Protein AF-A0A7W1ER39-F1 (afdb_monomer_lite)

Radius of gyration: 55.61 Å; chains: 1; bounding box: 90×70×193 Å

Sequence (508 aa):
METPLKASLAQATTKVALVLFSVILTLVSLLVLSQPAQASPLPLPDNTPVTVDGKNFYIVRSGKSYQVLNSETVASCFGGLSNVRIISGLSLYVLLVNNHFSGKVGCPVSYPNGRLLRTASKPEVYVKTNDKMYWVPNAETLLGCLGTWSDIKVINDTEMSWAMNAYPLSGTYLCPPKSYASGTLLQGSQAGVYLISDGKRLAMPSPEVLNCFGGWAGVTHVSDSEISLMVAHYLDGGTAACPYSLPDNSKLLYSGTVFVVRGGHTYGMPSAEVLNQCFGGWAGVRTIDSTEYSRVMQTYAYAGAGSCPYSLPNNSKVLFAGTVYFVTNGHTYGVPSPDVLNTCLGGWANVRTISQDEINHILASYPYAGPAGCSAPQTGVREQRAIDWARAQIGSTSYNGWCERFIENAYGTTGRYASALAQANSKISRGTMHTGDRNVPVGAIAFFGSSKVNGYYGHVILSLGGGQFVSSGYAYNGRAYGVYVTGINETNMGPYLGWAYADDGWSR

Foldseek 3Di:
DDDDPPVVVVVVVVVVVVVVVVVVVVVVVVVVVPPPPPPVLPPQPFQQWEDAPLFWIWTAHPLAIAIEDGQVQCCVAVVHPVSYHHDHPVSVVVSCVRRPHPYHAGHPPDDDFLQWEDEPVDPWIWGDHPLAIATAPDLCSCVVARHHPVRYDHDHPVVVVNSCVRHPYPYHDQHQQDDDDQLQWEDEPDPWIWGDHPQATAIEPDQVQQVLSVGPVRYDYDYVSNVVSSPVRGHHPYHGGRLPDDPQQQWEDDPNWIWGHHPLAIATAPDQVQCVPARVGPVNYYYDDPVVVVVSCVRHPYPYHDDHPPPDPAQAWEDDPNWIWTAHPLAIATAPDQCCCVPQRVGPPRYHYDDPVSVVVNCVRHPHPYHPDVPHDVVRCLLVQLVVVLVVFAVPLPCALPQVQSSLVSLVHGDPAPALQRVVVVCVVVVQFPFPDQQAAQSKKWWAAADVLSVGRTHIWGHNPPQKTWTAFHQDPNDRPTIHIDGPPPPSGHHTTGIGHDDDPRHD

Structure (mmCIF, N/CA/C/O backbone):
data_AF-A0A7W1ER39-F1
#
_entry.id   AF-A0A7W1ER39-F1
#
loop_
_atom_site.group_PDB
_atom_site.id
_atom_site.type_symbol
_atom_site.label_atom_id
_atom_site.label_alt_id
_atom_site.label_comp_id
_atom_site.label_asym_id
_atom_site.label_entity_id
_atom_site.label_seq_id
_atom_site.pdbx_PDB_ins_code
_atom_site.Cartn_x
_atom_site.Cartn_y
_atom_site.Cartn_z
_atom_site.occupancy
_atom_site.B_iso_or_equiv
_atom_site.auth_seq_id
_atom_site.auth_comp_id
_atom_site.auth_asym_id
_atom_site.auth_atom_id
_atom_site.pdbx_PDB_model_num
ATOM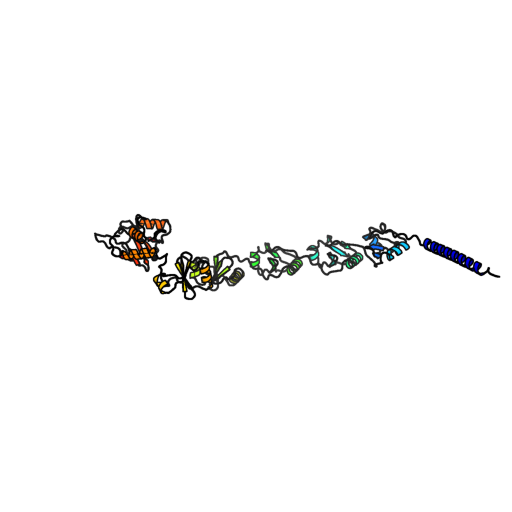 1 N N . MET A 1 1 ? -4.545 45.388 -130.189 1.00 48.59 1 MET A N 1
ATOM 2 C CA . MET A 1 1 ? -3.288 44.685 -130.523 1.00 48.59 1 MET A CA 1
ATOM 3 C C . MET A 1 1 ? -2.237 45.348 -129.648 1.00 48.59 1 MET A C 1
ATOM 5 O O . MET A 1 1 ? -2.083 46.544 -129.780 1.00 48.59 1 MET A O 1
ATOM 9 N N . GLU A 1 2 ? -1.660 44.765 -128.608 1.00 39.22 2 GLU A N 1
ATOM 10 C CA . GLU A 1 2 ? -1.220 43.393 -128.392 1.00 39.22 2 GLU A CA 1
ATOM 11 C C . GLU A 1 2 ? -1.359 43.015 -126.906 1.00 39.22 2 GLU A C 1
ATOM 13 O O . GLU A 1 2 ? -0.987 43.768 -126.008 1.00 39.22 2 GLU A O 1
ATOM 18 N N . THR A 1 3 ? -1.829 41.800 -126.654 1.00 52.09 3 THR A N 1
ATOM 19 C CA . THR A 1 3 ? -1.357 40.964 -125.547 1.00 52.09 3 THR A CA 1
ATOM 20 C C . THR A 1 3 ? -0.721 39.749 -126.209 1.00 52.09 3 THR A C 1
ATOM 22 O O . THR A 1 3 ? -1.374 39.097 -127.022 1.00 52.09 3 THR A O 1
ATOM 25 N N . PRO A 1 4 ? 0.555 39.451 -125.907 1.00 52.22 4 PRO A N 1
ATOM 26 C CA . PRO A 1 4 ? 0.786 38.133 -125.315 1.00 52.22 4 PRO A CA 1
ATOM 27 C C . PRO A 1 4 ? 1.893 38.082 -124.243 1.00 52.22 4 PRO A C 1
ATOM 29 O O . PRO A 1 4 ? 2.220 36.996 -123.775 1.00 52.22 4 PRO A O 1
ATOM 32 N N . LEU A 1 5 ? 2.461 39.207 -123.784 1.00 49.12 5 LEU A N 1
ATOM 33 C CA . LEU A 1 5 ? 3.606 39.149 -122.855 1.00 49.12 5 LEU A CA 1
ATOM 34 C C . LEU A 1 5 ? 3.234 38.909 -121.374 1.00 49.12 5 LEU A C 1
ATOM 36 O O . LEU A 1 5 ? 4.023 38.334 -120.628 1.00 49.12 5 LEU A O 1
ATOM 40 N N . LYS A 1 6 ? 2.026 39.291 -120.927 1.00 49.56 6 LYS A N 1
ATOM 41 C CA . LYS A 1 6 ? 1.630 39.157 -119.505 1.00 49.56 6 LYS A CA 1
ATOM 42 C C . LYS A 1 6 ? 1.195 37.742 -119.095 1.00 49.56 6 LYS A C 1
ATOM 44 O O . LYS A 1 6 ? 1.353 37.388 -117.931 1.00 49.56 6 LYS A O 1
ATOM 49 N N . ALA A 1 7 ? 0.712 36.915 -120.025 1.00 51.25 7 ALA A N 1
ATOM 50 C CA . ALA A 1 7 ? 0.327 35.528 -119.727 1.00 51.25 7 ALA A CA 1
ATOM 51 C C . ALA A 1 7 ? 1.544 34.582 -119.624 1.00 51.25 7 ALA A C 1
ATOM 53 O O . ALA A 1 7 ? 1.533 33.639 -118.836 1.00 51.25 7 ALA A O 1
ATOM 54 N N . SER A 1 8 ? 2.623 34.886 -120.355 1.00 54.66 8 SER A N 1
ATOM 55 C CA . SER A 1 8 ? 3.890 34.139 -120.316 1.00 54.66 8 SER A CA 1
ATOM 56 C C . SER A 1 8 ? 4.648 34.329 -118.990 1.00 54.66 8 SER A C 1
ATOM 58 O O . SER A 1 8 ? 5.174 33.370 -118.422 1.00 54.66 8 SER A O 1
ATOM 60 N N . LEU A 1 9 ? 4.624 35.542 -118.420 1.00 50.09 9 LEU A N 1
ATOM 61 C CA . LEU A 1 9 ? 5.334 35.847 -117.171 1.00 50.09 9 LEU A CA 1
ATOM 62 C C . LEU A 1 9 ? 4.683 35.198 -115.932 1.00 50.09 9 LEU A C 1
ATOM 64 O O . LEU A 1 9 ? 5.386 34.798 -115.002 1.00 50.09 9 LEU A O 1
ATOM 68 N N . ALA A 1 10 ? 3.353 35.039 -115.932 1.00 54.88 10 ALA A N 1
ATOM 69 C CA . ALA A 1 10 ? 2.617 34.371 -114.854 1.00 54.88 10 ALA A CA 1
ATOM 70 C C . ALA A 1 10 ? 2.856 32.847 -114.842 1.00 54.88 10 ALA A C 1
ATOM 72 O O . ALA A 1 10 ? 3.067 32.262 -113.785 1.00 54.88 10 ALA A O 1
ATOM 73 N N . GLN A 1 11 ? 2.923 32.193 -116.009 1.00 54.25 11 GLN A N 1
ATOM 74 C CA . GLN A 1 11 ? 3.247 30.759 -116.079 1.00 54.25 11 GLN A CA 1
ATOM 75 C C . GLN A 1 11 ? 4.718 30.451 -115.751 1.00 54.25 11 GLN A C 1
ATOM 77 O O . GLN A 1 11 ? 5.006 29.390 -115.190 1.00 54.25 11 GLN A O 1
ATOM 82 N N . ALA A 1 12 ? 5.648 31.362 -116.056 1.00 55.91 12 ALA A N 1
ATOM 83 C CA . ALA A 1 12 ? 7.059 31.211 -115.698 1.00 55.91 12 ALA A CA 1
ATOM 84 C C . ALA A 1 12 ? 7.295 31.356 -114.182 1.00 55.91 12 ALA A C 1
ATOM 86 O O . ALA A 1 12 ? 8.027 30.564 -113.591 1.00 55.91 12 ALA A O 1
ATOM 87 N N . THR A 1 13 ? 6.623 32.308 -113.528 1.00 55.47 13 THR A N 1
ATOM 8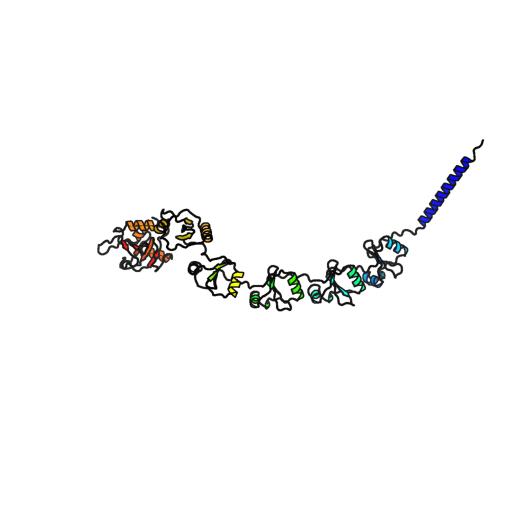8 C CA . THR A 1 13 ? 6.756 32.543 -112.078 1.00 55.47 13 THR A CA 1
ATOM 89 C C . THR A 1 13 ? 6.137 31.427 -111.232 1.00 55.47 13 THR A C 1
ATOM 91 O O . THR A 1 13 ? 6.725 31.041 -110.222 1.00 55.47 13 THR A O 1
ATOM 94 N N . THR A 1 14 ? 5.035 30.807 -111.668 1.00 57.09 14 THR A N 1
ATOM 95 C CA . THR A 1 14 ? 4.455 29.641 -110.972 1.00 57.09 14 THR A CA 1
ATOM 96 C C . THR A 1 14 ? 5.291 28.367 -111.144 1.00 57.09 14 THR A C 1
ATOM 98 O O . THR A 1 14 ? 5.423 27.594 -110.196 1.00 57.09 14 THR A O 1
ATOM 101 N N . LYS A 1 15 ? 5.919 28.149 -112.310 1.00 58.81 15 LYS A N 1
ATOM 102 C CA . LYS A 1 15 ? 6.818 26.997 -112.525 1.00 58.81 15 LYS A CA 1
ATOM 103 C C . LYS A 1 15 ? 8.126 27.122 -111.740 1.00 58.81 15 LYS A C 1
ATOM 105 O O . LYS A 1 15 ? 8.577 26.133 -111.173 1.00 58.81 15 LYS A O 1
ATOM 110 N N . VAL A 1 16 ? 8.697 28.324 -111.642 1.00 61.28 16 VAL A N 1
ATOM 111 C CA . VAL A 1 16 ? 9.893 28.579 -110.820 1.00 61.28 16 VAL A CA 1
ATOM 112 C C . VAL A 1 16 ? 9.575 28.446 -109.326 1.00 61.28 16 VAL A C 1
ATOM 114 O O . VAL A 1 16 ? 10.357 27.835 -108.602 1.00 61.28 16 VAL A O 1
ATOM 117 N N . ALA A 1 17 ? 8.403 28.904 -108.871 1.00 58.25 17 ALA A N 1
ATOM 118 C CA . ALA A 1 17 ? 7.963 28.725 -107.487 1.00 58.25 17 ALA A CA 1
ATOM 119 C C . ALA A 1 17 ? 7.705 27.249 -107.123 1.00 58.25 17 ALA A C 1
ATOM 121 O O . ALA A 1 17 ? 8.098 26.829 -106.039 1.00 58.25 17 ALA A O 1
ATOM 122 N N . LEU A 1 18 ? 7.125 26.436 -108.019 1.00 57.28 18 LEU A N 1
ATOM 123 C CA . LEU A 1 18 ? 6.940 24.997 -107.772 1.00 57.28 18 LEU A CA 1
ATOM 124 C C . LEU A 1 18 ? 8.265 24.224 -107.751 1.00 57.28 18 LEU A C 1
ATOM 126 O O . LEU A 1 18 ? 8.420 23.310 -106.945 1.00 57.28 18 LEU A O 1
ATOM 130 N N . VAL A 1 19 ? 9.227 24.588 -108.603 1.00 65.56 19 VAL A N 1
ATOM 131 C CA . VAL A 1 19 ? 10.556 23.954 -108.617 1.00 65.56 19 VAL A CA 1
ATOM 132 C C . VAL A 1 19 ? 11.361 24.357 -107.380 1.00 65.56 19 VAL A C 1
ATOM 134 O O . VAL A 1 19 ? 11.952 23.489 -106.752 1.00 65.56 19 VAL A O 1
ATOM 137 N N . LEU A 1 20 ? 11.321 25.625 -106.955 1.00 59.06 20 LEU A N 1
ATOM 138 C CA . LEU A 1 20 ? 11.940 26.068 -105.697 1.00 59.06 20 LEU A CA 1
ATOM 139 C C . LEU A 1 20 ? 11.279 25.433 -104.470 1.00 59.06 20 LEU A C 1
ATOM 141 O O . LEU A 1 20 ? 11.987 24.999 -103.569 1.00 59.06 20 LEU A O 1
ATOM 145 N N . PHE A 1 21 ? 9.950 25.303 -104.449 1.00 62.59 21 PHE A N 1
ATOM 146 C CA . PHE A 1 21 ? 9.244 24.629 -103.359 1.00 62.59 21 PHE A CA 1
ATOM 147 C C . PHE A 1 21 ? 9.556 23.130 -103.333 1.00 62.59 21 PHE A C 1
ATOM 149 O O . PHE A 1 21 ? 9.807 22.588 -102.265 1.00 62.59 21 PHE A O 1
ATOM 156 N N . SER A 1 22 ? 9.645 22.470 -104.493 1.00 63.44 22 SER A N 1
ATOM 157 C CA . SER A 1 22 ? 10.036 21.060 -104.583 1.00 63.44 22 SER A CA 1
ATOM 158 C C . SER A 1 22 ? 11.499 20.839 -104.201 1.00 63.44 22 SER A C 1
ATOM 160 O O . SER A 1 22 ? 11.775 19.866 -103.514 1.00 63.44 22 SER A O 1
ATOM 162 N N . VAL A 1 23 ? 12.416 21.741 -104.580 1.00 66.31 23 VAL A N 1
ATOM 163 C CA . VAL A 1 23 ? 13.846 21.686 -104.225 1.00 66.31 23 VAL A CA 1
ATOM 164 C C . VAL A 1 23 ? 14.048 21.929 -102.730 1.00 66.31 23 VAL A C 1
ATOM 166 O O . VAL A 1 23 ? 14.796 21.182 -102.103 1.00 66.31 23 VAL A O 1
ATOM 169 N N . ILE A 1 24 ? 13.330 22.889 -102.135 1.00 63.69 24 ILE A N 1
ATOM 170 C CA . ILE A 1 24 ? 13.313 23.131 -100.684 1.00 63.69 24 ILE A CA 1
ATOM 171 C C . ILE A 1 24 ? 12.681 21.942 -99.951 1.00 63.69 24 ILE A C 1
ATOM 173 O O . ILE A 1 24 ? 13.226 21.514 -98.941 1.00 63.69 24 ILE A O 1
ATOM 177 N N . LEU A 1 25 ? 11.611 21.333 -100.471 1.00 58.31 25 LEU A N 1
ATOM 178 C CA . LEU A 1 25 ?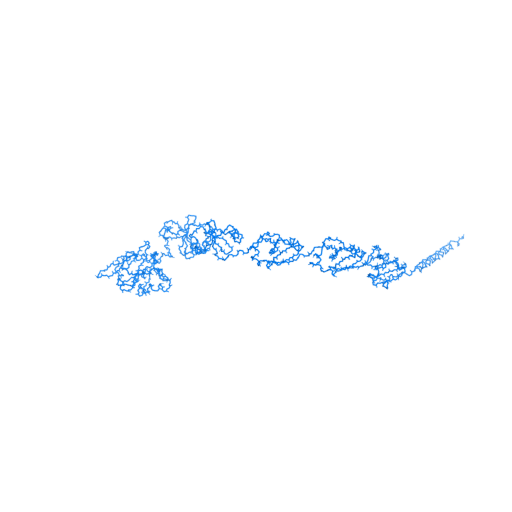 10.993 20.153 -99.860 1.00 58.31 25 LEU A CA 1
ATOM 179 C C . LEU A 1 25 ? 11.901 18.916 -99.955 1.00 58.31 25 LEU A C 1
ATOM 181 O O . LEU A 1 25 ? 11.983 18.162 -98.990 1.00 58.31 25 LEU A O 1
ATOM 185 N N . THR A 1 26 ? 12.655 18.731 -101.047 1.00 58.59 26 THR A N 1
ATOM 186 C CA . THR A 1 26 ? 13.692 17.686 -101.136 1.00 58.59 26 THR A CA 1
ATOM 187 C C . THR A 1 26 ? 14.923 17.991 -100.290 1.00 58.59 26 THR A C 1
ATOM 189 O O . THR A 1 26 ? 15.457 17.063 -99.704 1.00 58.59 26 THR A O 1
ATOM 192 N N . LEU A 1 27 ? 15.360 19.247 -100.151 1.00 52.69 27 LEU A N 1
ATOM 193 C CA . LEU A 1 27 ? 16.478 19.624 -99.270 1.00 52.69 27 LEU A CA 1
ATOM 194 C C . LEU A 1 27 ? 16.104 19.502 -97.790 1.00 52.69 27 LEU A C 1
ATOM 196 O O . LEU A 1 27 ? 16.918 19.035 -97.003 1.00 52.69 27 LEU A O 1
ATOM 200 N N . VAL A 1 28 ? 14.865 19.835 -97.416 1.00 54.97 28 VAL A N 1
ATOM 201 C CA . VAL A 1 28 ? 14.313 19.583 -96.076 1.00 54.97 28 VAL A CA 1
ATOM 202 C C . VAL A 1 28 ? 14.135 18.079 -95.853 1.00 54.97 28 VAL A C 1
ATOM 204 O O . VAL A 1 28 ? 14.477 17.590 -94.784 1.00 54.97 28 VAL A O 1
ATOM 207 N N . SER A 1 29 ? 13.721 17.313 -96.868 1.00 50.09 29 SER A N 1
ATOM 208 C CA . SER A 1 29 ? 13.652 15.845 -96.775 1.00 50.09 29 SER A CA 1
ATOM 209 C C . SER A 1 29 ? 15.038 15.192 -96.682 1.00 50.09 29 SER A C 1
ATOM 211 O O . SER A 1 29 ? 15.196 14.236 -95.934 1.00 50.09 29 SER A O 1
ATOM 213 N N . LEU A 1 30 ? 16.062 15.720 -97.364 1.00 45.38 30 LEU A N 1
ATOM 214 C CA . LEU A 1 30 ? 17.452 15.253 -97.268 1.00 45.38 30 LEU A CA 1
ATOM 215 C C . LEU A 1 30 ? 18.128 15.675 -95.952 1.00 45.38 30 LEU A C 1
ATOM 217 O O . LEU A 1 30 ? 18.899 14.885 -95.418 1.00 45.38 30 LEU A O 1
ATOM 221 N N . LEU A 1 31 ? 17.806 16.847 -95.383 1.00 43.34 31 LEU A N 1
ATOM 222 C CA . LEU A 1 31 ? 18.266 17.244 -94.041 1.00 43.34 31 LEU A CA 1
ATOM 223 C C . LEU A 1 31 ? 17.566 16.462 -92.916 1.00 43.34 31 LEU A C 1
ATOM 225 O O . LEU A 1 31 ? 18.173 16.218 -91.874 1.00 43.34 31 LEU A O 1
ATOM 229 N N . VAL A 1 32 ? 16.305 16.059 -93.109 1.00 46.56 32 VAL A N 1
ATOM 230 C CA . VAL A 1 32 ? 15.568 15.202 -92.162 1.00 46.56 32 VAL A CA 1
ATOM 231 C C . VAL A 1 32 ? 16.015 13.736 -92.277 1.00 46.56 32 VAL A C 1
ATOM 233 O O . VAL A 1 32 ? 16.044 13.033 -91.272 1.00 46.56 32 VAL A O 1
ATOM 236 N N . LEU A 1 33 ? 16.460 13.286 -93.456 1.00 39.88 33 LEU A N 1
ATOM 237 C CA . LEU A 1 33 ? 17.011 11.940 -93.683 1.00 39.88 33 LEU A CA 1
ATOM 238 C C . LEU A 1 33 ? 18.509 11.798 -93.363 1.00 39.88 33 LEU A C 1
ATOM 240 O O . LEU A 1 33 ? 19.013 10.677 -93.334 1.00 39.88 33 LEU A O 1
ATOM 244 N N . SER A 1 34 ? 19.224 12.895 -93.098 1.00 40.78 34 SER A N 1
ATOM 245 C CA . SER A 1 34 ? 20.612 12.865 -92.616 1.00 40.78 34 SER A CA 1
ATOM 246 C C . SER A 1 34 ? 20.737 13.066 -91.107 1.00 40.78 34 SER A C 1
ATOM 248 O O . SER A 1 34 ? 21.853 13.194 -90.597 1.00 40.78 34 SER A O 1
ATOM 250 N N . GLN A 1 35 ? 19.626 13.103 -90.367 1.00 42.34 35 GLN A N 1
ATOM 251 C CA . GLN A 1 35 ? 19.718 12.878 -88.933 1.00 42.34 35 GLN A CA 1
ATOM 252 C C . GLN A 1 35 ? 20.109 11.408 -88.748 1.00 42.34 35 GLN A C 1
ATOM 254 O O . GLN A 1 35 ? 19.418 10.542 -89.293 1.00 42.34 35 GLN A O 1
ATOM 259 N N . PRO A 1 36 ? 21.207 11.087 -88.027 1.00 40.66 36 PRO A N 1
ATOM 260 C CA . PRO A 1 36 ? 21.410 9.710 -87.610 1.00 40.66 36 PRO A CA 1
ATOM 261 C C . PRO A 1 36 ? 20.109 9.308 -86.935 1.00 40.66 36 PRO A C 1
ATOM 263 O O . PRO A 1 36 ? 19.605 10.093 -86.125 1.00 40.66 36 PRO A O 1
ATOM 266 N N . ALA A 1 37 ? 19.546 8.164 -87.351 1.00 38.03 37 ALA A N 1
ATOM 267 C CA . ALA A 1 37 ? 18.351 7.586 -86.757 1.00 38.03 37 ALA A CA 1
ATOM 268 C C . ALA A 1 37 ? 18.350 7.966 -85.282 1.00 38.03 37 ALA A C 1
ATOM 270 O O . ALA A 1 37 ? 19.353 7.696 -84.610 1.00 38.03 37 ALA A O 1
ATOM 271 N N . GLN A 1 38 ? 17.317 8.683 -84.818 1.00 40.47 38 GLN A N 1
ATOM 272 C CA . GLN A 1 38 ? 17.093 8.838 -83.391 1.00 40.47 38 GLN A CA 1
ATOM 273 C C . GLN A 1 38 ? 17.041 7.408 -82.877 1.00 40.47 38 GLN A C 1
ATOM 275 O O . GLN A 1 38 ? 16.017 6.734 -82.966 1.00 40.47 38 GLN A O 1
ATOM 280 N N . ALA A 1 39 ? 18.196 6.916 -82.433 1.00 40.19 39 ALA A N 1
ATOM 281 C CA . ALA A 1 39 ? 18.308 5.744 -81.628 1.00 40.19 39 ALA A CA 1
ATOM 282 C C . ALA A 1 39 ? 17.457 6.147 -80.446 1.00 40.19 39 ALA A C 1
ATOM 284 O O . ALA A 1 39 ? 17.875 6.982 -79.641 1.00 40.19 39 ALA A O 1
ATOM 285 N N . SER A 1 40 ? 16.209 5.672 -80.429 1.00 40.62 40 SER A N 1
ATOM 286 C CA . SER A 1 40 ? 15.402 5.693 -79.229 1.00 40.62 40 SER A CA 1
ATOM 287 C C . SER A 1 40 ? 16.364 5.197 -78.163 1.00 40.62 40 SER A C 1
ATOM 289 O O . SER A 1 40 ? 16.884 4.087 -78.336 1.00 40.62 40 SER A O 1
ATOM 291 N N . PRO A 1 41 ? 16.758 6.039 -77.187 1.00 51.22 41 PRO A N 1
ATOM 292 C CA . PRO A 1 41 ? 17.724 5.604 -76.207 1.00 51.22 41 PRO A CA 1
ATOM 293 C C . PRO A 1 41 ? 17.071 4.381 -75.597 1.00 51.22 41 PRO A C 1
ATOM 295 O O . PRO A 1 41 ? 15.963 4.488 -75.067 1.00 51.22 41 PRO A O 1
ATOM 298 N N . LEU A 1 42 ? 17.684 3.212 -75.811 1.00 52.94 42 LEU A N 1
ATOM 299 C CA . LEU A 1 42 ? 17.251 1.972 -75.186 1.00 52.94 42 LEU A CA 1
ATOM 300 C C . LEU A 1 42 ? 16.936 2.356 -73.742 1.00 52.94 42 LEU A C 1
ATOM 302 O O . LEU A 1 42 ? 17.838 2.920 -73.116 1.00 52.94 42 LEU A O 1
ATOM 306 N N . PRO A 1 43 ? 15.694 2.184 -73.251 1.00 64.00 43 PRO A N 1
ATOM 307 C CA . PRO A 1 43 ? 15.362 2.585 -71.899 1.00 64.00 43 PRO A CA 1
ATOM 308 C C . PRO A 1 43 ? 16.295 1.793 -70.998 1.00 64.00 43 PRO A C 1
ATOM 310 O O . PRO A 1 43 ? 16.154 0.579 -70.853 1.00 64.00 43 PRO A O 1
ATOM 313 N N . LEU A 1 44 ? 17.342 2.458 -70.512 1.00 67.81 44 LEU A N 1
ATOM 314 C CA . LEU A 1 44 ? 18.309 1.815 -69.655 1.00 67.81 44 LEU A CA 1
ATOM 315 C C . LEU A 1 44 ? 17.567 1.560 -68.353 1.00 67.81 44 LEU A C 1
ATOM 317 O O . LEU A 1 44 ? 17.017 2.509 -67.787 1.00 67.81 44 LEU A O 1
ATOM 321 N N . PRO A 1 45 ? 17.522 0.305 -67.884 1.00 71.38 45 PRO A N 1
ATOM 322 C CA . PRO A 1 45 ? 17.011 0.026 -66.559 1.00 71.38 45 PRO A CA 1
ATOM 323 C C . PRO A 1 45 ? 17.714 0.919 -65.535 1.00 71.38 45 PRO A C 1
ATOM 325 O O . PRO A 1 45 ? 18.917 1.186 -65.655 1.00 71.38 45 PRO A O 1
ATOM 328 N N . ASP A 1 46 ? 16.962 1.377 -64.539 1.00 73.25 46 ASP A N 1
ATOM 329 C CA . ASP A 1 46 ? 17.497 2.214 -63.468 1.00 73.25 46 ASP A CA 1
ATOM 330 C C . ASP A 1 46 ? 18.712 1.515 -62.823 1.00 73.25 46 ASP A C 1
ATOM 332 O O . ASP A 1 46 ? 18.685 0.312 -62.561 1.00 73.25 46 ASP A O 1
ATOM 336 N N . ASN A 1 47 ? 19.787 2.267 -62.584 1.00 72.88 47 ASN A N 1
ATOM 337 C CA . ASN A 1 47 ? 21.103 1.807 -62.119 1.00 72.88 47 ASN A CA 1
ATOM 338 C C . ASN A 1 47 ? 21.946 0.996 -63.122 1.00 72.88 47 ASN A C 1
ATOM 340 O O . ASN A 1 47 ? 22.904 0.343 -62.710 1.00 72.88 47 ASN A O 1
ATOM 344 N N . THR A 1 48 ? 21.666 1.056 -64.427 1.00 79.94 48 THR A N 1
ATOM 345 C CA . THR A 1 48 ? 22.574 0.472 -65.433 1.00 79.94 48 THR A CA 1
ATOM 346 C C . THR A 1 48 ? 23.826 1.346 -65.606 1.00 79.94 48 THR A C 1
ATOM 348 O O . THR A 1 48 ? 23.689 2.498 -66.032 1.00 79.94 48 THR A O 1
ATOM 351 N N . PRO A 1 49 ? 25.045 0.838 -65.328 1.00 82.12 49 PRO A N 1
ATOM 352 C CA . PRO A 1 49 ? 26.274 1.579 -65.577 1.00 82.12 49 PRO A CA 1
ATOM 353 C C . PRO A 1 49 ? 26.627 1.577 -67.064 1.00 82.12 49 PRO A C 1
ATOM 355 O O . PRO A 1 49 ? 26.596 0.545 -67.739 1.00 82.12 49 PRO A O 1
ATOM 358 N N . VAL A 1 50 ? 27.000 2.747 -67.571 1.00 85.19 50 VAL A N 1
ATOM 359 C CA . VAL A 1 50 ? 27.432 2.947 -68.955 1.00 85.19 50 VAL A CA 1
ATOM 360 C C . VAL A 1 50 ? 28.773 3.665 -69.024 1.00 85.19 50 VAL A C 1
ATOM 362 O O . VAL A 1 50 ? 29.131 4.418 -68.122 1.00 85.19 50 VAL A O 1
ATOM 365 N N . THR A 1 51 ? 29.517 3.459 -70.106 1.00 86.69 51 THR A N 1
ATOM 366 C CA . THR A 1 51 ? 30.762 4.184 -70.399 1.00 86.69 51 THR A CA 1
ATOM 367 C C . THR A 1 51 ? 30.877 4.488 -71.887 1.00 86.69 51 THR A C 1
ATOM 369 O O . THR A 1 51 ? 30.336 3.752 -72.706 1.00 86.69 51 THR A O 1
ATOM 372 N N . VAL A 1 52 ? 31.579 5.565 -72.246 1.00 82.62 52 VAL A N 1
ATOM 373 C CA . VAL A 1 52 ? 31.876 5.902 -73.654 1.00 82.62 52 VAL A CA 1
ATOM 374 C C . VAL A 1 52 ? 33.290 5.495 -74.058 1.00 82.62 52 VAL A C 1
ATOM 376 O O . VAL A 1 52 ? 33.528 5.131 -75.204 1.00 82.62 52 VAL A O 1
ATOM 379 N N . ASP A 1 53 ? 34.232 5.544 -73.122 1.00 76.88 53 ASP A N 1
ATOM 380 C CA . ASP A 1 53 ? 35.674 5.469 -73.377 1.00 76.88 53 ASP A CA 1
ATOM 381 C C . ASP A 1 53 ? 36.408 4.514 -72.418 1.00 76.88 53 ASP A C 1
ATOM 383 O O . ASP A 1 53 ? 37.638 4.454 -72.418 1.00 76.88 53 ASP A O 1
ATOM 387 N N . GLY A 1 54 ? 35.667 3.797 -71.565 1.00 72.06 54 GLY A N 1
ATOM 388 C CA . GLY A 1 54 ? 36.218 2.954 -70.502 1.00 72.06 54 GLY A CA 1
ATOM 389 C C . GLY A 1 54 ? 36.859 3.739 -69.351 1.00 72.06 54 GLY A C 1
ATOM 390 O O . GLY A 1 54 ? 37.439 3.128 -68.455 1.00 72.06 54 GLY A O 1
ATOM 391 N N . LYS A 1 55 ? 36.775 5.077 -69.364 1.00 72.50 55 LYS A N 1
ATOM 392 C CA . LYS A 1 55 ? 37.372 5.974 -68.361 1.00 72.50 55 LYS A CA 1
ATOM 393 C C . LYS A 1 55 ? 36.310 6.764 -67.604 1.00 72.50 55 LYS A C 1
ATOM 395 O O . LYS A 1 55 ? 36.410 6.928 -66.392 1.00 72.50 55 LYS A O 1
ATOM 400 N N . ASN A 1 56 ? 35.290 7.232 -68.314 1.00 80.25 56 ASN A N 1
ATOM 401 C CA . ASN A 1 56 ? 34.159 7.970 -67.785 1.00 80.25 56 ASN A CA 1
ATOM 402 C C . ASN A 1 56 ? 32.944 7.053 -67.704 1.00 80.25 56 ASN A C 1
ATOM 404 O O . ASN A 1 56 ? 32.507 6.478 -68.706 1.00 80.25 56 ASN A O 1
ATOM 408 N N . PHE A 1 57 ? 32.392 6.932 -66.505 1.00 83.50 57 PHE A N 1
ATOM 409 C CA . PHE A 1 57 ? 31.277 6.044 -66.212 1.00 83.50 57 PHE A CA 1
ATOM 410 C C . PHE A 1 57 ? 30.060 6.866 -65.796 1.00 83.50 57 PHE A C 1
ATOM 412 O O . PHE A 1 57 ? 30.207 7.901 -65.148 1.00 83.50 57 PHE A O 1
ATOM 419 N N . TYR A 1 58 ? 28.863 6.417 -66.159 1.00 84.38 58 TYR A N 1
ATOM 420 C CA . TYR A 1 58 ? 27.609 7.099 -65.851 1.00 84.38 58 TYR A CA 1
ATOM 421 C C . TYR A 1 58 ? 26.525 6.104 -65.446 1.00 84.38 58 TYR A C 1
ATOM 423 O O . TYR A 1 58 ? 26.554 4.953 -65.873 1.00 84.38 58 TYR A O 1
ATOM 431 N N . ILE A 1 59 ? 25.554 6.554 -64.654 1.00 82.12 59 ILE A N 1
ATOM 432 C CA . ILE A 1 59 ? 24.338 5.795 -64.329 1.00 82.12 59 ILE A CA 1
ATOM 433 C C . ILE A 1 59 ? 23.105 6.683 -64.478 1.00 82.12 59 ILE A C 1
ATOM 435 O O . ILE A 1 59 ? 23.187 7.895 -64.267 1.00 82.12 59 ILE A O 1
ATOM 439 N N . VAL A 1 60 ? 21.962 6.074 -64.797 1.00 75.44 60 VAL A N 1
ATOM 440 C CA . VAL A 1 60 ? 20.642 6.712 -64.687 1.00 75.44 60 VAL A CA 1
ATOM 441 C C . VAL A 1 60 ? 19.959 6.185 -63.430 1.00 75.44 60 VAL A C 1
ATOM 443 O O . VAL A 1 60 ? 19.933 4.975 -63.218 1.00 75.44 60 VAL A O 1
ATOM 446 N N . ARG A 1 61 ? 19.458 7.086 -62.585 1.00 71.69 61 ARG A N 1
ATOM 447 C CA . ARG A 1 61 ? 18.699 6.776 -61.375 1.00 71.69 61 ARG A CA 1
ATOM 448 C C . ARG A 1 61 ? 17.528 7.736 -61.235 1.00 71.69 61 ARG A C 1
ATOM 450 O O . ARG A 1 61 ? 17.733 8.947 -61.171 1.00 71.69 61 ARG A O 1
ATOM 457 N N . SER A 1 62 ? 16.313 7.202 -61.155 1.00 69.81 62 SER A N 1
ATOM 458 C CA . SER A 1 62 ? 15.083 7.974 -60.935 1.00 69.81 62 SER A CA 1
ATOM 459 C C . SER A 1 62 ? 14.930 9.153 -61.915 1.00 69.81 62 SER A C 1
ATOM 461 O O . SER A 1 62 ? 14.593 10.266 -61.516 1.00 69.81 62 SER A O 1
ATOM 463 N N . GLY A 1 63 ? 15.237 8.919 -63.198 1.00 71.62 63 GLY A N 1
ATOM 464 C CA . GLY A 1 63 ? 15.157 9.931 -64.263 1.00 71.62 63 GLY A CA 1
ATOM 465 C C . GLY A 1 63 ? 16.279 10.977 -64.251 1.00 71.62 63 GLY A C 1
ATOM 466 O O . GLY A 1 63 ? 16.195 11.975 -64.964 1.00 71.62 63 GLY A O 1
ATOM 467 N N . LYS A 1 64 ? 17.330 10.773 -63.447 1.00 75.69 64 LYS A N 1
ATOM 468 C CA . LYS A 1 64 ? 18.527 11.622 -63.390 1.00 75.69 64 LYS A CA 1
ATOM 469 C C . LYS A 1 64 ? 19.776 10.846 -63.787 1.00 75.69 64 LYS A C 1
ATOM 471 O O . LYS A 1 64 ? 19.891 9.663 -63.500 1.00 75.69 64 LYS A O 1
ATOM 476 N N . SER A 1 65 ? 20.724 11.512 -64.427 1.00 79.19 65 SER A N 1
ATOM 477 C CA . SER A 1 65 ? 22.000 10.959 -64.868 1.00 79.19 65 SER A CA 1
ATOM 478 C C . SER A 1 65 ? 23.122 11.489 -63.995 1.00 79.19 65 SER A C 1
ATOM 480 O O . SER A 1 65 ? 23.152 12.664 -63.624 1.00 79.19 65 SER A O 1
ATOM 482 N N . TYR A 1 66 ? 24.057 10.609 -63.667 1.00 80.38 66 TYR A N 1
ATOM 483 C CA . TYR A 1 66 ? 25.154 10.915 -62.765 1.00 80.38 66 TYR A CA 1
ATOM 484 C C . TYR A 1 66 ? 26.461 10.349 -63.303 1.00 80.38 66 TYR A C 1
ATOM 486 O O . TYR A 1 66 ? 26.472 9.250 -63.854 1.00 80.38 66 TYR A O 1
ATOM 494 N N . GLN A 1 67 ? 27.564 11.070 -63.108 1.00 81.81 67 GLN A N 1
ATOM 495 C CA . GLN A 1 67 ? 28.906 10.572 -63.408 1.00 81.81 67 GLN A CA 1
ATOM 496 C C . GLN A 1 67 ? 29.425 9.753 -62.224 1.00 81.81 67 GLN A C 1
ATOM 498 O O . GLN A 1 67 ? 29.456 10.234 -61.093 1.00 81.81 67 GLN A O 1
ATOM 503 N N . VAL A 1 68 ? 29.874 8.534 -62.484 1.00 76.19 68 VAL A N 1
ATOM 504 C CA . VAL A 1 68 ? 30.538 7.670 -61.510 1.00 76.19 68 VAL A CA 1
ATOM 505 C C . VAL A 1 68 ? 32.029 8.016 -61.481 1.00 76.19 68 VAL A C 1
ATOM 507 O O . VAL A 1 68 ? 32.671 8.163 -62.520 1.00 76.19 68 VAL A O 1
ATOM 510 N N . LEU A 1 69 ? 32.566 8.203 -60.275 1.00 65.88 69 LEU A N 1
ATOM 511 C CA . LEU A 1 69 ? 33.843 8.891 -60.045 1.00 65.88 69 LEU A CA 1
ATOM 512 C C . LEU A 1 69 ? 35.093 8.125 -60.507 1.00 65.88 69 LEU A C 1
ATOM 514 O O . LEU A 1 69 ? 36.070 8.773 -60.877 1.00 65.88 69 LEU A O 1
ATOM 518 N N . ASN A 1 70 ? 35.093 6.788 -60.466 1.00 65.62 70 ASN A N 1
ATOM 519 C CA . ASN A 1 70 ? 36.227 5.966 -60.902 1.00 65.62 70 ASN A CA 1
ATOM 520 C C . ASN A 1 70 ? 35.817 4.510 -61.220 1.00 65.62 70 ASN A C 1
ATOM 522 O O . ASN A 1 70 ? 34.714 4.068 -60.894 1.00 65.62 70 ASN A O 1
ATOM 526 N N . SER A 1 71 ? 36.725 3.755 -61.846 1.00 63.19 71 SER A N 1
ATOM 527 C CA . SER A 1 71 ? 36.538 2.340 -62.211 1.00 63.19 71 SER A CA 1
ATOM 528 C C . SER A 1 71 ? 36.423 1.398 -61.005 1.00 63.19 71 SER A C 1
ATOM 530 O O . SER A 1 71 ? 35.768 0.363 -61.104 1.00 63.19 71 SER A O 1
ATOM 532 N N . GLU A 1 72 ? 36.994 1.756 -59.853 1.00 66.44 72 GLU A N 1
ATOM 533 C CA . GLU A 1 72 ? 36.849 0.992 -58.606 1.00 66.44 72 GLU A CA 1
ATOM 534 C C . GLU A 1 72 ? 35.404 1.016 -58.098 1.00 66.44 72 GLU A C 1
ATOM 536 O O . GLU A 1 72 ? 34.881 -0.020 -57.703 1.00 66.44 72 GLU A O 1
ATOM 541 N N . THR A 1 73 ? 34.731 2.169 -58.194 1.00 65.44 73 THR A N 1
ATOM 542 C CA . THR A 1 73 ? 33.300 2.350 -57.881 1.00 65.44 73 THR A CA 1
ATOM 543 C C . THR A 1 73 ? 32.436 1.444 -58.752 1.00 65.44 73 THR A C 1
ATOM 545 O O . THR A 1 73 ? 31.434 0.880 -58.319 1.00 65.44 73 THR A O 1
ATOM 548 N N . VAL A 1 74 ? 32.840 1.291 -60.011 1.00 67.69 74 VAL A N 1
ATOM 549 C CA . VAL A 1 74 ? 32.141 0.449 -60.973 1.00 67.69 74 VAL A CA 1
ATOM 550 C C . VAL A 1 74 ? 32.307 -1.027 -60.629 1.00 67.69 74 VAL A C 1
ATOM 552 O O . VAL A 1 74 ? 31.335 -1.784 -60.609 1.00 67.69 74 VAL A O 1
ATOM 555 N N . ALA A 1 75 ? 33.538 -1.423 -60.302 1.00 66.88 75 ALA A N 1
ATOM 556 C CA . ALA A 1 75 ? 33.855 -2.782 -59.902 1.00 66.88 75 ALA A CA 1
ATOM 557 C C . ALA A 1 75 ? 33.151 -3.185 -58.599 1.00 66.88 75 ALA A C 1
ATOM 559 O O . ALA A 1 75 ? 32.551 -4.257 -58.539 1.00 66.88 75 ALA A O 1
ATOM 560 N N . SER A 1 76 ? 33.173 -2.317 -57.585 1.00 61.91 76 SER A N 1
ATOM 561 C CA . SER A 1 76 ? 32.639 -2.614 -56.255 1.00 61.91 76 SER A CA 1
ATOM 562 C C . SER A 1 76 ? 31.112 -2.602 -56.186 1.00 61.91 76 SER A C 1
ATOM 564 O O . SER A 1 76 ? 30.544 -3.348 -55.391 1.00 61.91 76 SER A O 1
ATOM 566 N N . CYS A 1 77 ? 30.434 -1.803 -57.016 1.00 66.69 77 CYS A N 1
ATOM 567 C CA . CYS A 1 77 ? 28.998 -1.548 -56.838 1.00 66.69 77 CYS A CA 1
ATOM 568 C C . CYS A 1 77 ? 28.109 -2.017 -57.972 1.00 66.69 77 CYS A C 1
ATOM 570 O O . CYS A 1 77 ? 26.899 -2.122 -57.786 1.00 66.69 77 CYS A O 1
ATOM 572 N N . PHE A 1 78 ? 28.700 -2.350 -59.115 1.00 70.75 78 PHE A N 1
ATOM 573 C CA . PHE A 1 78 ? 27.967 -2.922 -60.236 1.00 70.75 78 PHE A CA 1
ATOM 574 C C . PHE A 1 78 ? 28.525 -4.284 -60.651 1.00 70.75 78 PHE A C 1
ATOM 576 O O . PHE A 1 78 ? 28.172 -4.786 -61.709 1.00 70.75 78 PHE A O 1
ATOM 583 N N . GLY A 1 79 ? 29.360 -4.915 -59.815 1.00 67.69 79 GLY A N 1
ATOM 584 C CA . GLY A 1 79 ? 29.825 -6.291 -60.011 1.00 67.69 79 GLY A CA 1
ATOM 585 C C . GLY A 1 79 ? 30.900 -6.454 -61.088 1.00 67.69 79 GLY A C 1
ATOM 586 O O . GLY A 1 79 ? 30.988 -7.518 -61.694 1.00 67.69 79 GLY A O 1
ATOM 587 N N . GLY A 1 80 ? 31.704 -5.416 -61.335 1.00 71.56 80 GLY A N 1
ATOM 588 C CA . GLY A 1 80 ? 32.806 -5.458 -62.299 1.00 71.56 80 GLY A CA 1
ATOM 589 C C . GLY A 1 80 ? 32.567 -4.634 -63.564 1.00 71.56 80 GLY A C 1
ATOM 590 O O . GLY A 1 80 ? 31.439 -4.314 -63.934 1.00 71.56 80 GLY A O 1
ATOM 591 N N . LEU A 1 81 ? 33.660 -4.332 -64.275 1.00 76.62 81 LEU A N 1
ATOM 592 C CA . LEU A 1 81 ? 33.616 -3.638 -65.570 1.00 76.62 81 LEU A CA 1
ATOM 593 C C . LEU A 1 81 ? 32.843 -4.426 -66.642 1.00 76.62 81 LEU A C 1
ATOM 595 O O . LEU A 1 81 ? 32.339 -3.829 -67.587 1.00 76.62 81 LEU A O 1
ATOM 599 N N . SER A 1 82 ? 32.700 -5.745 -66.477 1.00 79.88 82 SER A N 1
ATOM 600 C CA . SER A 1 82 ? 31.905 -6.612 -67.357 1.00 79.88 82 SER A CA 1
ATOM 601 C C . SER A 1 82 ? 30.418 -6.255 -67.393 1.00 79.88 82 SER A C 1
ATOM 603 O O . SER A 1 82 ? 29.745 -6.571 -68.369 1.00 79.88 82 SER A O 1
ATOM 605 N N . ASN A 1 83 ? 29.906 -5.584 -66.358 1.00 74.69 83 ASN A N 1
ATOM 606 C CA . ASN A 1 83 ? 28.503 -5.175 -66.272 1.00 74.69 83 ASN A CA 1
ATOM 607 C C . ASN A 1 83 ? 28.265 -3.749 -66.793 1.00 74.69 83 ASN A C 1
ATOM 609 O O . ASN A 1 83 ? 27.131 -3.271 -66.789 1.00 74.69 83 ASN A O 1
ATOM 613 N N . VAL A 1 84 ? 29.319 -3.072 -67.261 1.00 82.38 84 VAL A N 1
ATOM 614 C CA . VAL A 1 84 ? 29.241 -1.733 -67.848 1.00 82.38 84 VAL A CA 1
ATOM 615 C C . VAL A 1 84 ? 28.921 -1.840 -69.323 1.00 82.38 84 VAL A C 1
ATOM 617 O O . VAL A 1 84 ? 29.668 -2.437 -70.098 1.00 82.38 84 VAL A O 1
ATOM 620 N N . ARG A 1 85 ? 27.840 -1.189 -69.745 1.00 85.62 85 ARG A N 1
ATOM 621 C CA . ARG A 1 85 ? 27.530 -1.088 -71.169 1.00 85.62 85 ARG A CA 1
ATOM 622 C C . ARG A 1 85 ? 28.365 0.006 -71.818 1.00 85.62 85 ARG A C 1
ATOM 624 O O . ARG A 1 85 ? 28.320 1.163 -71.407 1.00 85.62 85 ARG A O 1
ATOM 631 N N . ILE A 1 86 ? 29.088 -0.350 -72.870 1.00 85.50 86 ILE A N 1
ATOM 632 C CA . ILE A 1 86 ? 29.759 0.634 -73.718 1.00 85.50 86 ILE A CA 1
ATOM 633 C C . ILE A 1 86 ? 28.703 1.263 -74.630 1.00 85.50 86 ILE A C 1
ATOM 635 O O . ILE A 1 86 ? 27.974 0.552 -75.322 1.00 85.50 86 ILE A O 1
ATOM 639 N N . ILE A 1 87 ? 28.600 2.589 -74.616 1.00 84.88 87 ILE A N 1
ATOM 640 C CA . ILE A 1 87 ? 27.658 3.359 -75.432 1.00 84.88 87 ILE A CA 1
ATOM 641 C C . ILE A 1 87 ? 28.410 4.378 -76.294 1.00 84.88 87 ILE A C 1
ATOM 643 O O . ILE A 1 87 ? 29.504 4.816 -75.950 1.00 84.88 87 ILE A O 1
ATOM 647 N N . SER A 1 88 ? 27.831 4.776 -77.428 1.00 85.69 88 SER A N 1
ATOM 648 C CA . SER A 1 88 ? 28.441 5.804 -78.281 1.00 85.69 88 SER A CA 1
ATOM 649 C C . SER A 1 88 ? 28.374 7.192 -77.633 1.00 85.69 88 SER A C 1
ATOM 651 O O . SER A 1 88 ? 27.495 7.463 -76.812 1.00 85.69 88 SER A O 1
ATOM 653 N N . GLY A 1 89 ? 29.247 8.115 -78.054 1.00 82.88 89 GLY A N 1
ATOM 654 C CA . GLY A 1 89 ? 29.208 9.506 -77.579 1.00 82.88 89 GLY A CA 1
ATOM 655 C C . GLY A 1 89 ? 27.853 10.190 -77.819 1.00 82.88 89 GLY A C 1
ATOM 656 O O . GLY A 1 89 ? 27.365 10.911 -76.952 1.00 82.88 89 GLY A O 1
ATOM 657 N N . LEU A 1 90 ? 27.191 9.886 -78.943 1.00 81.69 90 LEU A N 1
ATOM 658 C CA . LEU A 1 90 ? 25.832 10.360 -79.232 1.00 81.69 90 LEU A CA 1
ATOM 659 C C . LEU A 1 90 ? 24.802 9.795 -78.237 1.00 81.69 90 LEU A C 1
ATOM 661 O O . LEU A 1 90 ? 23.927 10.523 -77.778 1.00 81.69 90 LEU A O 1
ATOM 665 N N . SER A 1 91 ? 24.934 8.521 -77.854 1.00 82.62 91 SER A N 1
ATOM 666 C CA . SER A 1 91 ? 24.051 7.887 -76.864 1.00 82.62 91 SER A CA 1
ATOM 667 C C . SER A 1 91 ? 24.229 8.496 -75.472 1.00 82.62 91 SER A C 1
ATOM 669 O O . SER A 1 91 ? 23.249 8.678 -74.754 1.00 82.62 91 SER A O 1
ATOM 671 N N . LEU A 1 92 ? 25.464 8.857 -75.098 1.00 81.69 92 LEU A N 1
ATOM 672 C CA . LEU A 1 92 ? 25.733 9.566 -73.846 1.00 81.69 92 LEU A CA 1
ATOM 673 C C . LEU A 1 92 ? 25.123 10.970 -73.856 1.00 81.69 92 LEU A C 1
ATOM 675 O O . LEU A 1 92 ? 24.509 11.366 -72.871 1.00 81.69 92 LEU A O 1
ATOM 679 N N . TYR A 1 93 ? 25.250 11.709 -74.960 1.00 81.19 93 TYR A N 1
ATOM 680 C CA . TYR A 1 93 ? 24.634 13.030 -75.090 1.00 81.19 93 TYR A CA 1
ATOM 681 C C . TYR A 1 93 ? 23.115 12.965 -74.872 1.00 81.19 93 TYR A C 1
ATOM 683 O O . TYR A 1 93 ? 22.580 13.688 -74.034 1.00 81.19 93 TYR A O 1
ATOM 691 N N . VAL A 1 94 ? 22.434 12.032 -75.546 1.00 81.31 94 VAL A N 1
ATOM 692 C CA . VAL A 1 94 ? 20.989 11.804 -75.371 1.00 81.31 94 VAL A CA 1
ATOM 693 C C . VAL A 1 94 ? 20.653 11.434 -73.920 1.00 81.31 94 VAL A C 1
ATOM 695 O O . VAL A 1 94 ? 19.686 11.945 -73.359 1.00 81.31 94 VAL A O 1
ATOM 698 N N . LEU A 1 95 ? 21.468 10.588 -73.285 1.00 81.06 95 LEU A N 1
ATOM 699 C CA . LEU A 1 95 ? 21.283 10.165 -71.897 1.00 81.06 95 LEU A CA 1
ATOM 700 C C . LEU A 1 95 ? 21.377 11.329 -70.903 1.00 81.06 95 LEU A C 1
ATOM 702 O O . LEU A 1 95 ? 20.535 11.423 -70.009 1.00 81.06 95 LEU A O 1
ATOM 706 N N . LEU A 1 96 ? 22.370 12.207 -71.066 1.00 79.62 96 LEU A N 1
ATOM 707 C CA . LEU A 1 96 ? 22.604 13.358 -70.188 1.00 79.62 96 LEU A CA 1
ATOM 708 C C . LEU A 1 96 ? 21.535 14.447 -70.349 1.00 79.62 96 LEU A C 1
ATOM 710 O O . LEU A 1 96 ? 21.146 15.072 -69.361 1.00 79.62 96 LEU A O 1
ATOM 714 N N . VAL A 1 97 ? 21.053 14.660 -71.578 1.00 79.38 97 VAL A N 1
ATOM 715 C CA . VAL A 1 97 ? 20.007 15.648 -71.886 1.00 79.38 97 VAL A CA 1
ATOM 716 C C . VAL A 1 97 ? 18.645 15.181 -71.374 1.00 79.38 97 VAL A C 1
ATOM 718 O O . VAL A 1 97 ? 17.956 15.943 -70.701 1.00 79.38 97 VAL A O 1
ATOM 721 N N . ASN A 1 98 ? 18.276 13.921 -71.625 1.00 80.75 98 ASN A N 1
ATOM 722 C CA . ASN A 1 98 ? 16.958 13.401 -71.248 1.00 80.75 98 ASN A CA 1
ATOM 723 C C . ASN A 1 98 ? 16.817 13.129 -69.747 1.00 80.75 98 ASN A C 1
ATOM 725 O O . ASN A 1 98 ? 15.704 13.127 -69.232 1.00 80.75 98 ASN A O 1
ATOM 729 N N . ASN A 1 99 ? 17.928 12.894 -69.047 1.00 72.00 99 ASN A N 1
ATOM 730 C CA . ASN A 1 99 ? 17.930 12.578 -67.623 1.00 72.00 99 ASN A CA 1
ATOM 731 C C . ASN A 1 99 ? 18.683 13.640 -66.816 1.00 72.00 99 ASN A C 1
ATOM 733 O O . ASN A 1 99 ? 19.452 13.265 -65.948 1.00 72.00 99 ASN A O 1
ATOM 737 N N . HIS A 1 100 ? 18.576 14.935 -67.127 1.00 74.38 100 HIS A N 1
ATOM 738 C CA . HIS A 1 100 ? 19.133 16.056 -66.341 1.00 74.38 100 HIS A CA 1
ATOM 739 C C . HIS A 1 100 ? 20.388 15.735 -65.499 1.00 74.38 100 HIS A C 1
ATOM 741 O O . HIS A 1 100 ? 20.279 15.340 -64.328 1.00 74.38 100 HIS A O 1
ATOM 747 N N . PHE A 1 101 ? 21.579 15.906 -66.083 1.00 76.56 101 PHE A N 1
ATOM 748 C CA . PHE A 1 101 ? 22.842 15.639 -65.388 1.00 76.56 101 PHE A CA 1
ATOM 749 C C . PHE A 1 101 ? 22.881 16.283 -63.996 1.00 76.56 101 PHE A C 1
ATOM 751 O O . PHE A 1 101 ? 22.829 17.502 -63.846 1.00 76.56 101 PHE A O 1
ATOM 758 N N . SER A 1 102 ? 22.968 15.435 -62.975 1.00 76.12 102 SER A N 1
ATOM 759 C CA . SER A 1 102 ? 22.827 15.804 -61.564 1.00 76.12 102 SER A CA 1
ATOM 760 C C . SER A 1 102 ? 24.150 15.691 -60.800 1.00 76.12 102 SER A C 1
ATOM 762 O O . SER A 1 102 ? 24.163 15.586 -59.575 1.00 76.12 102 SER A O 1
ATOM 764 N N . GLY A 1 103 ? 25.273 15.733 -61.524 1.00 73.88 103 GLY A N 1
ATOM 765 C CA . GLY A 1 103 ? 26.617 15.757 -60.958 1.00 73.88 103 GLY A CA 1
ATOM 766 C C . GLY A 1 103 ? 27.261 14.379 -60.817 1.00 73.88 103 GLY A C 1
ATOM 767 O O . GLY A 1 103 ? 26.974 13.441 -61.562 1.00 73.88 103 GLY A O 1
ATOM 768 N N . LYS A 1 104 ? 28.201 14.280 -59.875 1.00 72.44 104 LYS A N 1
ATOM 769 C CA . LYS A 1 104 ? 28.964 13.062 -59.588 1.00 72.44 104 LYS A CA 1
ATOM 770 C C . LYS A 1 104 ? 28.258 12.249 -58.505 1.00 72.44 104 LYS A C 1
ATOM 772 O O . LYS A 1 104 ? 27.859 12.814 -57.491 1.00 72.44 104 LYS A O 1
ATOM 777 N N . VAL A 1 105 ? 28.132 10.940 -58.699 1.00 65.94 105 VAL A N 1
ATOM 778 C CA . VAL A 1 105 ? 27.543 10.021 -57.720 1.00 65.94 105 VAL A CA 1
ATOM 779 C C . VAL A 1 105 ? 28.526 8.914 -57.374 1.00 65.94 105 VAL A C 1
ATOM 781 O O . VAL A 1 105 ? 29.306 8.448 -58.206 1.00 65.94 105 VAL A O 1
ATOM 784 N N . GLY A 1 106 ? 28.484 8.516 -56.112 1.00 62.97 106 GLY A N 1
ATOM 785 C CA . GLY A 1 106 ? 29.097 7.286 -55.657 1.00 62.97 106 GLY A CA 1
ATOM 786 C C . GLY A 1 106 ? 28.271 6.054 -55.985 1.00 62.97 106 GLY A C 1
ATOM 787 O O . GLY A 1 106 ? 27.279 6.101 -56.710 1.00 62.97 106 GLY A O 1
ATOM 788 N N . CYS A 1 107 ? 28.641 4.941 -55.375 1.00 59.88 107 CYS A N 1
ATOM 789 C CA . CYS A 1 107 ? 27.788 3.766 -55.353 1.00 59.88 107 CYS A CA 1
ATOM 790 C C . CYS A 1 107 ? 26.405 4.065 -54.749 1.00 59.88 107 CYS A C 1
ATOM 792 O O . CYS A 1 107 ? 26.334 4.755 -53.728 1.00 59.88 107 CYS A O 1
ATOM 794 N N . PRO A 1 108 ? 25.309 3.489 -55.276 1.00 57.25 108 PRO A N 1
ATOM 795 C CA . PRO A 1 108 ? 24.018 3.478 -54.598 1.00 57.25 108 PRO A CA 1
ATOM 796 C C . PRO A 1 108 ? 24.055 2.462 -53.442 1.00 57.25 108 PRO A C 1
ATOM 798 O O . PRO A 1 108 ? 23.293 1.498 -53.431 1.00 57.25 108 PRO A O 1
ATOM 801 N N . VAL A 1 109 ? 24.963 2.629 -52.474 1.00 60.59 109 VAL A N 1
ATOM 802 C CA . VAL A 1 109 ? 24.977 1.770 -51.285 1.00 60.59 109 VAL A CA 1
ATOM 803 C C . VAL A 1 109 ? 23.862 2.254 -50.377 1.00 60.59 109 VAL A C 1
ATOM 805 O O . VAL A 1 109 ? 24.034 3.164 -49.571 1.00 60.59 109 VAL A O 1
ATOM 808 N N . SER A 1 110 ? 22.678 1.679 -50.569 1.00 71.81 110 SER A N 1
ATOM 809 C CA . SER A 1 110 ? 21.628 1.810 -49.577 1.00 71.81 110 SER A CA 1
ATOM 810 C C . SER A 1 110 ? 21.960 0.878 -48.425 1.00 71.81 110 SER A C 1
ATOM 812 O O . SER A 1 110 ? 22.030 -0.338 -48.615 1.00 71.81 110 SER A O 1
ATOM 814 N N . TYR A 1 111 ? 22.200 1.431 -47.242 1.00 82.12 111 TYR A N 1
ATOM 815 C CA . TYR A 1 111 ? 22.394 0.608 -46.058 1.00 82.12 111 TYR A CA 1
ATOM 816 C C . TYR A 1 111 ? 21.057 0.389 -45.343 1.00 82.12 111 TYR A C 1
ATOM 818 O O . TYR A 1 111 ? 20.268 1.335 -45.200 1.00 82.12 111 TYR A O 1
ATOM 826 N N . PRO A 1 112 ? 20.782 -0.839 -44.867 1.00 85.12 112 PRO A N 1
ATOM 827 C CA . PRO A 1 112 ? 19.618 -1.081 -44.029 1.00 85.12 112 PRO A CA 1
ATOM 828 C C . PRO A 1 112 ? 19.749 -0.316 -42.706 1.00 85.12 112 PRO A C 1
ATOM 830 O O . PRO A 1 112 ? 20.856 -0.010 -42.254 1.00 85.12 112 PRO A O 1
ATOM 833 N N . ASN A 1 113 ? 18.612 -0.010 -42.077 1.00 88.81 113 ASN A N 1
ATOM 834 C CA . ASN A 1 113 ? 18.613 0.526 -40.716 1.00 88.81 113 ASN A CA 1
ATOM 835 C C . ASN A 1 113 ? 19.344 -0.447 -39.770 1.00 88.81 113 ASN A C 1
ATOM 837 O O . ASN A 1 113 ? 19.202 -1.661 -39.899 1.00 88.81 113 ASN A O 1
ATOM 841 N N . GLY A 1 114 ? 20.135 0.095 -38.847 1.00 89.06 114 GLY A N 1
ATOM 842 C CA . GLY A 1 114 ? 21.007 -0.654 -37.943 1.00 89.06 114 GLY A CA 1
ATOM 843 C C . GLY A 1 114 ? 22.383 -0.999 -38.521 1.00 89.06 114 GLY A C 1
ATOM 844 O O . GLY A 1 114 ? 23.205 -1.569 -37.811 1.00 89.06 114 GLY A O 1
ATOM 845 N N . ARG A 1 115 ? 22.692 -0.663 -39.786 1.00 93.81 115 ARG A N 1
ATOM 846 C CA . ARG A 1 115 ? 24.009 -0.996 -40.350 1.00 93.81 115 ARG A CA 1
ATOM 847 C C . ARG A 1 115 ? 25.119 -0.160 -39.715 1.00 93.81 115 ARG A C 1
ATOM 849 O O . ARG A 1 115 ? 25.081 1.066 -39.788 1.00 93.81 115 ARG A O 1
ATOM 856 N N . LEU A 1 116 ? 26.129 -0.848 -39.185 1.00 96.50 116 LEU A N 1
ATOM 857 C CA . LEU A 1 116 ? 27.350 -0.273 -38.627 1.00 96.50 116 LEU A CA 1
ATOM 858 C C . LEU A 1 116 ? 28.444 -0.147 -39.691 1.00 96.50 116 LEU A C 1
ATOM 860 O O . LEU A 1 116 ? 28.743 -1.116 -40.396 1.00 96.50 116 LEU A O 1
ATOM 864 N N . LEU A 1 117 ? 29.052 1.032 -39.791 1.00 94.75 117 LEU A N 1
ATOM 865 C CA . LEU A 1 117 ? 30.069 1.384 -40.780 1.00 94.75 117 LEU A CA 1
ATOM 866 C C . LEU A 1 117 ? 31.267 2.050 -40.097 1.00 94.75 117 LEU A C 1
ATOM 868 O O . LEU A 1 117 ? 31.093 2.890 -39.216 1.00 94.75 117 LEU A O 1
ATOM 872 N N . ARG A 1 118 ? 32.479 1.735 -40.553 1.00 95.19 118 ARG A N 1
ATOM 873 C CA . ARG A 1 118 ? 33.700 2.494 -40.238 1.00 95.19 118 ARG A CA 1
ATOM 874 C C . ARG A 1 118 ? 34.638 2.506 -41.434 1.00 95.19 118 ARG A C 1
ATOM 876 O O . ARG A 1 118 ? 34.518 1.643 -42.305 1.00 95.19 118 ARG A O 1
ATOM 883 N N . THR A 1 119 ? 35.607 3.414 -41.451 1.00 92.50 119 THR A N 1
ATOM 884 C CA . THR A 1 119 ? 36.705 3.325 -42.421 1.00 92.50 119 THR A CA 1
ATOM 885 C C . THR A 1 119 ? 37.899 2.573 -41.842 1.00 92.50 119 THR A C 1
ATOM 887 O O . THR A 1 119 ? 37.980 2.313 -40.639 1.00 92.50 119 THR A O 1
ATOM 890 N N . ALA A 1 120 ? 38.816 2.131 -42.703 1.00 86.25 120 ALA A N 1
ATOM 891 C CA . ALA A 1 120 ? 40.073 1.533 -42.250 1.00 86.25 120 ALA A CA 1
ATOM 892 C C . ALA A 1 120 ? 41.047 2.587 -41.692 1.00 86.25 120 ALA A C 1
ATOM 894 O O . ALA A 1 120 ? 41.875 2.263 -40.847 1.00 86.25 120 ALA A O 1
ATOM 895 N N . SER A 1 121 ? 40.936 3.831 -42.165 1.00 85.56 121 SER A N 1
ATOM 896 C CA . SER A 1 121 ? 41.817 4.954 -41.829 1.00 85.56 121 SER A CA 1
ATOM 897 C C . SER A 1 121 ? 41.412 5.691 -40.550 1.00 85.56 121 SER A C 1
ATOM 899 O O . SER A 1 121 ? 42.228 6.425 -39.996 1.00 85.56 121 SER A O 1
ATOM 901 N N . LYS A 1 122 ? 40.172 5.509 -40.075 1.00 89.62 122 LYS A N 1
ATOM 902 C CA . LYS A 1 122 ? 39.605 6.232 -38.934 1.00 89.62 122 LYS A CA 1
ATOM 903 C C . LYS A 1 122 ? 38.919 5.290 -37.934 1.00 89.62 122 LYS A C 1
ATOM 905 O O . LYS A 1 122 ? 38.256 4.341 -38.359 1.00 89.62 122 LYS A O 1
ATOM 910 N N . PRO A 1 123 ? 39.074 5.515 -36.615 1.00 89.00 123 PRO A N 1
ATOM 911 C CA . PRO A 1 123 ? 38.485 4.656 -35.587 1.00 89.00 123 PRO A CA 1
ATOM 912 C C . PRO A 1 123 ? 36.972 4.854 -35.391 1.00 89.00 123 PRO A C 1
ATOM 914 O O . PRO A 1 123 ? 36.332 4.006 -34.770 1.00 89.00 123 PRO A O 1
ATOM 917 N N . GLU A 1 124 ? 36.389 5.950 -35.878 1.00 94.50 124 GLU A N 1
ATOM 918 C CA . GLU A 1 124 ? 34.985 6.289 -35.664 1.00 94.50 124 GLU A CA 1
ATOM 919 C C . GLU A 1 124 ? 34.040 5.277 -36.324 1.00 94.50 124 GLU A C 1
ATOM 921 O O . GLU A 1 124 ? 34.149 4.945 -37.508 1.00 94.50 124 GLU A O 1
ATOM 926 N N . VAL A 1 125 ? 33.067 4.819 -35.538 1.00 96.62 125 VAL A N 1
ATOM 927 C CA . VAL A 1 125 ? 32.002 3.920 -35.981 1.00 96.62 125 VAL A CA 1
ATOM 928 C C . VAL A 1 125 ? 30.710 4.713 -36.088 1.00 96.62 125 VAL A C 1
ATOM 930 O O . VAL A 1 125 ? 30.401 5.543 -35.232 1.00 96.62 125 VAL A O 1
ATOM 933 N N . TYR A 1 126 ? 29.932 4.437 -37.126 1.00 96.56 126 TYR A N 1
ATOM 934 C CA . TYR A 1 126 ? 28.649 5.076 -37.364 1.00 96.56 126 TYR A CA 1
ATOM 935 C C . TYR A 1 126 ? 27.559 4.038 -37.605 1.00 96.56 126 TYR A C 1
ATOM 937 O O . TYR A 1 126 ? 27.820 2.995 -38.202 1.00 96.56 126 TYR A O 1
ATOM 945 N N . VAL A 1 127 ? 26.333 4.339 -37.186 1.00 96.38 127 VAL A N 1
ATOM 946 C CA . VAL A 1 127 ? 25.147 3.521 -37.462 1.00 96.38 127 VAL A CA 1
ATOM 947 C C . VAL A 1 127 ? 24.144 4.290 -38.316 1.00 96.38 127 VAL A C 1
ATOM 949 O O . VAL A 1 127 ? 23.878 5.469 -38.065 1.00 96.38 127 VAL A O 1
ATOM 952 N N . LYS A 1 128 ? 23.572 3.617 -39.319 1.00 93.19 128 LYS A N 1
ATOM 953 C CA . LYS A 1 128 ? 22.483 4.156 -40.142 1.00 93.19 128 LYS A CA 1
ATOM 954 C C . LYS A 1 128 ? 21.133 3.878 -39.488 1.00 93.19 128 LYS A C 1
ATOM 956 O O . LYS A 1 128 ? 20.758 2.718 -39.350 1.00 93.19 128 LYS A O 1
ATOM 961 N N . THR A 1 129 ? 20.354 4.915 -39.192 1.00 92.06 129 THR A N 1
ATOM 962 C CA . THR A 1 129 ? 18.992 4.794 -38.639 1.00 92.06 129 THR A CA 1
ATOM 963 C C . THR A 1 129 ? 18.082 5.840 -39.273 1.00 92.06 129 THR A C 1
ATOM 965 O O . THR A 1 129 ? 18.392 7.024 -39.219 1.00 92.06 129 THR A O 1
ATOM 968 N N . ASN A 1 130 ? 16.955 5.420 -39.862 1.00 88.81 130 ASN A N 1
ATOM 969 C CA . ASN A 1 130 ? 15.940 6.306 -40.459 1.00 88.81 130 ASN A CA 1
ATOM 970 C C . ASN A 1 130 ? 16.543 7.385 -41.382 1.00 88.81 130 ASN A C 1
ATOM 972 O O . ASN A 1 130 ? 16.309 8.577 -41.204 1.00 88.81 130 ASN A O 1
ATOM 976 N N . ASP A 1 131 ? 17.370 6.936 -42.333 1.00 87.62 131 ASP A N 1
ATOM 977 C CA . ASP A 1 131 ? 18.061 7.760 -43.345 1.00 87.62 131 ASP A CA 1
ATOM 978 C C . ASP A 1 131 ? 19.004 8.835 -42.793 1.00 87.62 131 ASP A C 1
ATOM 980 O O . ASP A 1 131 ? 19.391 9.775 -43.483 1.00 87.62 131 ASP A O 1
ATOM 984 N N . LYS A 1 132 ? 19.445 8.643 -41.552 1.00 92.06 132 LYS A N 1
ATOM 985 C CA . LYS A 1 132 ? 20.467 9.446 -40.893 1.00 92.06 132 LYS A CA 1
ATOM 986 C C . LYS A 1 132 ? 21.616 8.566 -40.438 1.00 92.06 132 LYS A C 1
ATOM 988 O O . LYS A 1 132 ? 21.429 7.382 -40.150 1.00 92.06 132 LYS A O 1
ATOM 993 N N . MET A 1 133 ? 22.793 9.167 -40.341 1.00 94.31 133 MET A N 1
ATOM 994 C CA . MET A 1 133 ? 23.951 8.549 -39.704 1.00 94.31 133 MET A CA 1
ATOM 995 C C . MET A 1 133 ? 24.114 9.099 -38.298 1.00 94.31 133 MET A C 1
ATOM 997 O O . MET A 1 133 ? 23.937 10.293 -38.065 1.00 94.31 133 MET A O 1
ATOM 1001 N N . TYR A 1 134 ? 24.481 8.233 -37.366 1.00 96.00 134 TYR A N 1
ATOM 1002 C CA . TYR A 1 134 ? 24.789 8.613 -35.995 1.00 96.00 134 TYR A CA 1
ATOM 1003 C C . TYR A 1 134 ? 26.165 8.087 -35.619 1.00 96.00 134 TYR A C 1
ATOM 1005 O O . TYR A 1 134 ? 26.492 6.937 -35.909 1.00 96.00 134 TYR A O 1
ATOM 1013 N N . TRP A 1 135 ? 26.972 8.924 -34.976 1.00 96.38 135 TRP A N 1
ATOM 1014 C CA . TRP A 1 135 ? 28.269 8.518 -34.445 1.00 96.38 135 TRP A CA 1
ATOM 1015 C C . TRP A 1 135 ? 28.075 7.655 -33.198 1.00 96.38 135 TRP A C 1
ATOM 1017 O O . TRP A 1 135 ? 27.356 8.048 -32.283 1.00 96.38 135 TRP A O 1
ATOM 1027 N N . VAL A 1 136 ? 28.710 6.488 -33.149 1.00 94.62 136 VAL A N 1
ATOM 1028 C CA . VAL A 1 136 ? 28.719 5.619 -31.969 1.00 94.62 136 VAL A CA 1
ATOM 1029 C C . VAL A 1 136 ? 29.850 6.094 -31.051 1.00 94.62 136 VAL A C 1
ATOM 1031 O O . VAL A 1 136 ? 31.020 5.921 -31.398 1.00 94.62 136 VAL A O 1
ATOM 1034 N N . PRO A 1 137 ? 29.537 6.723 -29.904 1.00 90.44 137 PRO A N 1
ATOM 1035 C CA . PRO A 1 137 ? 30.519 7.508 -29.158 1.00 90.44 137 PRO A CA 1
ATOM 1036 C C . PRO A 1 137 ? 31.569 6.661 -28.431 1.00 90.44 137 PRO A C 1
ATOM 1038 O O . PRO A 1 137 ? 32.649 7.157 -28.120 1.00 90.44 137 PRO A O 1
ATOM 1041 N N . ASN A 1 138 ? 31.262 5.398 -28.124 1.00 85.12 138 ASN A N 1
ATOM 1042 C CA . ASN A 1 138 ? 32.140 4.507 -27.371 1.00 85.12 138 ASN A CA 1
ATOM 1043 C C . ASN A 1 138 ? 31.782 3.024 -27.588 1.00 85.12 138 ASN A C 1
ATOM 1045 O O . ASN A 1 138 ? 30.724 2.683 -28.123 1.00 85.12 138 ASN A O 1
ATOM 1049 N N . ALA A 1 139 ? 32.683 2.139 -27.148 1.00 86.31 139 ALA A N 1
ATOM 1050 C CA . ALA A 1 139 ? 32.519 0.685 -27.220 1.00 86.31 139 ALA A CA 1
ATOM 1051 C C . ALA A 1 139 ? 31.276 0.185 -26.466 1.00 86.31 139 ALA A C 1
ATOM 1053 O O . ALA A 1 139 ? 30.649 -0.787 -26.873 1.00 86.31 139 ALA A O 1
ATOM 1054 N N . GLU A 1 140 ? 30.915 0.861 -25.380 1.00 81.38 140 GLU A N 1
ATOM 1055 C CA . GLU A 1 140 ? 29.780 0.502 -24.534 1.00 81.38 140 GLU A CA 1
ATOM 1056 C C . GLU A 1 140 ? 28.447 0.688 -25.266 1.00 81.38 140 GLU A C 1
ATOM 1058 O O . GLU A 1 140 ? 27.612 -0.208 -25.252 1.00 81.38 140 GLU A O 1
ATOM 1063 N N . THR A 1 141 ? 28.284 1.787 -26.009 1.00 84.88 141 THR A N 1
ATOM 1064 C CA . THR A 1 141 ? 27.096 2.024 -26.847 1.00 84.88 141 THR A CA 1
ATOM 1065 C C . THR A 1 141 ? 26.977 0.966 -27.944 1.00 84.88 141 THR A C 1
ATOM 1067 O O . THR A 1 141 ? 25.885 0.474 -28.223 1.00 84.88 141 THR A O 1
ATOM 1070 N N . LEU A 1 142 ? 28.105 0.587 -28.560 1.00 89.25 142 LEU A N 1
ATOM 1071 C CA . LEU A 1 142 ? 28.131 -0.473 -29.566 1.00 89.25 142 LEU A CA 1
ATOM 1072 C C . LEU A 1 142 ? 27.633 -1.797 -28.970 1.00 89.25 142 LEU A C 1
ATOM 1074 O O . LEU A 1 142 ? 26.637 -2.346 -29.441 1.00 89.25 142 LEU A O 1
ATOM 1078 N N . LEU A 1 143 ? 28.313 -2.266 -27.922 1.00 85.69 143 LEU A N 1
ATOM 1079 C CA . LEU A 1 143 ? 28.074 -3.567 -27.296 1.00 85.69 143 LEU A CA 1
ATOM 1080 C C . LEU A 1 143 ? 26.738 -3.637 -26.548 1.00 85.69 143 LEU A C 1
ATOM 1082 O O . LEU A 1 143 ? 26.155 -4.712 -26.439 1.00 85.69 143 LEU A O 1
ATOM 1086 N N . GLY A 1 144 ? 26.247 -2.504 -26.047 1.00 78.19 144 GLY A N 1
ATOM 1087 C CA . GLY A 1 144 ? 25.023 -2.429 -25.257 1.00 78.19 144 GLY A CA 1
ATOM 1088 C C . GLY A 1 144 ? 23.743 -2.510 -26.085 1.00 78.19 144 GLY A C 1
ATOM 1089 O O . GLY A 1 144 ? 22.741 -3.025 -25.592 1.00 78.19 144 GLY A O 1
ATOM 1090 N N . CYS A 1 145 ? 23.737 -2.009 -27.328 1.00 84.00 145 CYS A N 1
ATOM 1091 C CA . CYS A 1 145 ? 22.482 -1.918 -28.086 1.00 84.00 145 CYS A CA 1
ATOM 1092 C C . CYS A 1 145 ? 22.579 -1.963 -29.617 1.00 84.00 145 CYS A C 1
ATOM 1094 O O . CYS A 1 145 ? 21.536 -1.976 -30.271 1.00 84.00 145 CYS A O 1
ATOM 1096 N N . LEU A 1 146 ? 23.777 -1.952 -30.209 1.00 88.62 146 LEU A N 1
ATOM 1097 C CA . LEU A 1 146 ? 23.942 -1.933 -31.669 1.00 88.62 146 LEU A CA 1
ATOM 1098 C C . LEU A 1 146 ? 24.506 -3.241 -32.233 1.00 88.62 146 LEU A C 1
ATOM 1100 O O . LEU A 1 146 ? 24.276 -3.529 -33.406 1.00 88.62 146 LEU A O 1
ATOM 1104 N N . GLY A 1 147 ? 25.218 -4.027 -31.420 1.00 89.19 147 GLY A N 1
ATOM 1105 C CA . GLY A 1 147 ? 25.770 -5.325 -31.803 1.00 89.19 147 GLY A CA 1
ATOM 1106 C C . GLY A 1 147 ? 27.198 -5.510 -31.302 1.00 89.19 147 GLY A C 1
ATOM 1107 O O . GLY A 1 147 ? 27.563 -5.083 -30.214 1.00 89.19 147 GLY A O 1
ATOM 1108 N N . THR A 1 148 ? 28.030 -6.160 -32.099 1.00 92.75 148 THR A N 1
ATOM 1109 C CA . THR A 1 148 ? 29.424 -6.475 -31.780 1.00 92.75 148 THR A CA 1
ATOM 1110 C C . THR A 1 148 ? 30.383 -5.779 -32.741 1.00 92.75 148 THR A C 1
ATOM 1112 O O . THR A 1 148 ? 30.004 -5.288 -33.803 1.00 92.75 148 THR A O 1
ATOM 1115 N N . TRP A 1 149 ? 31.678 -5.800 -32.419 1.00 93.00 149 TRP A N 1
ATOM 1116 C CA . TRP A 1 149 ? 32.722 -5.328 -33.336 1.00 93.00 149 TRP A CA 1
ATOM 1117 C C . TRP A 1 149 ? 32.737 -6.071 -34.679 1.00 93.00 149 TRP A C 1
ATOM 1119 O O . TRP A 1 149 ? 33.182 -5.507 -35.677 1.00 93.00 149 TRP A O 1
ATOM 1129 N N . SER A 1 150 ? 32.238 -7.312 -34.717 1.00 92.56 150 SER A N 1
ATOM 1130 C CA . SER A 1 150 ? 32.165 -8.117 -35.942 1.00 92.56 150 SER A CA 1
ATOM 1131 C C . SER A 1 150 ? 31.045 -7.684 -36.895 1.00 92.56 150 SER A C 1
ATOM 1133 O O . SER A 1 150 ? 31.132 -7.939 -38.095 1.00 92.56 150 SER A O 1
ATOM 1135 N N . ASP A 1 151 ? 30.045 -6.955 -36.394 1.00 92.81 151 ASP A N 1
ATOM 1136 C CA . ASP A 1 151 ? 28.922 -6.451 -37.193 1.00 92.81 151 ASP A CA 1
ATOM 1137 C C . ASP A 1 151 ? 29.287 -5.194 -38.002 1.00 92.81 151 ASP A C 1
ATOM 1139 O O . ASP A 1 151 ? 28.559 -4.787 -38.917 1.00 92.81 151 ASP A O 1
ATOM 1143 N N . ILE A 1 152 ? 30.431 -4.577 -37.691 1.00 95.56 152 ILE A N 1
ATOM 1144 C CA . ILE A 1 152 ? 30.892 -3.353 -38.339 1.00 95.56 152 ILE A CA 1
ATOM 1145 C C . ILE A 1 152 ? 31.432 -3.667 -39.734 1.00 95.56 152 ILE A C 1
ATOM 1147 O O . ILE A 1 152 ? 32.450 -4.343 -39.904 1.00 95.56 152 ILE A O 1
ATOM 1151 N N . LYS A 1 153 ? 30.809 -3.075 -40.758 1.00 91.56 153 LYS A N 1
ATOM 1152 C CA . LYS A 1 153 ? 31.362 -3.070 -42.113 1.00 91.56 153 LYS A CA 1
ATOM 1153 C C . LYS A 1 153 ? 32.518 -2.080 -42.189 1.00 91.56 153 LYS A C 1
ATOM 1155 O O . LYS A 1 153 ? 32.321 -0.880 -41.996 1.00 91.56 153 LYS A O 1
ATOM 1160 N N . VAL A 1 154 ? 33.699 -2.568 -42.550 1.00 90.69 154 VAL A N 1
ATOM 1161 C CA . VAL A 1 154 ? 34.803 -1.697 -42.963 1.00 90.69 154 VAL A CA 1
ATOM 1162 C C . VAL A 1 154 ? 34.589 -1.311 -44.421 1.00 90.69 154 VAL A C 1
ATOM 1164 O O . VAL A 1 154 ? 34.462 -2.182 -45.281 1.00 90.69 154 VAL A O 1
ATOM 1167 N N . ILE A 1 155 ? 34.522 -0.012 -44.683 1.00 84.81 155 ILE A N 1
ATOM 1168 C CA . ILE A 1 155 ? 34.393 0.574 -46.020 1.00 84.81 155 ILE A CA 1
ATOM 1169 C C . ILE A 1 155 ? 35.574 1.515 -46.286 1.00 84.81 155 ILE A C 1
ATOM 1171 O O . ILE A 1 155 ? 36.297 1.890 -45.362 1.00 84.81 155 ILE A O 1
ATOM 1175 N N . ASN A 1 156 ? 35.822 1.881 -47.541 1.00 81.19 156 ASN A N 1
ATOM 1176 C CA . ASN A 1 156 ? 36.867 2.864 -47.847 1.00 81.19 156 ASN A CA 1
ATOM 1177 C C . ASN A 1 156 ? 36.367 4.306 -47.604 1.00 81.19 156 ASN A C 1
ATOM 1179 O O . ASN A 1 156 ? 35.168 4.551 -47.447 1.00 81.19 156 ASN A O 1
ATOM 1183 N N . ASP A 1 157 ? 37.287 5.275 -47.567 1.00 82.44 157 ASP A N 1
ATOM 1184 C CA . ASP A 1 157 ? 36.961 6.684 -47.281 1.00 82.44 157 ASP A CA 1
ATOM 1185 C C . ASP A 1 157 ? 36.016 7.312 -48.314 1.00 82.44 157 ASP A C 1
ATOM 1187 O O . ASP A 1 157 ? 35.209 8.190 -47.994 1.00 82.44 157 ASP A O 1
ATOM 1191 N N . THR A 1 158 ? 36.082 6.842 -49.560 1.00 74.50 158 THR A N 1
ATOM 1192 C CA . THR A 1 158 ? 35.206 7.302 -50.636 1.00 74.50 158 THR A CA 1
ATOM 1193 C C . THR A 1 158 ? 33.767 6.819 -50.423 1.00 74.50 158 THR A C 1
ATOM 1195 O O . THR A 1 158 ? 32.844 7.629 -50.479 1.00 74.50 158 THR A O 1
ATOM 1198 N N . GLU A 1 159 ? 33.571 5.540 -50.084 1.00 78.00 159 GLU A N 1
ATOM 1199 C CA . GLU A 1 159 ? 32.266 4.956 -49.744 1.00 78.00 159 GLU A CA 1
ATOM 1200 C C . GLU A 1 159 ? 31.670 5.632 -48.503 1.00 78.00 159 GLU A C 1
ATOM 1202 O O . GLU A 1 159 ? 30.490 5.979 -48.507 1.00 78.00 159 GLU A O 1
ATOM 1207 N N . MET A 1 160 ? 32.488 5.929 -47.485 1.00 86.88 160 MET A N 1
ATOM 1208 C CA . MET A 1 160 ? 32.039 6.675 -46.303 1.00 86.88 160 MET A CA 1
ATOM 1209 C C . MET A 1 160 ? 31.600 8.103 -46.646 1.00 86.88 160 MET A C 1
ATOM 1211 O O . MET A 1 160 ? 30.572 8.567 -46.156 1.00 86.88 160 MET A O 1
ATOM 1215 N N . SER A 1 161 ? 32.333 8.797 -47.521 1.00 82.62 161 SER A N 1
ATOM 1216 C CA . SER A 1 161 ? 31.962 10.147 -47.971 1.00 82.62 161 SER A CA 1
ATOM 1217 C C . SER A 1 161 ? 30.622 10.152 -48.712 1.00 82.62 161 SER A C 1
ATOM 1219 O O . SER A 1 161 ? 29.811 11.061 -48.537 1.00 82.62 161 SER A O 1
ATOM 1221 N N . TRP A 1 162 ? 30.355 9.118 -49.514 1.00 77.31 162 TRP A N 1
ATOM 1222 C CA . TRP A 1 162 ? 29.056 8.947 -50.164 1.00 77.31 162 TRP A CA 1
ATOM 1223 C C . TRP A 1 162 ? 27.949 8.623 -49.166 1.00 77.31 162 TRP A C 1
ATOM 1225 O O . TRP A 1 162 ? 26.877 9.219 -49.254 1.00 77.31 162 TRP A O 1
ATOM 1235 N N . ALA A 1 163 ? 28.211 7.735 -48.203 1.00 81.06 163 ALA A N 1
ATOM 1236 C CA . ALA A 1 163 ? 27.263 7.394 -47.147 1.00 81.06 163 ALA A CA 1
ATOM 1237 C C . ALA A 1 163 ? 26.853 8.637 -46.344 1.00 81.06 163 ALA A C 1
ATOM 1239 O O . ALA A 1 163 ? 25.668 8.854 -46.133 1.00 81.06 163 ALA A O 1
ATOM 1240 N N . MET A 1 164 ? 27.806 9.494 -45.973 1.00 86.75 164 MET A N 1
ATOM 1241 C CA . MET A 1 164 ? 27.544 10.731 -45.224 1.00 86.75 164 MET A CA 1
ATOM 1242 C C . MET A 1 164 ? 26.808 11.805 -46.040 1.00 86.75 164 MET A C 1
ATOM 1244 O O . MET A 1 164 ? 26.091 12.622 -45.468 1.00 86.75 164 MET A O 1
ATOM 1248 N N . ASN A 1 165 ? 26.962 11.814 -47.369 1.00 82.81 165 ASN A N 1
ATOM 1249 C CA . ASN A 1 165 ? 26.189 12.690 -48.256 1.00 82.81 165 ASN A CA 1
ATOM 1250 C C . ASN A 1 165 ? 24.742 12.183 -48.409 1.00 82.81 165 ASN A C 1
ATOM 1252 O O . ASN A 1 165 ? 23.793 12.956 -48.323 1.00 82.81 165 ASN A O 1
ATOM 1256 N N . ALA A 1 166 ? 24.570 10.868 -48.577 1.00 79.56 166 ALA A N 1
ATOM 1257 C CA . ALA A 1 166 ? 23.252 10.242 -48.678 1.00 79.56 166 ALA A CA 1
ATOM 1258 C C . ALA A 1 166 ? 22.477 10.259 -47.348 1.00 79.56 166 ALA A C 1
ATOM 1260 O O . ALA A 1 166 ? 21.254 10.377 -47.354 1.00 79.56 166 ALA A O 1
ATOM 1261 N N . TYR A 1 167 ? 23.188 10.148 -46.225 1.00 87.94 167 TYR A N 1
ATOM 1262 C CA . TYR A 1 167 ? 22.645 10.047 -44.876 1.00 87.94 167 TYR A CA 1
ATOM 1263 C C . TYR A 1 167 ? 23.358 11.052 -43.964 1.00 87.94 167 TYR A C 1
ATOM 1265 O O . TYR A 1 167 ? 24.392 10.726 -43.369 1.00 87.94 167 TYR A O 1
ATOM 1273 N N . PRO A 1 168 ? 22.830 12.281 -43.838 1.00 88.69 168 PRO A N 1
ATOM 1274 C CA . PRO A 1 168 ? 23.469 13.316 -43.042 1.00 88.69 168 PRO A CA 1
ATOM 1275 C C . PRO A 1 168 ? 23.708 12.874 -41.593 1.00 88.69 168 PRO A C 1
ATOM 1277 O O . PRO A 1 168 ? 22.873 12.193 -40.984 1.00 88.69 168 PRO A O 1
ATOM 1280 N N . LEU A 1 169 ? 24.846 13.291 -41.034 1.00 93.69 169 LEU A N 1
ATOM 1281 C CA . LEU A 1 169 ? 25.180 13.051 -39.633 1.00 93.69 169 LEU A CA 1
ATOM 1282 C C . LEU A 1 169 ? 24.180 13.790 -38.732 1.00 93.69 169 LEU A C 1
ATOM 1284 O O . LEU A 1 169 ? 24.047 15.009 -38.806 1.00 93.69 169 LEU A O 1
ATOM 1288 N N . SER A 1 170 ? 23.496 13.053 -37.861 1.00 93.50 170 SER A N 1
ATOM 1289 C CA . SER A 1 170 ? 22.454 13.569 -36.967 1.00 93.50 170 SER A CA 1
ATOM 1290 C C . SER A 1 170 ? 22.866 13.521 -35.490 1.00 93.50 170 SER A C 1
ATOM 1292 O O . SER A 1 170 ? 22.002 13.467 -34.615 1.00 93.50 170 SER A O 1
ATOM 1294 N N . GLY A 1 171 ? 24.176 13.567 -35.223 1.00 91.81 171 GLY A N 1
ATOM 1295 C CA . GLY A 1 171 ? 24.765 13.600 -33.884 1.00 91.81 171 GLY A CA 1
ATOM 1296 C C . GLY A 1 171 ? 25.277 12.242 -33.400 1.00 91.81 171 GLY A C 1
ATOM 1297 O O . GLY A 1 171 ? 25.616 11.365 -34.198 1.00 91.81 171 GLY A O 1
ATOM 1298 N N . THR A 1 172 ? 25.365 12.091 -32.080 1.00 91.31 172 THR A N 1
ATOM 1299 C CA . THR A 1 172 ? 25.705 10.833 -31.407 1.00 91.31 172 THR A CA 1
ATOM 1300 C C . THR A 1 172 ? 24.506 9.895 -31.365 1.00 91.31 172 THR A C 1
ATOM 1302 O O . THR A 1 172 ? 23.367 10.323 -31.181 1.00 91.31 172 THR A O 1
ATOM 1305 N N . TYR A 1 173 ? 24.756 8.600 -31.525 1.00 88.56 173 TYR A N 1
ATOM 1306 C CA . TYR A 1 173 ? 23.751 7.583 -31.272 1.00 88.56 173 TYR A CA 1
ATOM 1307 C C . TYR A 1 173 ? 23.594 7.402 -29.766 1.00 88.56 173 TYR A C 1
ATOM 1309 O O . TYR A 1 173 ? 24.584 7.250 -29.050 1.00 88.56 173 TYR A O 1
ATOM 1317 N N . LEU A 1 174 ? 22.348 7.385 -29.304 1.00 83.00 174 LEU A N 1
ATOM 1318 C CA . LEU A 1 174 ? 21.993 7.031 -27.938 1.00 83.00 174 LEU A CA 1
ATOM 1319 C C . LEU A 1 174 ? 21.235 5.712 -27.990 1.00 83.00 174 LEU A C 1
ATOM 1321 O O . LEU A 1 174 ? 20.304 5.573 -28.788 1.00 83.00 174 LEU A O 1
ATOM 1325 N N . CYS A 1 175 ? 21.634 4.743 -27.164 1.00 78.00 175 CYS A N 1
ATOM 1326 C CA . CYS A 1 175 ? 20.881 3.502 -27.068 1.00 78.00 175 CYS A CA 1
ATOM 1327 C C . CYS A 1 175 ? 19.427 3.809 -26.691 1.00 78.00 175 CYS A C 1
ATOM 1329 O O . CYS A 1 175 ? 19.189 4.667 -25.834 1.00 78.00 175 CYS A O 1
ATOM 1331 N N . PRO A 1 176 ? 18.444 3.127 -27.307 1.00 74.06 176 PRO A N 1
ATOM 1332 C CA . PRO A 1 176 ? 17.075 3.223 -26.837 1.00 74.06 176 PRO A CA 1
ATOM 1333 C C . PRO A 1 176 ? 17.042 2.814 -25.358 1.00 74.06 176 PRO A C 1
ATOM 1335 O O . PRO A 1 176 ? 17.691 1.830 -24.988 1.00 74.06 176 PRO A O 1
ATOM 1338 N N . PRO A 1 177 ? 16.340 3.572 -24.500 1.00 66.88 177 PRO A N 1
ATOM 1339 C CA . PRO A 1 177 ? 16.317 3.281 -23.081 1.00 66.88 177 PRO A CA 1
ATOM 1340 C C . PRO A 1 177 ? 15.695 1.906 -22.864 1.00 66.88 177 PRO A C 1
ATOM 1342 O O . PRO A 1 177 ? 14.606 1.602 -23.357 1.00 66.88 177 PRO A O 1
ATOM 1345 N N . LYS A 1 178 ? 16.411 1.059 -22.130 1.00 76.56 178 LYS A N 1
ATOM 1346 C CA . LYS A 1 178 ? 15.893 -0.235 -21.714 1.00 76.56 178 LYS A CA 1
ATOM 1347 C C . LYS A 1 178 ? 14.767 0.002 -20.711 1.00 76.56 178 LYS A C 1
ATOM 1349 O O . LYS A 1 178 ? 14.920 0.757 -19.748 1.00 76.56 178 LYS A O 1
ATOM 1354 N N . SER A 1 179 ? 13.619 -0.621 -20.954 1.00 82.00 179 SER A N 1
ATOM 1355 C CA . SER A 1 179 ? 12.533 -0.605 -19.982 1.00 82.00 179 SER A CA 1
ATOM 1356 C C . SER A 1 179 ? 12.802 -1.661 -18.908 1.00 82.00 179 SER A C 1
ATOM 1358 O O . SER A 1 179 ? 13.184 -2.789 -19.220 1.00 82.00 179 SER A O 1
ATOM 1360 N N . TYR A 1 180 ? 12.612 -1.286 -17.652 1.00 87.44 180 TYR A N 1
ATOM 1361 C CA . TYR A 1 180 ? 12.751 -2.121 -16.474 1.00 87.44 180 TYR A CA 1
ATOM 1362 C C . TYR A 1 180 ? 11.402 -2.162 -15.774 1.00 87.44 180 TYR A C 1
ATOM 1364 O O . TYR A 1 180 ? 10.696 -1.153 -15.698 1.00 87.44 180 TYR A O 1
ATOM 1372 N N . ALA A 1 181 ? 11.048 -3.329 -15.249 1.00 86.44 181 ALA A N 1
ATOM 1373 C CA . ALA A 1 181 ? 9.824 -3.479 -14.482 1.00 86.44 181 ALA A CA 1
ATOM 1374 C C . ALA A 1 181 ? 9.921 -2.735 -13.139 1.00 86.44 181 ALA A C 1
ATOM 1376 O O . ALA A 1 181 ? 11.009 -2.595 -12.567 1.00 86.44 181 ALA A O 1
ATOM 1377 N N . SER A 1 182 ? 8.771 -2.315 -12.604 1.00 86.81 182 SER A N 1
ATOM 1378 C CA . SER A 1 182 ? 8.667 -1.870 -11.211 1.00 86.81 182 SER A CA 1
ATOM 1379 C C . SER A 1 182 ? 9.217 -2.953 -10.271 1.00 86.81 182 SER A C 1
ATOM 1381 O O . SER A 1 182 ? 8.940 -4.136 -10.459 1.00 86.81 182 SER A O 1
ATOM 1383 N N . GLY A 1 183 ? 10.003 -2.551 -9.274 1.00 87.00 183 GLY A N 1
ATOM 1384 C CA . GLY A 1 183 ? 10.741 -3.436 -8.371 1.00 87.00 183 GLY A CA 1
ATOM 1385 C C . GLY A 1 183 ? 12.203 -3.684 -8.764 1.00 87.00 183 GLY A C 1
ATOM 1386 O O . GLY A 1 183 ? 12.939 -4.268 -7.975 1.00 87.00 183 GLY A O 1
ATOM 1387 N N . THR A 1 184 ? 12.655 -3.243 -9.944 1.00 93.50 184 THR A N 1
ATOM 1388 C CA . THR A 1 184 ? 14.043 -3.480 -10.389 1.00 93.50 184 THR A CA 1
ATOM 1389 C C . THR A 1 184 ? 15.031 -2.593 -9.629 1.00 93.50 184 THR A C 1
ATOM 1391 O O . THR A 1 184 ? 14.850 -1.376 -9.581 1.00 93.50 184 THR A O 1
ATOM 1394 N N . LEU A 1 185 ? 16.099 -3.189 -9.090 1.00 94.81 185 LEU A N 1
ATOM 1395 C CA . LEU A 1 185 ? 17.224 -2.491 -8.462 1.00 94.81 185 LEU A CA 1
ATOM 1396 C C . LEU A 1 185 ? 18.407 -2.414 -9.434 1.00 94.81 185 LEU A C 1
ATOM 1398 O O . LEU A 1 185 ? 18.865 -3.444 -9.926 1.00 94.81 185 LEU A O 1
ATOM 1402 N N . LEU A 1 186 ? 18.913 -1.209 -9.692 1.00 94.62 186 LEU A N 1
ATOM 1403 C CA . LEU A 1 186 ? 19.985 -0.942 -10.655 1.00 94.62 186 LEU A CA 1
ATOM 1404 C C . LEU A 1 186 ? 21.158 -0.222 -9.993 1.00 94.62 186 LEU A C 1
ATOM 1406 O O . LEU A 1 186 ? 20.952 0.703 -9.207 1.00 94.62 186 LEU A O 1
ATOM 1410 N N . GLN A 1 187 ? 22.382 -0.595 -10.358 1.00 95.00 187 GLN A N 1
ATOM 1411 C CA . GLN A 1 187 ? 23.598 0.097 -9.926 1.00 95.00 187 GLN A CA 1
ATOM 1412 C C . GLN A 1 187 ? 24.603 0.204 -11.077 1.00 95.00 187 GLN A C 1
ATOM 1414 O O . GLN A 1 187 ? 24.818 -0.770 -11.797 1.00 95.00 187 GLN A O 1
ATOM 1419 N N . GLY A 1 188 ? 25.204 1.387 -11.238 1.00 90.00 188 GLY A N 1
ATOM 1420 C CA . GLY A 1 188 ? 26.324 1.622 -12.158 1.00 90.00 188 GLY A CA 1
ATOM 1421 C C . GLY A 1 188 ? 27.678 1.316 -11.516 1.00 90.00 188 GLY A C 1
ATOM 1422 O O . GLY A 1 188 ? 27.771 0.543 -10.563 1.00 90.00 188 GLY A O 1
ATOM 1423 N N . SER A 1 189 ? 28.735 1.971 -11.996 1.00 86.88 189 SER A N 1
ATOM 1424 C CA . SER A 1 189 ? 30.064 1.933 -11.368 1.00 86.88 189 SER A CA 1
ATOM 1425 C C . SER A 1 189 ? 30.123 2.747 -10.069 1.00 86.88 189 SER A C 1
ATOM 1427 O O . SER A 1 189 ? 30.921 2.456 -9.176 1.00 86.88 189 SER A O 1
ATOM 1429 N N . GLN A 1 190 ? 29.265 3.765 -9.943 1.00 84.94 190 GLN A N 1
ATOM 1430 C CA . GLN A 1 190 ? 29.121 4.550 -8.723 1.00 84.94 190 GLN A CA 1
ATOM 1431 C C . GLN A 1 190 ? 28.316 3.791 -7.663 1.00 84.94 190 GLN A C 1
ATOM 1433 O O . GLN A 1 190 ? 27.428 3.000 -7.969 1.00 84.94 190 GLN A O 1
ATOM 1438 N N . ALA A 1 191 ? 28.576 4.096 -6.390 1.00 78.06 191 ALA A N 1
ATOM 1439 C CA . ALA A 1 191 ? 27.969 3.387 -5.263 1.00 78.06 191 ALA A CA 1
ATOM 1440 C C . ALA A 1 191 ? 26.431 3.521 -5.165 1.00 78.06 191 ALA A C 1
ATOM 1442 O O . ALA A 1 191 ? 25.803 2.719 -4.479 1.00 78.06 191 ALA A O 1
ATOM 1443 N N . GLY A 1 192 ? 25.809 4.496 -5.836 1.00 90.69 192 GLY A N 1
ATOM 1444 C CA . GLY A 1 192 ? 24.364 4.734 -5.757 1.00 90.69 192 GLY A CA 1
ATOM 1445 C C . GLY A 1 192 ? 23.523 3.648 -6.439 1.00 90.69 192 GLY A C 1
ATOM 1446 O O . GLY A 1 192 ? 23.702 3.381 -7.625 1.00 90.69 192 GLY A O 1
ATOM 1447 N N . VAL A 1 193 ? 22.574 3.066 -5.698 1.00 95.38 193 VAL A N 1
ATOM 1448 C CA . VAL A 1 193 ? 21.569 2.116 -6.212 1.00 95.38 193 VAL A CA 1
ATOM 1449 C C . VAL A 1 193 ? 20.256 2.858 -6.482 1.00 95.38 193 VAL A C 1
ATOM 1451 O O . VAL A 1 193 ? 19.871 3.734 -5.708 1.00 95.38 193 VAL A O 1
ATOM 1454 N N . TYR A 1 194 ? 19.544 2.496 -7.548 1.00 95.06 194 TYR A N 1
ATOM 1455 C CA . TYR A 1 194 ? 18.224 3.029 -7.891 1.00 95.06 194 TYR A CA 1
ATOM 1456 C C . TYR A 1 194 ? 17.173 1.918 -7.918 1.00 95.06 194 TYR A C 1
ATOM 1458 O O . TYR A 1 194 ? 17.414 0.853 -8.477 1.00 95.06 194 TYR A O 1
ATOM 1466 N N . LEU A 1 195 ? 15.996 2.184 -7.355 1.00 94.38 195 LEU A N 1
ATOM 1467 C CA . LEU A 1 195 ? 14.797 1.361 -7.495 1.00 94.38 195 LEU A CA 1
ATOM 1468 C C . LEU A 1 195 ? 13.904 1.950 -8.590 1.00 94.38 195 LEU A C 1
ATOM 1470 O O . LEU A 1 195 ? 13.576 3.137 -8.555 1.00 94.38 195 LEU A O 1
ATOM 1474 N N . ILE A 1 196 ? 13.465 1.123 -9.530 1.00 93.31 196 ILE A N 1
ATOM 1475 C CA . ILE A 1 196 ? 12.431 1.492 -10.498 1.00 93.31 196 ILE A CA 1
ATOM 1476 C C . ILE A 1 196 ? 11.062 1.195 -9.888 1.00 93.31 196 ILE A C 1
ATOM 1478 O O . ILE A 1 196 ? 10.809 0.071 -9.466 1.00 93.31 196 ILE A O 1
ATOM 1482 N N . SER A 1 197 ? 10.173 2.184 -9.838 1.00 89.31 197 SER A N 1
ATOM 1483 C CA . SER A 1 197 ? 8.805 2.027 -9.329 1.00 89.31 197 SER A CA 1
ATOM 1484 C C . SER A 1 197 ? 7.853 2.942 -10.087 1.00 89.31 197 SER A C 1
ATOM 1486 O O . SER A 1 197 ? 8.040 4.155 -10.103 1.00 89.31 197 SER A O 1
ATOM 1488 N N . ASP A 1 198 ? 6.837 2.361 -10.721 1.00 85.56 198 ASP A N 1
ATOM 1489 C CA . ASP A 1 198 ? 5.748 3.061 -11.419 1.00 85.56 198 ASP A CA 1
ATOM 1490 C C . ASP A 1 198 ? 6.234 4.139 -12.402 1.00 85.56 198 ASP A C 1
ATOM 1492 O O . ASP A 1 198 ? 5.760 5.276 -12.414 1.00 85.56 198 ASP A O 1
ATOM 1496 N N . GLY A 1 199 ? 7.235 3.794 -13.219 1.00 83.81 199 GLY A N 1
ATOM 1497 C CA . GLY A 1 199 ? 7.818 4.710 -14.206 1.00 83.81 199 GLY A CA 1
ATOM 1498 C C . GLY A 1 199 ? 8.723 5.799 -13.615 1.00 83.81 199 GLY A C 1
ATOM 1499 O O . GLY A 1 199 ? 9.178 6.682 -14.345 1.00 83.81 199 GLY A O 1
ATOM 1500 N N . LYS A 1 200 ? 9.029 5.733 -12.315 1.00 89.50 200 LYS A N 1
ATOM 1501 C CA . LYS A 1 200 ? 9.970 6.623 -11.628 1.00 89.50 200 LYS A CA 1
ATOM 1502 C C . LYS A 1 200 ? 11.225 5.876 -11.197 1.00 89.50 200 LYS A C 1
ATOM 1504 O O . LYS A 1 200 ? 11.190 4.671 -10.948 1.00 89.50 200 LYS A O 1
ATOM 1509 N N . ARG A 1 201 ? 12.320 6.620 -11.057 1.00 92.62 201 ARG A N 1
ATOM 1510 C CA . ARG A 1 201 ? 13.545 6.165 -10.393 1.00 92.62 201 ARG A CA 1
ATOM 1511 C C . ARG A 1 201 ? 13.594 6.722 -8.974 1.00 92.62 201 ARG A C 1
ATOM 1513 O O . ARG A 1 201 ? 13.383 7.913 -8.768 1.00 92.62 201 ARG A O 1
ATOM 1520 N N . LEU A 1 202 ? 13.886 5.863 -8.011 1.00 94.00 202 LEU A N 1
ATOM 1521 C CA . LEU A 1 202 ? 13.997 6.198 -6.597 1.00 94.00 202 LEU A CA 1
ATOM 1522 C C . LEU A 1 202 ? 15.426 5.906 -6.134 1.00 94.00 202 LEU A C 1
ATOM 1524 O O . LEU A 1 202 ? 15.880 4.767 -6.219 1.00 94.00 202 LEU A O 1
ATOM 1528 N N . ALA A 1 203 ? 16.150 6.914 -5.657 1.00 94.44 203 ALA A N 1
ATOM 1529 C CA . ALA A 1 203 ? 17.502 6.750 -5.130 1.00 94.44 203 ALA A CA 1
ATOM 1530 C C . ALA A 1 203 ? 17.480 5.956 -3.816 1.00 94.44 203 ALA A C 1
ATOM 1532 O O . ALA A 1 203 ? 16.711 6.271 -2.910 1.00 94.44 203 ALA A O 1
ATOM 1533 N N . MET A 1 204 ? 18.325 4.938 -3.687 1.00 93.25 204 MET A N 1
ATOM 1534 C CA . MET A 1 204 ? 18.409 4.128 -2.475 1.00 93.25 204 MET A CA 1
ATOM 1535 C C . MET A 1 204 ? 19.184 4.887 -1.384 1.00 93.25 204 MET A C 1
ATOM 1537 O O . MET A 1 204 ? 20.371 5.156 -1.577 1.00 93.25 204 MET A O 1
ATOM 1541 N N . PRO A 1 205 ? 18.561 5.240 -0.243 1.00 88.69 205 PRO A N 1
ATOM 1542 C CA . PRO A 1 205 ? 19.199 6.115 0.740 1.00 88.69 205 PRO A CA 1
ATOM 1543 C C . PRO A 1 205 ? 20.132 5.369 1.700 1.00 88.69 205 PRO A C 1
ATOM 1545 O O . PRO A 1 205 ? 21.031 5.986 2.268 1.00 88.69 205 PRO A O 1
ATOM 1548 N N . SER A 1 206 ? 19.921 4.066 1.920 1.00 82.81 206 SER A N 1
ATOM 1549 C CA . SER A 1 206 ? 20.741 3.279 2.842 1.00 82.81 206 SER A CA 1
ATOM 1550 C C . SER A 1 206 ? 20.667 1.763 2.577 1.00 82.81 206 SER A C 1
ATOM 1552 O O . SER A 1 206 ? 19.704 1.290 1.959 1.00 82.81 206 SER A O 1
ATOM 1554 N N . PRO A 1 207 ? 21.651 0.975 3.058 1.00 83.38 207 PRO A N 1
ATOM 1555 C CA . PRO A 1 207 ? 21.620 -0.489 2.986 1.00 83.38 207 PRO A CA 1
ATOM 1556 C C . PRO A 1 207 ? 20.416 -1.123 3.698 1.00 83.38 207 PRO A C 1
ATOM 1558 O O . PRO A 1 207 ? 19.924 -2.164 3.268 1.00 83.38 207 PRO A O 1
ATOM 1561 N N . GLU A 1 208 ? 19.906 -0.504 4.764 1.00 76.88 208 GLU A N 1
ATOM 1562 C CA . GLU A 1 208 ? 18.717 -0.983 5.479 1.00 76.88 208 GLU A CA 1
ATOM 1563 C C . GLU A 1 208 ? 17.480 -0.911 4.585 1.00 76.88 208 GLU A C 1
ATOM 1565 O O . GLU A 1 208 ? 16.678 -1.844 4.574 1.00 76.88 208 GLU A O 1
ATOM 1570 N N . VAL A 1 209 ? 17.352 0.163 3.796 1.00 77.88 209 VAL A N 1
ATOM 1571 C CA . VAL A 1 209 ? 16.266 0.282 2.820 1.00 77.88 209 VAL A CA 1
ATOM 1572 C C . VAL A 1 209 ? 16.436 -0.721 1.688 1.00 77.88 209 VAL A C 1
ATOM 1574 O O . VAL A 1 209 ? 15.467 -1.371 1.307 1.00 77.88 209 VAL A O 1
ATOM 1577 N N . LEU A 1 210 ? 17.665 -0.932 1.216 1.00 85.81 210 LEU A N 1
ATOM 1578 C CA . LEU A 1 210 ? 17.961 -1.933 0.191 1.00 85.81 210 LEU A CA 1
ATOM 1579 C C . LEU A 1 210 ? 17.560 -3.352 0.630 1.00 85.81 210 LEU A C 1
ATOM 1581 O O . LEU A 1 210 ? 16.988 -4.107 -0.157 1.00 85.81 210 LEU A O 1
ATOM 1585 N N . ASN A 1 211 ? 17.802 -3.710 1.893 1.00 82.69 211 ASN A N 1
ATOM 1586 C CA . ASN A 1 211 ? 17.431 -5.018 2.444 1.00 82.69 211 ASN A CA 1
ATOM 1587 C C . ASN A 1 211 ? 15.919 -5.284 2.395 1.00 82.69 211 ASN A C 1
ATOM 1589 O O . ASN A 1 211 ? 15.512 -6.433 2.231 1.00 82.69 211 ASN A O 1
ATOM 1593 N N . CYS A 1 212 ? 15.085 -4.243 2.454 1.00 79.44 212 CYS A N 1
ATOM 1594 C CA . CYS A 1 212 ? 13.636 -4.378 2.299 1.00 79.44 212 CYS A CA 1
ATOM 1595 C C . CYS A 1 212 ? 13.205 -4.802 0.884 1.00 79.44 212 CYS A C 1
ATOM 1597 O O . CYS A 1 212 ? 12.092 -5.289 0.709 1.00 79.44 212 CYS A O 1
ATOM 1599 N N . PHE A 1 213 ? 14.079 -4.645 -0.113 1.00 82.94 213 PHE A N 1
ATOM 1600 C CA . PHE A 1 213 ? 13.834 -4.992 -1.516 1.00 82.94 213 PHE A CA 1
ATOM 1601 C C . PHE A 1 213 ? 14.679 -6.189 -1.985 1.00 82.94 213 PHE A C 1
ATOM 1603 O O . PHE A 1 213 ? 14.952 -6.334 -3.172 1.00 82.94 213 PHE A O 1
ATOM 1610 N N . GLY A 1 214 ? 15.102 -7.057 -1.059 1.00 81.12 214 GLY A N 1
ATOM 1611 C CA . GLY A 1 214 ? 15.892 -8.256 -1.375 1.00 81.12 214 GLY A CA 1
ATOM 1612 C C . GLY A 1 214 ? 17.407 -8.084 -1.222 1.00 81.12 214 GLY A C 1
ATOM 1613 O O . GLY A 1 214 ? 18.156 -9.027 -1.477 1.00 81.12 214 GLY A O 1
ATOM 1614 N N . GLY A 1 215 ? 17.865 -6.917 -0.756 1.00 87.38 215 GLY A N 1
ATOM 1615 C CA . GLY A 1 215 ? 19.271 -6.666 -0.445 1.00 87.38 215 GLY A CA 1
ATOM 1616 C C . GLY A 1 215 ? 20.171 -6.623 -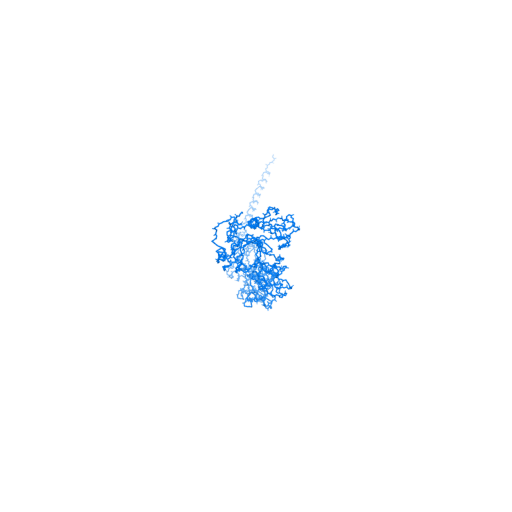1.682 1.00 87.38 215 GLY A C 1
ATOM 1617 O O . GLY A 1 215 ? 19.714 -6.574 -2.823 1.00 87.38 215 GLY A O 1
ATOM 1618 N N . TRP A 1 216 ? 21.486 -6.668 -1.454 1.00 92.88 216 TRP A N 1
ATOM 1619 C CA . TRP A 1 216 ? 22.493 -6.606 -2.522 1.00 92.88 216 TRP A CA 1
ATOM 1620 C C . TRP A 1 216 ? 22.376 -7.728 -3.561 1.00 92.88 216 TRP A C 1
ATOM 1622 O O . TRP A 1 216 ? 22.736 -7.523 -4.713 1.00 92.88 216 TRP A O 1
ATOM 1632 N N . ALA A 1 217 ? 21.828 -8.888 -3.190 1.00 91.75 217 ALA A N 1
ATOM 1633 C CA . ALA A 1 217 ? 21.624 -10.000 -4.118 1.00 91.75 217 ALA A CA 1
ATOM 1634 C C . ALA A 1 217 ? 20.602 -9.688 -5.229 1.00 91.75 217 ALA A C 1
ATOM 1636 O O . ALA A 1 217 ? 20.645 -10.315 -6.284 1.00 91.75 217 ALA A O 1
ATOM 1637 N N . GLY A 1 218 ? 19.691 -8.733 -4.999 1.00 89.81 218 GLY A N 1
ATOM 1638 C CA . GLY A 1 218 ? 18.708 -8.280 -5.987 1.00 89.81 218 GLY A CA 1
ATOM 1639 C C . GLY A 1 218 ? 19.197 -7.141 -6.885 1.00 89.81 218 GLY A C 1
ATOM 1640 O O . GLY A 1 218 ? 18.478 -6.740 -7.799 1.00 89.81 218 GLY A O 1
ATOM 1641 N N . VAL A 1 219 ? 20.395 -6.598 -6.635 1.00 95.62 219 VAL A N 1
ATOM 1642 C CA . VAL A 1 219 ? 20.939 -5.475 -7.403 1.00 95.62 219 VAL A CA 1
ATOM 1643 C C . VAL A 1 219 ? 21.465 -5.974 -8.743 1.00 95.62 219 VAL A C 1
ATOM 1645 O O . VAL A 1 219 ? 22.373 -6.798 -8.817 1.00 95.62 219 VAL A O 1
ATOM 1648 N N . THR A 1 220 ? 20.905 -5.435 -9.821 1.00 94.00 220 THR A N 1
ATOM 1649 C CA . THR A 1 220 ? 21.414 -5.659 -11.170 1.00 94.00 220 THR A CA 1
ATOM 1650 C C . THR A 1 220 ? 22.460 -4.598 -11.485 1.00 94.00 220 THR A C 1
ATOM 1652 O O . THR A 1 220 ? 22.153 -3.407 -11.569 1.00 94.00 220 THR A O 1
ATOM 1655 N N . HIS A 1 221 ? 23.702 -5.034 -11.675 1.00 92.38 221 HIS A N 1
ATOM 1656 C CA . HIS A 1 221 ? 24.759 -4.158 -12.160 1.00 92.38 221 HIS A CA 1
ATOM 1657 C C . HIS A 1 221 ? 24.579 -3.904 -13.653 1.00 92.38 221 HIS A C 1
ATOM 1659 O O . HIS A 1 221 ? 24.490 -4.836 -14.453 1.00 92.38 221 HIS A O 1
ATOM 1665 N N . VAL A 1 222 ? 24.531 -2.630 -14.009 1.00 87.62 222 VAL A N 1
ATOM 1666 C CA . VAL A 1 222 ? 24.429 -2.146 -15.382 1.00 87.62 222 VAL A CA 1
ATOM 1667 C C . VAL A 1 222 ? 25.563 -1.168 -15.645 1.00 87.62 222 VAL A C 1
ATOM 1669 O O . VAL A 1 222 ? 26.275 -0.743 -14.735 1.00 87.62 222 VAL A O 1
ATOM 1672 N N . SER A 1 223 ? 25.777 -0.838 -16.907 1.00 83.56 223 SER A N 1
ATOM 1673 C CA . SER A 1 223 ? 26.858 0.057 -17.284 1.00 83.56 223 SER A CA 1
ATOM 1674 C C . SER A 1 223 ? 26.490 1.531 -17.021 1.00 83.56 223 SER A C 1
ATOM 1676 O O . SER A 1 223 ? 25.314 1.878 -16.880 1.00 83.56 223 SER A O 1
ATOM 1678 N N . ASP A 1 224 ? 27.473 2.432 -16.941 1.00 82.12 224 ASP A N 1
ATOM 1679 C CA . ASP A 1 224 ? 27.206 3.845 -16.615 1.00 82.12 224 ASP A CA 1
ATOM 1680 C C . ASP A 1 224 ? 26.420 4.571 -17.713 1.00 82.12 224 ASP A C 1
ATOM 1682 O O . ASP A 1 224 ? 25.642 5.489 -17.426 1.00 82.12 224 ASP A O 1
ATOM 1686 N N . SER A 1 225 ? 26.571 4.153 -18.974 1.00 74.19 225 SER A N 1
ATOM 1687 C CA . SER A 1 225 ? 25.719 4.658 -20.054 1.00 74.19 225 SER A CA 1
ATOM 1688 C C . SER A 1 225 ? 24.272 4.180 -19.904 1.00 74.19 225 SER A C 1
ATOM 1690 O O . SER A 1 225 ? 23.354 4.963 -20.143 1.00 74.19 225 SER A O 1
ATOM 1692 N N . GLU A 1 226 ? 24.048 2.951 -19.428 1.00 80.69 226 GLU A N 1
ATOM 1693 C CA . GLU A 1 226 ? 22.712 2.412 -19.160 1.00 80.69 226 GLU A CA 1
ATOM 1694 C C . GLU A 1 226 ? 22.061 3.140 -17.967 1.00 80.69 226 GLU A C 1
ATOM 1696 O O . GLU A 1 226 ? 20.902 3.547 -18.068 1.00 80.69 226 GLU A O 1
ATOM 1701 N N . ILE A 1 227 ? 22.823 3.452 -16.905 1.00 85.44 227 ILE A N 1
ATOM 1702 C CA . ILE A 1 227 ? 22.371 4.358 -15.830 1.00 85.44 227 ILE A CA 1
ATOM 1703 C C . ILE A 1 227 ? 22.025 5.742 -16.384 1.00 85.44 227 ILE A C 1
ATOM 1705 O O . ILE A 1 227 ? 20.969 6.279 -16.063 1.00 85.44 227 ILE A O 1
ATOM 1709 N N . SER A 1 228 ? 22.869 6.327 -17.235 1.00 82.44 228 SER A N 1
ATOM 1710 C CA . SER A 1 228 ? 22.631 7.668 -17.793 1.00 82.44 228 SER A CA 1
ATOM 1711 C C . SER A 1 228 ? 21.347 7.725 -18.628 1.00 82.44 228 SER A C 1
ATOM 1713 O O . SER A 1 228 ? 20.564 8.670 -18.519 1.00 82.44 228 SER A O 1
ATOM 1715 N N . LEU A 1 229 ? 21.091 6.685 -19.423 1.00 78.12 229 LEU A N 1
ATOM 1716 C CA . LEU A 1 229 ? 19.864 6.547 -20.206 1.00 78.12 229 LEU A CA 1
ATOM 1717 C C . LEU A 1 229 ? 18.644 6.286 -19.318 1.00 78.12 229 LEU A C 1
ATOM 1719 O O . LEU A 1 229 ? 17.586 6.862 -19.562 1.00 78.12 229 LEU A O 1
ATOM 1723 N N . MET A 1 230 ? 18.789 5.486 -18.258 1.00 82.62 230 MET A N 1
ATOM 1724 C CA . MET A 1 230 ? 17.752 5.317 -17.239 1.00 82.62 230 MET A CA 1
ATOM 1725 C C . MET A 1 230 ? 17.414 6.662 -16.573 1.00 82.62 230 MET A C 1
ATOM 1727 O O . MET A 1 230 ? 16.235 6.985 -16.441 1.00 82.62 230 MET A O 1
ATOM 1731 N N . VAL A 1 231 ? 18.405 7.490 -16.213 1.00 82.12 231 VAL A N 1
ATOM 1732 C CA . VAL A 1 231 ? 18.176 8.812 -15.591 1.00 82.12 231 VAL A CA 1
ATOM 1733 C C . VAL A 1 231 ? 17.376 9.727 -16.516 1.00 82.12 231 VAL A C 1
ATOM 1735 O O . VAL A 1 231 ? 16.524 10.474 -16.040 1.00 82.12 231 VAL A O 1
ATOM 1738 N N . ALA A 1 232 ? 17.625 9.655 -17.823 1.00 79.38 232 ALA A N 1
ATOM 1739 C CA . ALA A 1 232 ? 16.892 10.429 -18.818 1.00 79.38 232 ALA A CA 1
ATOM 1740 C C . ALA A 1 232 ? 15.475 9.889 -19.093 1.00 79.38 232 ALA A C 1
ATOM 1742 O O . ALA A 1 232 ? 14.602 10.655 -19.497 1.00 79.38 232 ALA A O 1
ATOM 1743 N N . HIS A 1 233 ? 15.243 8.585 -18.909 1.00 81.81 233 HIS A N 1
ATOM 1744 C CA . HIS A 1 233 ? 13.986 7.927 -19.275 1.00 81.81 233 HIS A CA 1
ATOM 1745 C C . HIS A 1 233 ? 12.952 7.872 -18.142 1.00 81.81 233 HIS A C 1
ATOM 1747 O O . HIS A 1 233 ? 11.759 8.011 -18.405 1.00 81.81 233 HIS A O 1
ATOM 1753 N N . TYR A 1 234 ? 13.389 7.679 -16.895 1.00 85.94 234 TYR A N 1
ATOM 1754 C CA . TYR A 1 234 ? 12.507 7.589 -15.730 1.00 85.94 234 TYR A CA 1
ATOM 1755 C C . TYR A 1 234 ? 12.475 8.912 -14.974 1.00 85.94 234 TYR A C 1
ATOM 1757 O O . TYR A 1 234 ? 13.519 9.491 -14.666 1.00 85.94 234 TYR A O 1
ATOM 1765 N N . LEU A 1 235 ? 11.270 9.365 -14.616 1.00 87.44 235 LEU A N 1
ATOM 1766 C CA . LEU A 1 235 ? 11.105 10.572 -13.809 1.00 87.44 235 LEU A CA 1
ATOM 1767 C C . LEU A 1 235 ? 11.767 10.390 -12.441 1.00 87.44 235 LEU A C 1
ATOM 1769 O O . LEU A 1 235 ? 11.707 9.312 -11.849 1.00 87.44 235 LEU A O 1
ATOM 1773 N N . ASP A 1 236 ? 12.376 11.454 -11.926 1.00 89.94 236 ASP A N 1
ATOM 1774 C CA . ASP A 1 236 ? 12.909 11.447 -10.568 1.00 89.94 236 ASP A CA 1
ATOM 1775 C C . ASP A 1 236 ? 11.757 11.319 -9.560 1.00 89.94 236 ASP A C 1
ATOM 1777 O O . ASP A 1 236 ? 10.832 12.134 -9.538 1.00 89.94 236 ASP A O 1
ATOM 1781 N N . GLY A 1 237 ? 11.781 10.249 -8.771 1.00 85.88 237 GLY A N 1
ATOM 1782 C CA . GLY A 1 237 ? 10.811 9.978 -7.718 1.00 85.88 237 GLY A CA 1
ATOM 1783 C C . GLY A 1 237 ? 11.311 10.336 -6.318 1.00 85.88 237 GLY A C 1
ATOM 1784 O O . GLY A 1 237 ? 10.578 10.106 -5.359 1.00 85.88 237 GLY A O 1
ATOM 1785 N N . GLY A 1 238 ? 12.531 10.864 -6.175 1.00 91.06 238 GLY A N 1
ATOM 1786 C CA . GLY A 1 238 ? 13.174 11.094 -4.883 1.00 91.06 238 GLY A CA 1
ATOM 1787 C C . GLY A 1 238 ? 13.879 9.844 -4.350 1.00 91.06 238 GLY A C 1
ATOM 1788 O O . GLY A 1 238 ? 14.563 9.143 -5.094 1.00 91.06 238 GLY A O 1
ATOM 1789 N N . THR A 1 239 ? 13.753 9.567 -3.051 1.00 89.00 239 THR A N 1
ATOM 1790 C CA . THR A 1 239 ? 14.425 8.437 -2.382 1.00 89.00 239 THR A CA 1
ATOM 1791 C C . THR A 1 239 ? 13.490 7.254 -2.155 1.00 89.00 239 THR A C 1
ATOM 1793 O O . THR A 1 239 ? 12.337 7.441 -1.770 1.00 89.00 239 THR A O 1
ATOM 1796 N N . ALA A 1 240 ? 13.995 6.032 -2.324 1.00 84.25 240 ALA A N 1
ATOM 1797 C CA . ALA A 1 240 ? 13.273 4.812 -1.984 1.00 84.25 240 ALA A CA 1
ATOM 1798 C C . ALA A 1 240 ? 13.045 4.727 -0.467 1.00 84.25 240 ALA A C 1
ATOM 1800 O O . ALA A 1 240 ? 13.888 5.147 0.327 1.00 84.25 240 ALA A O 1
ATOM 1801 N N . ALA A 1 241 ? 11.926 4.133 -0.066 1.00 80.94 241 ALA A N 1
ATOM 1802 C CA . ALA A 1 241 ? 11.616 3.818 1.323 1.00 80.94 241 ALA A CA 1
ATOM 1803 C C . ALA A 1 241 ? 11.192 2.353 1.410 1.00 80.94 241 ALA A C 1
ATOM 1805 O O . ALA A 1 241 ? 10.559 1.845 0.486 1.00 80.94 241 ALA A O 1
ATOM 1806 N N . CYS A 1 242 ? 11.529 1.668 2.507 1.00 70.06 242 CYS A N 1
ATOM 1807 C CA . CYS A 1 242 ? 11.017 0.319 2.740 1.00 70.06 242 CYS A CA 1
ATOM 1808 C C . CYS A 1 242 ? 9.488 0.343 2.660 1.00 70.06 242 CYS A C 1
ATOM 1810 O O . CYS A 1 242 ? 8.894 1.273 3.215 1.00 70.06 242 CYS A O 1
ATOM 1812 N N . PRO A 1 243 ? 8.837 -0.681 2.083 1.00 64.19 243 PRO A N 1
ATOM 1813 C CA . PRO A 1 243 ? 7.425 -0.907 2.330 1.00 64.19 243 PRO A CA 1
ATOM 1814 C C . PRO A 1 243 ? 7.261 -1.194 3.828 1.00 64.19 243 PRO A C 1
ATOM 1816 O O . PRO A 1 243 ? 7.444 -2.312 4.302 1.00 64.19 243 PRO A O 1
ATOM 1819 N N . TYR A 1 244 ? 7.001 -0.147 4.607 1.00 64.81 244 TYR A N 1
ATOM 1820 C CA . TYR A 1 244 ? 6.818 -0.242 6.045 1.00 64.81 244 TYR A CA 1
ATOM 1821 C C . TYR A 1 244 ? 5.377 -0.692 6.311 1.00 64.81 244 TYR A C 1
ATOM 1823 O O . TYR A 1 244 ? 4.491 0.092 6.650 1.00 64.81 244 TYR A O 1
ATOM 1831 N N . SER A 1 245 ? 5.121 -1.982 6.083 1.00 69.19 245 SER A N 1
ATOM 1832 C CA . SER A 1 245 ? 3.822 -2.593 6.349 1.00 69.19 245 SER A CA 1
ATOM 1833 C C . SER A 1 245 ? 3.737 -3.024 7.812 1.00 69.19 245 SER A C 1
ATOM 1835 O O . SER A 1 245 ? 4.411 -3.962 8.237 1.00 69.19 245 SER A O 1
ATOM 1837 N N . LEU A 1 246 ? 2.897 -2.352 8.582 1.00 77.25 246 LEU A N 1
ATOM 1838 C CA . LEU A 1 246 ? 2.482 -2.775 9.900 1.00 77.25 246 LEU A CA 1
ATOM 1839 C C . LEU A 1 246 ? 1.185 -3.571 9.753 1.00 77.25 246 LEU A C 1
ATOM 1841 O O . LEU A 1 246 ? 0.311 -3.159 8.987 1.00 77.25 246 LEU A O 1
ATOM 1845 N N . PRO A 1 247 ? 1.026 -4.685 10.486 1.00 76.62 247 PRO A N 1
ATOM 1846 C CA . PRO A 1 247 ? -0.258 -5.356 10.580 1.00 76.62 247 PRO A CA 1
ATOM 1847 C C . PRO A 1 247 ? -1.356 -4.385 11.013 1.00 76.62 247 PRO A C 1
ATOM 1849 O O . PRO A 1 247 ? -1.126 -3.495 11.842 1.00 76.62 247 PRO A O 1
ATOM 1852 N N . ASP A 1 248 ? -2.560 -4.589 10.489 1.00 77.56 248 ASP A N 1
ATOM 1853 C CA . ASP A 1 248 ? -3.731 -3.835 10.920 1.00 77.56 248 ASP A CA 1
ATOM 1854 C C . ASP A 1 248 ? -3.932 -4.005 12.438 1.00 77.56 248 ASP A C 1
ATOM 1856 O O . ASP A 1 248 ? -3.803 -5.105 12.978 1.00 77.56 248 ASP A O 1
ATOM 1860 N N . ASN A 1 249 ? -4.249 -2.912 13.129 1.00 79.00 249 ASN A N 1
ATOM 1861 C CA . ASN A 1 249 ? -4.299 -2.761 14.590 1.00 79.00 249 ASN A CA 1
ATOM 1862 C C . ASN A 1 249 ? -2.942 -2.733 15.317 1.00 79.00 249 ASN A C 1
ATOM 1864 O O . ASN A 1 249 ? -2.901 -2.890 16.539 1.00 79.00 249 ASN A O 1
ATOM 1868 N N . SER A 1 250 ? -1.833 -2.485 14.616 1.00 89.69 250 SER A N 1
ATOM 1869 C CA . SER A 1 250 ? -0.556 -2.175 15.276 1.00 89.69 250 SER A CA 1
ATOM 1870 C C . SER A 1 250 ? -0.670 -0.914 16.138 1.00 89.69 250 SER A C 1
ATOM 1872 O O . SER A 1 250 ? -1.237 0.084 15.691 1.00 89.69 250 SER A O 1
ATOM 1874 N N . LYS A 1 251 ? -0.112 -0.945 17.357 1.00 93.88 251 LYS A N 1
ATOM 1875 C CA . LYS A 1 251 ? -0.189 0.149 18.340 1.00 93.88 251 LYS A CA 1
ATOM 1876 C C . LYS A 1 251 ? 1.203 0.668 18.677 1.00 93.88 251 LYS A C 1
ATOM 1878 O O . LYS A 1 251 ? 2.057 -0.092 19.133 1.00 93.88 251 LYS A O 1
ATOM 1883 N N . LEU A 1 252 ? 1.434 1.957 18.464 1.00 95.75 252 LEU A N 1
ATOM 1884 C CA . LEU A 1 252 ? 2.758 2.572 18.532 1.00 95.75 252 LEU A CA 1
ATOM 1885 C C . LEU A 1 252 ? 2.736 3.764 19.486 1.00 95.75 252 LEU A C 1
ATOM 1887 O O . LEU A 1 252 ? 1.906 4.647 19.323 1.00 95.75 252 LEU A O 1
ATOM 1891 N N . LEU A 1 253 ? 3.638 3.826 20.460 1.00 96.50 253 LEU A N 1
ATOM 1892 C CA . LEU A 1 253 ? 3.767 4.964 21.371 1.00 96.50 253 LEU A CA 1
ATOM 1893 C C . LEU A 1 253 ? 4.889 5.889 20.892 1.00 96.50 253 LEU A C 1
ATOM 1895 O O . LEU A 1 253 ? 6.048 5.480 20.837 1.00 96.50 253 LEU A O 1
ATOM 1899 N N . TYR A 1 254 ? 4.552 7.143 20.594 1.00 96.94 254 TYR A N 1
ATOM 1900 C CA . TYR A 1 254 ? 5.516 8.184 20.242 1.00 96.94 254 TYR A CA 1
ATOM 1901 C C . TYR A 1 254 ? 5.157 9.503 20.924 1.00 96.94 254 TYR A C 1
ATOM 1903 O O . TYR A 1 254 ? 4.013 9.950 20.865 1.00 96.94 254 TYR A O 1
ATOM 1911 N N . SER A 1 255 ? 6.137 10.133 21.578 1.00 94.50 255 SER A N 1
ATOM 1912 C CA . SER A 1 255 ? 5.979 11.437 22.243 1.00 94.50 255 SER A CA 1
ATOM 1913 C C . SER A 1 255 ? 4.738 11.534 23.156 1.00 94.50 255 SER A C 1
ATOM 1915 O O . SER A 1 255 ? 4.052 12.553 23.189 1.00 94.50 255 SER A O 1
ATOM 1917 N N . GLY A 1 256 ? 4.421 10.451 23.875 1.00 90.75 256 GLY A N 1
ATOM 1918 C CA . GLY A 1 256 ? 3.276 10.380 24.793 1.00 90.75 256 GLY A CA 1
ATOM 1919 C C . GLY A 1 256 ? 1.918 10.098 24.138 1.00 90.75 256 GLY A C 1
ATOM 1920 O O . GLY A 1 256 ? 0.940 9.917 24.856 1.00 90.75 256 GLY A O 1
ATOM 1921 N N . THR A 1 257 ? 1.844 10.005 22.808 1.00 93.00 257 THR A N 1
ATOM 1922 C CA . THR A 1 257 ? 0.619 9.656 22.072 1.00 93.00 257 THR A CA 1
ATOM 1923 C C . THR A 1 257 ? 0.710 8.229 21.540 1.00 93.00 257 THR A C 1
ATOM 1925 O O . THR A 1 257 ? 1.720 7.844 20.948 1.00 93.00 257 THR A O 1
ATOM 1928 N N . VAL A 1 258 ? -0.344 7.433 21.739 1.00 95.31 258 VAL A N 1
ATOM 1929 C CA . VAL A 1 258 ? -0.464 6.113 21.103 1.00 95.31 258 VAL A CA 1
ATOM 1930 C C . VAL A 1 258 ? -1.126 6.282 19.741 1.00 95.31 258 VAL A C 1
ATOM 1932 O O . VAL A 1 258 ? -2.206 6.851 19.652 1.00 95.31 258 VAL A O 1
ATOM 1935 N N . PHE A 1 259 ? -0.505 5.771 18.687 1.00 94.19 259 PHE A N 1
ATOM 1936 C CA . PHE A 1 259 ? -1.044 5.713 17.336 1.00 94.19 259 PHE A CA 1
ATOM 1937 C C . PHE A 1 259 ? -1.472 4.286 17.013 1.00 94.19 259 PHE A C 1
ATOM 1939 O O . PHE A 1 259 ? -0.726 3.341 17.275 1.00 94.19 259 PHE A O 1
ATOM 1946 N N . VAL A 1 260 ? -2.656 4.125 16.429 1.00 91.44 260 VAL A N 1
ATOM 1947 C CA . VAL A 1 260 ? -3.156 2.828 15.959 1.00 91.44 260 VAL A CA 1
ATOM 1948 C C . VAL A 1 260 ? -3.230 2.835 14.439 1.00 91.44 260 VAL A C 1
ATOM 1950 O O . VAL A 1 260 ? -3.804 3.755 13.859 1.00 91.44 260 VAL A O 1
ATOM 1953 N N . VAL A 1 261 ? -2.652 1.818 13.800 1.00 87.81 261 VAL A N 1
ATOM 1954 C CA . VAL A 1 261 ? -2.743 1.613 12.347 1.00 87.81 261 VAL A CA 1
ATOM 1955 C C . VAL A 1 261 ? -4.014 0.838 12.034 1.00 87.81 261 VAL A C 1
ATOM 1957 O O . VAL A 1 261 ? -4.213 -0.238 12.594 1.00 87.81 261 VAL A O 1
ATOM 1960 N N . ARG A 1 262 ? -4.873 1.358 11.156 1.00 79.19 262 ARG A N 1
ATOM 1961 C CA . ARG A 1 262 ? -6.074 0.649 10.705 1.00 79.19 262 ARG A CA 1
ATOM 1962 C C . ARG A 1 262 ? -6.496 1.064 9.301 1.00 79.19 262 ARG A C 1
ATOM 1964 O O . ARG A 1 262 ? -6.609 2.256 9.024 1.00 79.19 262 ARG A O 1
ATOM 1971 N N . GLY A 1 263 ? -6.759 0.100 8.424 1.00 70.38 263 GLY A N 1
ATOM 1972 C CA . GLY A 1 263 ? -7.257 0.339 7.068 1.00 70.38 263 GLY A CA 1
ATOM 1973 C C . GLY A 1 263 ? -6.365 1.282 6.257 1.00 70.38 263 GLY A C 1
ATOM 1974 O O . GLY A 1 263 ? -6.875 2.153 5.559 1.00 70.38 263 GLY A O 1
ATOM 1975 N N . GLY A 1 264 ? -5.040 1.183 6.413 1.00 75.38 264 GLY A N 1
ATOM 1976 C CA . GLY A 1 264 ? -4.080 2.063 5.732 1.00 75.38 264 GLY A CA 1
ATOM 1977 C C . GLY A 1 264 ? -3.932 3.470 6.331 1.00 75.38 264 GLY A C 1
ATOM 1978 O O . GLY A 1 264 ? -3.230 4.298 5.758 1.00 75.38 264 GLY A O 1
ATOM 1979 N N . HIS A 1 265 ? -4.542 3.744 7.485 1.00 81.81 265 HIS A N 1
ATOM 1980 C CA . HIS A 1 265 ? -4.492 5.043 8.158 1.00 81.81 265 HIS A CA 1
ATOM 1981 C C . HIS A 1 265 ? -3.902 4.922 9.566 1.00 81.81 265 HIS A C 1
ATOM 1983 O O . HIS A 1 265 ? -3.912 3.842 10.161 1.00 81.81 265 HIS A O 1
ATOM 1989 N N . THR A 1 266 ? -3.413 6.032 10.116 1.00 87.50 266 THR A N 1
ATOM 1990 C CA . THR A 1 266 ? -3.036 6.151 11.531 1.00 87.50 266 THR A CA 1
ATOM 1991 C C . THR A 1 266 ? -4.024 7.021 12.295 1.00 87.50 266 THR A C 1
ATOM 1993 O O . THR A 1 266 ? -4.466 8.060 11.808 1.00 87.50 266 THR A O 1
ATOM 1996 N N . TYR A 1 267 ? -4.335 6.607 13.521 1.00 88.44 267 TYR A N 1
ATOM 1997 C CA . TYR A 1 267 ? -5.250 7.303 14.422 1.00 88.44 267 TYR A CA 1
ATOM 1998 C C . TYR A 1 267 ? -4.553 7.604 15.747 1.00 88.44 267 TYR A C 1
ATOM 2000 O O . TYR A 1 267 ? -4.066 6.683 16.406 1.00 88.44 267 TYR A O 1
ATOM 2008 N N . GLY A 1 268 ? -4.510 8.874 16.150 1.00 90.00 268 GLY A N 1
ATOM 2009 C CA . GLY A 1 268 ? -3.927 9.291 17.428 1.00 90.00 268 GLY A CA 1
ATOM 2010 C C . GLY A 1 268 ? -4.919 9.081 18.568 1.00 90.00 268 GLY A C 1
ATOM 2011 O O . GLY A 1 268 ? -6.006 9.647 18.551 1.00 90.00 268 GLY A O 1
ATOM 2012 N N . MET A 1 269 ? -4.588 8.260 19.558 1.00 88.38 269 MET A N 1
ATOM 2013 C CA . MET A 1 269 ? -5.486 7.977 20.676 1.00 88.38 269 MET A CA 1
ATOM 2014 C C . MET A 1 269 ? -5.611 9.217 21.574 1.00 88.38 269 MET A C 1
ATOM 2016 O O . MET A 1 269 ? -4.604 9.647 22.140 1.00 88.38 269 MET A O 1
ATOM 2020 N N . PRO A 1 270 ? -6.819 9.785 21.742 1.00 79.94 270 PRO A N 1
ATOM 2021 C CA . PRO A 1 270 ? -7.001 11.021 22.502 1.00 79.94 270 PRO A CA 1
ATOM 2022 C C . PRO A 1 270 ? -6.914 10.805 24.019 1.00 79.94 270 PRO A C 1
ATOM 2024 O O . PRO A 1 270 ? -6.683 11.757 24.759 1.00 79.94 270 PRO A O 1
ATOM 2027 N N . SER A 1 271 ? -7.107 9.570 24.498 1.00 77.31 271 SER A N 1
ATOM 2028 C CA . SER A 1 271 ? -6.958 9.216 25.910 1.00 77.31 271 SER A CA 1
ATOM 2029 C C . SER A 1 271 ? -6.692 7.718 26.108 1.00 77.31 271 SER A C 1
ATOM 2031 O O . SER A 1 271 ? -6.922 6.896 25.212 1.00 77.31 271 SER A O 1
ATOM 2033 N N . ALA A 1 272 ? -6.223 7.352 27.305 1.00 77.38 272 ALA A N 1
ATOM 2034 C CA . ALA A 1 272 ? -6.017 5.957 27.693 1.00 77.38 272 ALA A CA 1
ATOM 2035 C C . ALA A 1 272 ? -7.340 5.172 27.744 1.00 77.38 272 ALA A C 1
ATOM 2037 O O . ALA A 1 272 ? -7.363 3.978 27.449 1.00 77.38 272 ALA A O 1
ATOM 2038 N N . GLU A 1 273 ? -8.448 5.836 28.080 1.00 68.00 273 GLU A N 1
ATOM 2039 C CA . GLU A 1 273 ? -9.787 5.245 28.105 1.00 68.00 273 GLU A CA 1
ATOM 2040 C C . GLU A 1 273 ? -10.214 4.782 26.712 1.00 68.00 273 GLU A C 1
ATOM 2042 O O . GLU A 1 273 ? -10.672 3.649 26.577 1.00 68.00 273 GLU A O 1
ATOM 2047 N N . VAL A 1 274 ? -10.001 5.598 25.671 1.00 69.88 274 VAL A N 1
ATOM 2048 C CA . VAL A 1 274 ? -10.338 5.222 24.284 1.00 69.88 274 VAL A CA 1
ATOM 2049 C C . VAL A 1 274 ? -9.510 4.021 23.826 1.00 69.88 274 VAL A C 1
ATOM 2051 O O . VAL A 1 274 ? -10.051 3.073 23.255 1.00 69.88 274 VAL A O 1
ATOM 2054 N N . LEU A 1 275 ? -8.212 4.008 24.137 1.00 80.31 275 LEU A N 1
ATOM 2055 C CA . LEU A 1 275 ? -7.334 2.873 23.845 1.00 80.31 275 LEU A CA 1
ATOM 2056 C C . LEU A 1 275 ? -7.811 1.587 24.549 1.00 80.31 275 LEU A C 1
ATOM 2058 O O . LEU A 1 275 ? -7.914 0.533 23.917 1.00 80.31 275 LEU A O 1
ATOM 2062 N N . ASN A 1 276 ? -8.136 1.675 25.842 1.00 75.81 276 ASN A N 1
ATOM 2063 C CA . ASN A 1 276 ? -8.610 0.552 26.657 1.00 75.81 276 ASN A CA 1
ATOM 2064 C C . ASN A 1 276 ? -9.954 0.002 26.182 1.00 75.81 276 ASN A C 1
ATOM 2066 O O . ASN A 1 276 ? -10.105 -1.212 26.062 1.00 75.81 276 ASN A O 1
ATOM 2070 N N . GLN A 1 277 ? -10.912 0.878 25.894 1.00 63.72 277 GLN A N 1
ATOM 2071 C CA . GLN A 1 277 ? -12.271 0.476 25.545 1.00 63.72 277 GLN A CA 1
ATOM 2072 C C . GLN A 1 277 ? -12.388 -0.016 24.101 1.00 63.72 277 GLN A C 1
ATOM 2074 O O . GLN A 1 277 ? -13.163 -0.931 23.838 1.00 63.72 277 GLN A O 1
ATOM 2079 N N . CYS A 1 278 ? -11.631 0.571 23.170 1.00 69.38 278 CYS A N 1
ATOM 2080 C CA . CYS A 1 278 ? -11.924 0.428 21.741 1.00 69.38 278 CYS A CA 1
ATOM 2081 C C . CYS A 1 278 ? -10.809 -0.237 20.931 1.00 69.38 278 CYS A C 1
ATOM 2083 O O . CYS A 1 278 ? -11.049 -0.661 19.801 1.00 69.38 278 CYS A O 1
ATOM 2085 N N . PHE A 1 279 ? -9.611 -0.382 21.505 1.00 74.88 279 PHE A N 1
ATOM 2086 C CA . PHE A 1 279 ? -8.435 -0.908 20.804 1.00 74.88 279 PHE A CA 1
ATOM 2087 C C . PHE A 1 279 ? -7.664 -1.952 21.632 1.00 74.88 279 PHE A C 1
ATOM 2089 O O . PHE A 1 279 ? -6.473 -2.194 21.414 1.00 74.88 279 PHE A O 1
ATOM 2096 N N . GLY A 1 280 ? -8.341 -2.602 22.587 1.00 75.38 280 GLY A N 1
ATOM 2097 C CA . GLY A 1 280 ? -7.779 -3.698 23.386 1.00 75.38 280 GLY A CA 1
ATOM 2098 C C . GLY A 1 280 ? -6.680 -3.258 24.359 1.00 75.38 280 GLY A C 1
ATOM 2099 O O . GLY A 1 280 ? -5.814 -4.059 24.715 1.00 75.38 280 GLY A O 1
ATOM 2100 N N . GLY A 1 281 ? -6.671 -1.979 24.742 1.00 83.19 281 GLY A N 1
ATOM 2101 C CA . GLY A 1 281 ? -5.770 -1.417 25.743 1.00 83.19 281 GLY A CA 1
ATOM 2102 C C . GLY A 1 281 ? -4.298 -1.415 25.362 1.00 83.19 281 GLY A C 1
ATOM 2103 O O . GLY A 1 281 ? -3.918 -1.439 24.190 1.00 83.19 281 GLY A O 1
ATOM 2104 N N . TRP A 1 282 ? -3.453 -1.370 26.385 1.00 90.25 282 TRP A N 1
ATOM 2105 C CA . TRP A 1 282 ? -2.005 -1.194 26.252 1.00 90.25 282 TRP A CA 1
ATOM 2106 C C . TRP A 1 282 ? -1.251 -2.442 25.771 1.00 90.25 282 TRP A C 1
ATOM 2108 O O . TRP A 1 282 ? -0.067 -2.363 25.447 1.00 90.25 282 TRP A O 1
ATOM 2118 N N . ALA A 1 283 ? -1.919 -3.595 25.690 1.00 85.56 283 ALA A N 1
ATOM 2119 C CA . ALA A 1 283 ? -1.302 -4.833 25.229 1.00 85.56 283 ALA A CA 1
ATOM 2120 C C . ALA A 1 283 ? -0.788 -4.685 23.787 1.00 85.56 283 ALA A C 1
ATOM 2122 O O . ALA A 1 283 ? -1.555 -4.350 22.885 1.00 85.56 283 ALA A O 1
ATOM 2123 N N . GLY A 1 284 ? 0.506 -4.933 23.569 1.00 83.06 284 GLY A N 1
ATOM 2124 C CA . GLY A 1 284 ? 1.136 -4.810 22.250 1.00 83.06 284 GLY A CA 1
ATOM 2125 C C . GLY A 1 284 ? 1.444 -3.374 21.812 1.00 83.06 284 GLY A C 1
ATOM 2126 O O . GLY A 1 284 ? 1.823 -3.177 20.660 1.00 83.06 284 GLY A O 1
ATOM 2127 N N . VAL A 1 285 ? 1.301 -2.376 22.695 1.00 94.25 285 VAL A N 1
ATOM 2128 C CA . VAL A 1 285 ? 1.813 -1.023 22.430 1.00 94.25 285 VAL A CA 1
ATOM 2129 C C . VAL A 1 285 ? 3.338 -1.061 22.440 1.00 94.25 285 VAL A C 1
ATOM 2131 O O . VAL A 1 285 ? 3.951 -1.446 23.435 1.00 94.25 285 VAL A O 1
ATOM 2134 N N . ARG A 1 286 ? 3.951 -0.638 21.335 1.00 94.56 286 ARG A N 1
ATOM 2135 C CA . ARG A 1 286 ? 5.406 -0.573 21.179 1.00 94.56 286 ARG A CA 1
ATOM 2136 C C . ARG A 1 286 ? 5.871 0.874 21.097 1.00 94.56 286 ARG A C 1
ATOM 2138 O O . ARG A 1 286 ? 5.378 1.627 20.264 1.00 94.56 286 ARG A O 1
ATOM 2145 N N . THR A 1 287 ? 6.836 1.258 21.924 1.00 95.88 287 THR A N 1
ATOM 2146 C CA . THR A 1 287 ? 7.483 2.571 21.810 1.00 95.88 287 THR A CA 1
ATOM 2147 C C . THR A 1 287 ? 8.340 2.622 20.552 1.00 95.88 287 THR A C 1
ATOM 2149 O O . THR A 1 287 ? 9.091 1.684 20.281 1.00 95.88 287 THR A O 1
ATOM 2152 N N . ILE A 1 288 ? 8.221 3.709 19.796 1.00 91.12 288 ILE A N 1
ATOM 2153 C CA . ILE A 1 288 ? 8.974 3.943 18.561 1.00 91.12 288 ILE A CA 1
ATOM 2154 C C . ILE A 1 288 ? 9.786 5.237 18.662 1.00 91.12 288 ILE A C 1
ATOM 2156 O O . ILE A 1 288 ? 9.434 6.139 19.425 1.00 91.12 288 ILE A O 1
ATOM 2160 N N . ASP A 1 289 ? 10.875 5.327 17.901 1.00 88.00 289 ASP A N 1
ATOM 2161 C CA . ASP A 1 289 ? 11.696 6.537 17.804 1.00 88.00 289 ASP A CA 1
ATOM 2162 C C . ASP A 1 289 ? 11.174 7.511 16.727 1.00 88.00 289 ASP A C 1
ATOM 2164 O O . ASP A 1 289 ? 10.198 7.241 16.021 1.00 88.00 289 ASP A O 1
ATOM 2168 N N . SER A 1 290 ? 11.815 8.677 16.598 1.00 84.94 290 SER A N 1
ATOM 2169 C CA . SER A 1 290 ? 11.434 9.705 15.617 1.00 84.94 290 SER A CA 1
ATOM 2170 C C . SER A 1 290 ? 11.616 9.254 14.163 1.00 84.94 290 SER A C 1
ATOM 2172 O O . SER A 1 290 ? 10.869 9.691 13.280 1.00 84.94 290 SER A O 1
ATOM 2174 N N . THR A 1 291 ? 12.567 8.355 13.904 1.00 81.62 291 THR A N 1
ATOM 2175 C CA . THR A 1 291 ? 12.838 7.796 12.574 1.00 81.62 291 THR A CA 1
ATOM 2176 C C . THR A 1 291 ? 11.709 6.863 12.143 1.00 81.62 291 THR A C 1
ATOM 2178 O O . THR A 1 291 ? 11.203 6.944 11.025 1.00 81.62 291 THR A O 1
ATOM 2181 N N . GLU A 1 292 ? 11.273 5.967 13.023 1.00 84.06 292 GLU A N 1
ATOM 2182 C CA . GLU A 1 292 ? 10.147 5.072 12.785 1.00 84.06 292 GLU A CA 1
ATOM 2183 C C . GLU A 1 292 ? 8.813 5.815 12.750 1.00 84.06 292 GLU A C 1
ATOM 2185 O O . GLU A 1 292 ? 8.010 5.543 11.862 1.00 84.06 292 GLU A O 1
ATOM 2190 N N . TYR A 1 293 ? 8.611 6.813 13.611 1.00 88.19 293 TYR A N 1
ATOM 2191 C CA . TYR A 1 293 ? 7.440 7.688 13.538 1.00 88.19 293 TYR A CA 1
ATOM 2192 C C . TYR A 1 293 ? 7.319 8.370 12.169 1.00 88.19 293 TYR A C 1
ATOM 2194 O O . TYR A 1 293 ? 6.251 8.352 11.556 1.00 88.19 293 TYR A O 1
ATOM 2202 N N . SER A 1 294 ? 8.424 8.908 11.646 1.00 83.56 294 SER A N 1
ATOM 2203 C CA . SER A 1 294 ? 8.442 9.543 10.323 1.00 83.56 294 SER A CA 1
ATOM 2204 C C . SER A 1 294 ? 8.080 8.552 9.212 1.00 83.56 294 SER A C 1
ATOM 2206 O O . SER A 1 294 ? 7.293 8.882 8.328 1.00 83.56 294 SER A O 1
ATOM 2208 N N . ARG A 1 295 ? 8.580 7.309 9.289 1.00 81.88 295 ARG A N 1
ATOM 2209 C CA . ARG A 1 295 ? 8.234 6.232 8.342 1.00 81.88 295 ARG A CA 1
ATOM 2210 C C . ARG A 1 295 ? 6.760 5.828 8.430 1.00 81.88 295 ARG A C 1
ATOM 2212 O O . ARG A 1 295 ? 6.114 5.669 7.396 1.00 81.88 295 ARG A O 1
ATOM 2219 N N . VAL A 1 296 ? 6.215 5.708 9.643 1.00 84.62 296 VAL A N 1
ATOM 2220 C CA . VAL A 1 296 ? 4.788 5.436 9.886 1.00 84.62 296 VAL A CA 1
ATOM 2221 C C . VAL A 1 296 ? 3.933 6.519 9.229 1.00 84.62 296 VAL A C 1
ATOM 2223 O O . VAL A 1 296 ? 3.037 6.190 8.460 1.00 84.62 296 VAL A O 1
ATOM 2226 N N . MET A 1 297 ? 4.235 7.795 9.476 1.00 86.06 297 MET A N 1
ATOM 2227 C CA . MET A 1 297 ? 3.432 8.920 8.981 1.00 86.06 297 MET A CA 1
ATOM 2228 C C . MET A 1 297 ? 3.571 9.165 7.475 1.00 86.06 297 MET A C 1
ATOM 2230 O O . MET A 1 297 ? 2.658 9.708 6.860 1.00 86.06 297 MET A O 1
ATOM 2234 N N . GLN A 1 298 ? 4.680 8.747 6.862 1.00 81.75 298 GLN A N 1
ATOM 2235 C CA . GLN A 1 298 ? 4.820 8.728 5.401 1.00 81.75 298 GLN A CA 1
ATOM 2236 C C . GLN A 1 298 ? 4.036 7.582 4.751 1.00 81.75 298 GLN A C 1
ATOM 2238 O O . GLN A 1 298 ? 3.599 7.720 3.612 1.00 81.75 298 GLN A O 1
ATOM 2243 N N . THR A 1 299 ? 3.864 6.458 5.457 1.00 77.69 299 THR A N 1
ATOM 2244 C CA . THR A 1 299 ? 3.228 5.247 4.906 1.00 77.69 299 THR A CA 1
ATOM 2245 C C . THR A 1 299 ? 1.718 5.205 5.153 1.00 77.69 299 THR A C 1
ATOM 2247 O O . THR A 1 299 ? 0.969 4.761 4.289 1.00 77.69 299 THR A O 1
ATOM 2250 N N . TYR A 1 300 ? 1.260 5.673 6.316 1.00 81.38 300 TYR A N 1
ATOM 2251 C CA . TYR A 1 300 ? -0.141 5.650 6.737 1.00 81.38 300 TYR A CA 1
ATOM 2252 C C . TYR A 1 300 ? -0.641 7.070 6.965 1.00 81.38 300 TYR A C 1
ATOM 2254 O O . TYR A 1 300 ? -0.195 7.745 7.897 1.00 81.38 300 TYR A O 1
ATOM 2262 N N . ALA A 1 301 ? -1.608 7.505 6.157 1.00 79.00 301 ALA A N 1
ATOM 2263 C CA . ALA A 1 301 ? -2.189 8.836 6.288 1.00 79.00 301 ALA A CA 1
ATOM 2264 C C . ALA A 1 301 ? -2.780 9.038 7.692 1.00 79.00 301 ALA A C 1
ATOM 2266 O O . ALA A 1 301 ? -3.499 8.177 8.206 1.00 79.00 301 ALA A O 1
ATOM 2267 N N . TYR A 1 302 ? -2.482 10.180 8.311 1.00 84.69 302 TYR A N 1
ATOM 2268 C CA . TYR A 1 302 ? -3.059 10.530 9.604 1.00 84.69 302 TYR A CA 1
ATOM 2269 C C . TYR A 1 302 ? -4.534 10.897 9.433 1.00 84.69 302 TYR A C 1
ATOM 2271 O O . TYR A 1 302 ? -4.865 11.906 8.812 1.00 84.69 302 TYR A O 1
ATOM 2279 N N . ALA A 1 303 ? -5.417 10.075 9.994 1.00 75.44 303 ALA A N 1
ATOM 2280 C CA . ALA A 1 303 ? -6.867 10.237 9.909 1.00 75.44 303 ALA A CA 1
ATOM 2281 C C . ALA A 1 303 ? -7.456 11.053 11.074 1.00 75.44 303 ALA A C 1
ATOM 2283 O O . ALA A 1 303 ? -8.672 11.201 11.170 1.00 75.44 303 ALA A O 1
ATOM 2284 N N . GLY A 1 304 ? -6.611 11.595 11.958 1.00 79.38 304 GLY A N 1
ATOM 2285 C CA . GLY A 1 304 ? -7.041 12.368 13.120 1.00 79.38 304 GLY A CA 1
ATOM 2286 C C . GLY A 1 304 ? -7.062 11.560 14.416 1.00 79.38 304 GLY A C 1
ATOM 2287 O O . GLY A 1 304 ? -6.377 10.543 14.565 1.00 79.38 304 GLY A O 1
ATOM 2288 N N . ALA A 1 305 ? -7.830 12.055 15.387 1.00 77.38 305 ALA A N 1
ATOM 2289 C CA . ALA A 1 305 ? -7.997 11.373 16.662 1.00 77.38 305 ALA A CA 1
ATOM 2290 C C . ALA A 1 305 ? -8.757 10.054 16.461 1.00 77.38 305 ALA A C 1
ATOM 2292 O O . ALA A 1 305 ? -9.782 10.015 15.784 1.00 77.38 305 ALA A O 1
ATOM 2293 N N . GLY A 1 306 ? -8.266 8.973 17.063 1.00 63.16 306 GLY A N 1
ATOM 2294 C CA . GLY A 1 306 ? -8.950 7.689 17.040 1.00 63.16 306 GLY A CA 1
ATOM 2295 C C . GLY A 1 306 ? -10.276 7.758 17.773 1.00 63.16 306 GLY A C 1
ATOM 2296 O O . GLY A 1 306 ? -10.325 8.113 18.949 1.00 63.16 306 GLY A O 1
ATOM 2297 N N . SER A 1 307 ? -11.337 7.382 17.074 1.00 63.75 307 SER A N 1
ATOM 2298 C CA . SER A 1 307 ? -12.664 7.151 17.624 1.00 63.75 307 SER A CA 1
ATOM 2299 C C . SER A 1 307 ? -12.950 5.651 17.643 1.00 63.75 307 SER A C 1
ATOM 2301 O O . SER A 1 307 ? -12.367 4.862 16.892 1.00 63.75 307 SER A O 1
ATOM 2303 N N . CYS A 1 308 ? -13.829 5.226 18.543 1.00 59.22 308 CYS A N 1
ATOM 2304 C CA . CYS A 1 308 ? -14.273 3.840 18.572 1.00 59.22 308 CYS A CA 1
ATOM 2305 C C . CYS A 1 308 ? -14.955 3.493 17.238 1.00 59.22 308 CYS A C 1
ATOM 2307 O O . CYS A 1 308 ? -15.725 4.318 16.740 1.00 59.22 308 CYS A O 1
ATOM 2309 N N . PRO A 1 309 ? -14.719 2.298 16.657 1.00 51.41 309 PRO A N 1
ATOM 2310 C CA . PRO A 1 309 ? -15.514 1.843 15.523 1.00 51.41 309 PRO A CA 1
ATOM 2311 C C . PRO A 1 309 ? -16.987 1.925 15.927 1.00 51.41 309 PRO A C 1
ATOM 2313 O O . PRO A 1 309 ? -17.357 1.423 16.987 1.00 51.41 309 PRO A O 1
ATOM 2316 N N . TYR A 1 310 ? -17.767 2.640 15.114 1.00 56.53 310 TYR A N 1
ATOM 2317 C CA . TYR A 1 310 ? -19.074 3.238 15.407 1.00 56.53 310 TYR A CA 1
ATOM 2318 C C . TYR A 1 310 ? -20.220 2.235 15.639 1.00 56.53 310 TYR A C 1
ATOM 2320 O O . TYR A 1 310 ? -21.329 2.430 15.155 1.00 56.53 310 TYR A O 1
ATOM 2328 N N . SER A 1 311 ? -19.983 1.175 16.411 1.00 54.69 311 SER A N 1
ATOM 2329 C CA . SER A 1 311 ? -21.033 0.491 17.144 1.00 54.69 311 SER A CA 1
ATOM 2330 C C . SER A 1 311 ? -21.071 1.054 18.565 1.00 54.69 311 SER A C 1
ATOM 2332 O O . SER A 1 311 ? -20.309 0.619 19.432 1.00 54.69 311 SER A O 1
ATOM 2334 N N . LEU A 1 312 ? -21.926 2.041 18.816 1.00 63.31 312 LEU A N 1
ATOM 2335 C CA . LEU A 1 312 ? -22.258 2.403 20.186 1.00 63.31 312 LEU A CA 1
ATOM 2336 C C . LEU A 1 312 ? -23.038 1.234 20.805 1.00 63.31 312 LEU A C 1
ATOM 2338 O O . LEU A 1 312 ? -24.040 0.803 20.223 1.00 63.31 312 LEU A O 1
ATOM 2342 N N . PRO A 1 313 ? -22.601 0.700 21.963 1.00 58.44 313 PRO A N 1
ATOM 2343 C CA . PRO A 1 313 ? -23.394 -0.264 22.704 1.00 58.44 313 PRO A CA 1
ATOM 2344 C C . PRO A 1 313 ? -24.794 0.283 22.952 1.00 58.44 313 PRO A C 1
ATOM 2346 O O . PRO A 1 313 ? -24.986 1.496 23.104 1.00 58.44 313 PRO A O 1
ATOM 2349 N N . ASN A 1 314 ? -25.765 -0.622 23.026 1.00 64.56 314 ASN A N 1
ATOM 2350 C CA . ASN A 1 314 ? -27.127 -0.243 23.347 1.00 64.56 314 ASN A CA 1
ATOM 2351 C C . ASN A 1 314 ? -27.151 0.569 24.654 1.00 64.56 314 ASN A C 1
ATOM 2353 O O . ASN A 1 314 ? -26.505 0.187 25.630 1.00 64.56 314 ASN A O 1
ATOM 2357 N N . ASN A 1 315 ? -27.907 1.665 24.670 1.00 69.00 315 ASN A N 1
ATOM 2358 C CA . ASN A 1 315 ? -28.036 2.610 25.783 1.00 69.00 315 ASN A CA 1
ATOM 2359 C C . ASN A 1 315 ? -26.833 3.548 26.021 1.00 69.00 315 ASN A C 1
ATOM 2361 O O . ASN A 1 315 ? -26.649 4.066 27.126 1.00 69.00 315 ASN A O 1
ATOM 2365 N N . SER A 1 316 ? -26.025 3.809 24.992 1.00 76.88 316 SER A N 1
ATOM 2366 C CA . SER A 1 316 ? -24.951 4.810 25.062 1.00 76.88 316 SER A CA 1
ATOM 2367 C C . SER A 1 316 ? -25.499 6.240 25.142 1.00 76.88 316 SER A C 1
ATOM 2369 O O . SER A 1 316 ? -26.527 6.550 24.542 1.00 76.88 316 SER A O 1
ATOM 2371 N N . LYS A 1 317 ? -24.791 7.137 25.844 1.00 85.50 317 LYS A N 1
ATOM 2372 C CA . LYS A 1 317 ? -25.133 8.566 25.950 1.00 85.50 317 LYS A CA 1
ATOM 2373 C C . LYS A 1 317 ? -23.963 9.434 25.498 1.00 85.50 317 LYS A C 1
ATOM 2375 O O . LYS A 1 317 ? -22.858 9.312 26.023 1.00 85.50 317 LYS A O 1
ATOM 2380 N N . VAL A 1 318 ? -24.210 10.337 24.557 1.00 88.94 318 VAL A N 1
ATOM 2381 C CA . VAL A 1 318 ? -23.198 11.267 24.037 1.00 88.94 318 VAL A CA 1
ATOM 2382 C C . VAL A 1 318 ? -23.699 12.707 24.098 1.00 88.94 318 VAL A C 1
ATOM 2384 O O . VAL A 1 318 ? -24.885 12.941 23.933 1.00 88.94 318 VAL A O 1
ATOM 2387 N N . LEU A 1 319 ? -22.831 13.680 24.356 1.00 91.44 319 LEU A N 1
ATOM 2388 C CA . LEU A 1 319 ? -23.165 15.105 24.440 1.00 91.44 319 LEU A CA 1
ATOM 2389 C C . LEU A 1 319 ? -22.561 15.846 23.246 1.00 91.44 319 LEU A C 1
ATOM 2391 O O . LEU A 1 319 ? -21.343 15.853 23.074 1.00 91.44 319 LEU A O 1
ATOM 2395 N N . PHE A 1 320 ? -23.403 16.510 22.457 1.00 93.38 320 PHE A N 1
ATOM 2396 C CA . PHE A 1 320 ? -22.982 17.345 21.335 1.00 93.38 320 PHE A CA 1
ATOM 2397 C C . PHE A 1 320 ? -23.779 18.653 21.301 1.00 93.38 320 PHE A C 1
ATOM 2399 O O . PHE A 1 320 ? -25.005 18.633 21.393 1.00 93.38 320 PHE A O 1
ATOM 2406 N N . ALA A 1 321 ? -23.086 19.789 21.167 1.00 90.38 321 ALA A N 1
ATOM 2407 C CA . ALA A 1 321 ? -23.692 21.124 21.065 1.00 90.38 321 ALA A CA 1
ATOM 2408 C C . ALA A 1 321 ? -24.782 21.404 22.127 1.00 90.38 321 ALA A C 1
ATOM 2410 O O . ALA A 1 321 ? -25.855 21.921 21.827 1.00 90.38 321 ALA A O 1
ATOM 2411 N N . GLY A 1 322 ? -24.525 21.009 23.380 1.00 87.56 322 GLY A N 1
ATOM 2412 C CA . GLY A 1 322 ? -25.457 21.200 24.500 1.00 87.56 322 GLY A CA 1
ATOM 2413 C C . GLY A 1 322 ? -26.635 20.218 24.550 1.00 87.56 322 GLY A C 1
ATOM 2414 O O . GLY A 1 322 ? -27.410 20.261 25.499 1.00 87.56 322 GLY A O 1
ATOM 2415 N N . THR A 1 323 ? -26.751 19.307 23.582 1.00 90.62 323 THR A N 1
ATOM 2416 C CA . THR A 1 323 ? -27.792 18.273 23.529 1.00 90.62 323 THR A CA 1
ATOM 2417 C C . THR A 1 323 ? -27.189 16.904 23.824 1.00 90.62 323 THR A C 1
ATOM 2419 O O . THR A 1 323 ? -26.199 16.505 23.207 1.00 90.62 323 THR A O 1
ATOM 2422 N N . VAL A 1 324 ? -27.780 16.160 24.761 1.00 92.25 324 VAL A N 1
ATOM 2423 C CA . VAL A 1 324 ? -27.426 14.748 24.958 1.00 92.25 324 VAL A CA 1
ATOM 2424 C C . VAL A 1 324 ? -28.196 13.906 23.948 1.00 92.25 324 VAL A C 1
ATOM 2426 O O . VAL A 1 324 ? -29.397 14.075 23.789 1.00 92.25 324 VAL A O 1
ATOM 2429 N N . TYR A 1 325 ? -27.520 12.989 23.274 1.00 91.00 325 TYR A N 1
ATOM 2430 C CA . TYR A 1 325 ? -28.095 11.989 22.393 1.00 91.00 325 TYR A CA 1
ATOM 2431 C C . TYR A 1 325 ? -27.981 10.618 23.058 1.00 91.00 325 TYR A C 1
ATOM 2433 O O . TYR A 1 325 ? -26.917 10.229 23.544 1.00 91.00 325 TYR A O 1
ATOM 2441 N N . PHE A 1 326 ? -29.090 9.891 23.086 1.00 85.94 326 PHE A N 1
ATOM 2442 C CA . PHE A 1 326 ? -29.189 8.535 23.602 1.00 85.94 326 PHE A CA 1
ATOM 2443 C C . PHE A 1 326 ? -29.284 7.558 22.433 1.00 85.94 326 PHE A C 1
ATOM 2445 O O . PHE A 1 326 ? -30.173 7.693 21.593 1.00 85.94 326 PHE A O 1
ATOM 2452 N N . VAL A 1 327 ? -28.370 6.592 22.368 1.00 78.06 327 VAL A N 1
ATOM 2453 C CA . VAL A 1 327 ? -28.337 5.588 21.301 1.00 78.06 327 VAL A CA 1
ATOM 2454 C C . VAL A 1 327 ? -28.865 4.277 21.841 1.00 78.06 327 VAL A C 1
ATOM 2456 O O . VAL A 1 327 ? -28.270 3.679 22.738 1.00 78.06 327 VAL A O 1
ATOM 2459 N N . THR A 1 328 ? -29.998 3.836 21.303 1.00 72.00 328 THR A N 1
ATOM 2460 C CA . THR A 1 328 ? -30.621 2.571 21.683 1.00 72.00 328 THR A CA 1
ATOM 2461 C C . THR A 1 328 ? -31.358 1.942 20.502 1.00 72.00 328 THR A C 1
ATOM 2463 O O . THR A 1 328 ? -31.875 2.650 19.641 1.00 72.00 328 THR A O 1
ATOM 2466 N N . ASN A 1 329 ? -31.384 0.612 20.435 1.00 61.81 329 ASN A N 1
ATOM 2467 C CA . ASN A 1 329 ? -32.084 -0.197 19.435 1.00 61.81 329 ASN A CA 1
ATOM 2468 C C . ASN A 1 329 ? -31.824 0.241 17.982 1.00 61.81 329 ASN A C 1
ATOM 2470 O O . ASN A 1 329 ? -32.734 0.258 17.160 1.00 61.81 329 ASN A O 1
ATOM 2474 N N . GLY A 1 330 ? -30.581 0.617 17.665 1.00 66.06 330 GLY A N 1
ATOM 2475 C CA . GLY A 1 330 ? -30.208 1.048 16.313 1.00 66.06 330 GLY A CA 1
ATOM 2476 C C . GLY A 1 330 ? -30.628 2.479 15.949 1.00 66.06 330 GLY A C 1
ATOM 2477 O O . GLY A 1 330 ? -30.473 2.877 14.798 1.00 66.06 330 GLY A O 1
ATOM 2478 N N . HIS A 1 331 ? -31.107 3.271 16.909 1.00 76.62 331 HIS A N 1
ATOM 2479 C CA . HIS A 1 331 ? -31.566 4.640 16.694 1.00 76.62 331 HIS A CA 1
ATOM 2480 C C . HIS A 1 331 ? -30.915 5.635 17.650 1.00 76.62 331 HIS A C 1
ATOM 2482 O O . HIS A 1 331 ? -30.473 5.280 18.745 1.00 76.62 331 HIS A O 1
ATOM 2488 N N . THR A 1 332 ? -30.906 6.904 17.238 1.00 84.50 332 THR A N 1
ATOM 2489 C CA . THR A 1 332 ? -30.469 8.027 18.075 1.00 84.50 332 THR A CA 1
ATOM 2490 C C . THR A 1 332 ? -31.667 8.873 18.501 1.00 84.50 332 THR A C 1
ATOM 2492 O O . THR A 1 332 ? -32.469 9.277 17.659 1.00 84.50 332 THR A O 1
ATOM 2495 N N . TYR A 1 333 ? -31.756 9.208 19.790 1.00 86.38 333 TYR A N 1
ATOM 2496 C CA . TYR A 1 333 ? -32.810 10.046 20.369 1.00 86.38 333 TYR A CA 1
ATOM 2497 C C . TYR A 1 333 ? -32.217 11.279 21.056 1.00 86.38 333 TYR A C 1
ATOM 2499 O O . TYR A 1 333 ? -31.294 11.159 21.860 1.00 86.38 333 TYR A O 1
ATOM 2507 N N . GLY A 1 334 ? -32.744 12.470 20.769 1.00 88.44 334 GLY A N 1
ATOM 2508 C CA . GLY A 1 334 ? -32.257 13.720 21.370 1.00 88.44 334 GLY A CA 1
ATOM 2509 C C . GLY A 1 334 ? -32.896 13.979 22.732 1.00 88.44 334 GLY A C 1
ATOM 2510 O O . GLY A 1 334 ? -34.101 14.180 22.808 1.00 88.44 334 GLY A O 1
ATOM 2511 N N . VAL A 1 335 ? -32.128 13.987 23.812 1.00 86.56 335 VAL A N 1
ATOM 2512 C CA . VAL A 1 335 ? -32.629 14.182 25.177 1.00 86.56 335 VAL A CA 1
ATOM 2513 C C . VAL A 1 335 ? -33.053 15.642 25.383 1.00 86.56 335 VAL A C 1
ATOM 2515 O O . VAL A 1 335 ? -32.200 16.528 25.349 1.00 86.56 335 VAL A O 1
ATOM 2518 N N . PRO A 1 336 ? -34.353 15.922 25.599 1.00 82.12 336 PRO A N 1
ATOM 2519 C CA . PRO A 1 336 ? -34.899 17.272 25.490 1.00 82.12 336 PRO A CA 1
ATOM 2520 C C . PRO A 1 336 ? -34.656 18.135 26.733 1.00 82.12 336 PRO A C 1
ATOM 2522 O O . PRO A 1 336 ? -34.804 19.352 26.660 1.00 82.12 336 PRO A O 1
ATOM 2525 N N . SER A 1 337 ? -34.291 17.540 27.875 1.00 79.25 337 SER A N 1
ATOM 2526 C CA . SER A 1 337 ? -33.901 18.289 29.072 1.00 79.25 337 SER A CA 1
ATOM 2527 C C . SER A 1 337 ? -32.998 17.474 30.013 1.00 79.25 337 SER A C 1
ATOM 2529 O O . SER A 1 337 ? -33.037 16.237 29.997 1.00 79.25 337 SER A O 1
ATOM 2531 N N . PRO A 1 338 ? -32.217 18.139 30.889 1.00 76.94 338 PRO A N 1
ATOM 2532 C CA . PRO A 1 338 ? -31.490 17.473 31.972 1.00 76.94 338 PRO A CA 1
ATOM 2533 C C . PRO A 1 338 ? -32.392 16.649 32.901 1.00 76.94 338 PRO A C 1
ATOM 2535 O O . PRO A 1 338 ? -31.957 15.619 33.411 1.00 76.94 338 PRO A O 1
ATOM 2538 N N . ASP A 1 339 ? -33.653 17.048 33.086 1.00 68.25 339 ASP A N 1
ATOM 2539 C CA . ASP A 1 339 ? -34.613 16.298 33.903 1.00 68.25 339 ASP A CA 1
ATOM 2540 C C . ASP A 1 339 ? -34.949 14.942 33.280 1.00 68.25 339 ASP A C 1
ATOM 2542 O O . ASP A 1 339 ? -35.012 13.942 33.994 1.00 68.25 339 ASP A O 1
ATOM 2546 N N . VAL A 1 340 ? -35.088 14.874 31.950 1.00 66.19 340 VAL A N 1
ATOM 2547 C CA . VAL A 1 340 ? -35.274 13.605 31.227 1.00 66.19 340 VAL A CA 1
ATOM 2548 C C . VAL A 1 340 ? -34.031 12.725 31.357 1.00 66.19 340 VAL A C 1
ATOM 2550 O O . VAL A 1 340 ? -34.145 11.527 31.611 1.00 66.19 340 VAL A O 1
ATOM 2553 N N . LEU A 1 341 ? -32.835 13.306 31.257 1.00 71.12 341 LEU A N 1
ATOM 2554 C CA . LEU A 1 341 ? -31.585 12.572 31.452 1.00 71.12 341 LEU A CA 1
ATOM 2555 C C . LEU A 1 341 ? -31.488 11.971 32.864 1.00 71.12 341 LEU A C 1
ATOM 2557 O O . LEU A 1 341 ? -31.210 10.781 33.017 1.00 71.12 341 LEU A O 1
ATOM 2561 N N . ASN A 1 342 ? -31.743 12.785 33.889 1.00 65.31 342 ASN A N 1
ATOM 2562 C CA . ASN A 1 342 ? -31.662 12.398 35.298 1.00 65.31 342 ASN A CA 1
ATOM 2563 C C . ASN A 1 342 ? -32.740 11.391 35.697 1.00 65.31 342 ASN A C 1
ATOM 2565 O O . ASN A 1 342 ? -32.439 10.420 36.387 1.00 65.31 342 ASN A O 1
ATOM 2569 N N . THR A 1 343 ? -33.972 11.597 35.237 1.00 50.50 343 THR A N 1
ATOM 2570 C CA . THR A 1 343 ? -35.131 10.797 35.651 1.00 50.50 343 THR A CA 1
ATOM 2571 C C . THR A 1 343 ? -35.275 9.522 34.828 1.00 50.50 343 THR A C 1
ATOM 2573 O O . THR A 1 343 ? -35.580 8.469 35.378 1.00 50.50 343 THR A O 1
ATOM 2576 N N . CYS A 1 344 ? -35.051 9.598 33.513 1.00 58.34 344 CYS A N 1
ATOM 2577 C CA . CYS A 1 344 ? -35.397 8.530 32.573 1.00 58.34 344 CYS A CA 1
ATOM 2578 C C . CYS A 1 344 ? -34.161 7.764 32.044 1.00 58.34 344 CYS A C 1
ATOM 2580 O O . CYS A 1 344 ? -34.319 6.646 31.565 1.00 58.34 344 CYS A O 1
ATOM 2582 N N . LEU A 1 345 ? -32.937 8.313 32.133 1.00 62.53 345 LEU A N 1
ATOM 2583 C CA . LEU A 1 345 ? -31.734 7.741 31.491 1.00 62.53 345 LEU A CA 1
ATOM 2584 C C . LEU A 1 345 ? -30.531 7.563 32.440 1.00 62.53 345 LEU A C 1
ATOM 2586 O O . LEU A 1 345 ? -29.384 7.455 31.994 1.00 62.53 345 LEU A O 1
ATOM 2590 N N . GLY A 1 346 ? -30.769 7.521 33.754 1.00 62.84 346 GLY A N 1
ATOM 2591 C CA . GLY A 1 346 ? -29.729 7.258 34.759 1.00 62.84 346 GLY A CA 1
ATOM 2592 C C . GLY A 1 346 ? -28.727 8.404 34.947 1.00 62.84 346 GLY A C 1
ATOM 2593 O O . GLY A 1 346 ? -27.595 8.171 35.371 1.00 62.84 346 GLY A O 1
ATOM 2594 N N . GLY A 1 347 ? -29.121 9.630 34.594 1.00 69.44 347 GLY A N 1
ATOM 2595 C CA . GLY A 1 347 ? -28.344 10.848 34.802 1.00 69.44 347 GLY A CA 1
ATOM 2596 C C . GLY A 1 347 ? -27.101 10.972 33.932 1.00 69.44 347 GLY A C 1
ATOM 2597 O O . GLY A 1 347 ? -26.937 10.305 32.908 1.00 69.44 347 GLY A O 1
ATOM 2598 N N . TRP A 1 348 ? -26.213 11.865 34.355 1.00 79.19 348 TRP A N 1
ATOM 2599 C CA . TRP A 1 348 ? -25.001 12.247 33.624 1.00 79.19 348 TRP A CA 1
ATOM 2600 C C . TRP A 1 348 ? -23.891 11.190 33.632 1.00 79.19 348 TRP A C 1
ATOM 2602 O O . TRP A 1 348 ? -22.890 11.338 32.933 1.00 79.19 348 TRP A O 1
ATOM 2612 N N . ALA A 1 349 ? -24.063 10.102 34.386 1.00 66.31 349 ALA A N 1
ATOM 2613 C CA . ALA A 1 349 ? -23.118 8.995 34.385 1.00 66.31 349 ALA A CA 1
ATOM 2614 C C . ALA A 1 349 ? -22.970 8.415 32.968 1.00 66.31 349 ALA A C 1
ATOM 2616 O O . ALA A 1 349 ? -23.968 8.114 32.307 1.00 66.31 349 ALA A O 1
ATOM 2617 N N . ASN A 1 350 ? -21.724 8.232 32.523 1.00 65.69 350 ASN A N 1
ATOM 2618 C CA . ASN A 1 350 ? -21.368 7.697 31.203 1.00 65.69 350 ASN A CA 1
ATOM 2619 C C . ASN A 1 350 ? -21.837 8.551 30.009 1.00 65.69 350 ASN A C 1
ATOM 2621 O O . ASN A 1 350 ? -21.953 8.034 28.899 1.00 65.69 350 ASN A O 1
ATOM 2625 N N . VAL A 1 351 ? -22.112 9.846 30.213 1.00 78.19 351 VAL A N 1
ATOM 2626 C CA . VAL A 1 351 ? -22.296 10.794 29.106 1.00 78.19 351 VAL A CA 1
ATOM 2627 C C . VAL A 1 351 ? -20.922 11.220 28.592 1.00 78.19 351 VAL A C 1
ATOM 2629 O O . VAL A 1 351 ? -20.130 11.792 29.339 1.00 78.19 351 VAL A O 1
ATOM 2632 N N . ARG A 1 352 ? -20.641 10.959 27.313 1.00 83.88 352 ARG A N 1
ATOM 2633 C CA . ARG A 1 352 ? -19.376 11.343 26.668 1.00 83.88 352 ARG A CA 1
ATOM 2634 C C . ARG A 1 352 ? -19.567 12.530 25.731 1.00 83.88 352 ARG A C 1
ATOM 2636 O O . ARG A 1 352 ? -20.387 12.460 24.825 1.00 83.88 352 ARG A O 1
ATOM 2643 N N . THR A 1 353 ? -18.789 13.594 25.895 1.00 84.88 353 THR A N 1
ATOM 2644 C CA . THR A 1 353 ? -18.772 14.714 24.938 1.00 84.88 353 THR A CA 1
ATOM 2645 C C . THR A 1 353 ? -18.113 14.297 23.623 1.00 84.88 353 THR A C 1
ATOM 2647 O O . THR A 1 353 ? -17.079 13.629 23.647 1.00 84.88 353 THR A O 1
ATOM 2650 N N . ILE A 1 354 ? -18.702 14.683 22.489 1.00 77.25 354 ILE A N 1
ATOM 2651 C CA . ILE A 1 354 ? -18.268 14.277 21.140 1.00 77.25 354 ILE A CA 1
ATOM 2652 C C . ILE A 1 354 ? -18.108 15.470 20.186 1.00 77.25 354 ILE A C 1
ATOM 2654 O O . ILE A 1 354 ? -18.612 16.562 20.456 1.00 77.25 354 ILE A O 1
ATOM 2658 N N . SER A 1 355 ? -17.398 15.265 19.072 1.00 78.94 355 SER A N 1
ATOM 2659 C CA . SER A 1 355 ? -17.166 16.278 18.028 1.00 78.94 355 SER A CA 1
ATOM 2660 C C . SER A 1 355 ? -18.285 16.326 16.971 1.00 78.94 355 SER A C 1
ATOM 2662 O O . SER A 1 355 ? -19.149 15.449 16.920 1.00 78.94 355 SER A O 1
ATOM 2664 N N . GLN A 1 356 ? -18.255 17.342 16.095 1.00 79.81 356 GLN A N 1
ATOM 2665 C CA . GLN A 1 356 ? -19.181 17.475 14.956 1.00 79.81 356 GLN A CA 1
ATOM 2666 C C . GLN A 1 356 ? -19.085 16.285 13.987 1.00 79.81 356 GLN A C 1
ATOM 2668 O O . GLN A 1 356 ? -20.105 15.759 13.541 1.00 79.81 356 GLN A O 1
ATOM 2673 N N . ASP A 1 357 ? -17.870 15.838 13.671 1.00 66.06 357 ASP A N 1
ATOM 2674 C CA . ASP A 1 357 ? -17.664 14.716 12.747 1.00 66.06 357 ASP A CA 1
ATOM 2675 C C . ASP A 1 357 ? -18.190 13.402 13.330 1.00 66.06 357 ASP A C 1
ATOM 2677 O O . ASP A 1 357 ? -18.730 12.557 12.611 1.00 66.06 357 ASP A O 1
ATOM 2681 N N . GLU A 1 358 ? -18.083 13.250 14.650 1.00 69.31 358 GLU A N 1
ATOM 2682 C CA . GLU A 1 358 ? -18.558 12.079 15.370 1.00 69.31 358 GLU A CA 1
ATOM 2683 C C . GLU A 1 358 ? -20.088 12.008 15.418 1.00 69.31 358 GLU A C 1
ATOM 2685 O O . GLU A 1 358 ? -20.647 10.945 15.141 1.00 69.31 358 GLU A O 1
ATOM 2690 N N . ILE A 1 359 ? -20.786 13.120 15.681 1.00 82.25 359 ILE A N 1
ATOM 2691 C CA . ILE A 1 359 ? -22.256 13.121 15.627 1.00 82.25 359 ILE A CA 1
ATOM 2692 C C . ILE A 1 359 ? -22.768 12.882 14.200 1.00 82.25 359 ILE A C 1
ATOM 2694 O O . ILE A 1 359 ? -23.733 12.142 14.030 1.00 82.25 359 ILE A O 1
ATOM 2698 N N . ASN A 1 360 ? -22.099 13.409 13.167 1.00 79.75 360 ASN A N 1
ATOM 2699 C CA . ASN A 1 360 ? -22.475 13.157 11.771 1.00 79.75 360 ASN A CA 1
ATOM 2700 C C . ASN A 1 360 ? -22.419 11.655 11.438 1.00 79.75 360 ASN A C 1
ATOM 2702 O O . ASN A 1 360 ? -23.339 11.119 10.821 1.00 79.75 360 ASN A O 1
ATOM 2706 N N . HIS A 1 361 ? -21.377 10.961 11.902 1.00 70.38 361 HIS A N 1
ATOM 2707 C CA . HIS A 1 361 ? -21.243 9.512 11.728 1.00 70.38 361 HIS A CA 1
ATOM 2708 C C . HIS A 1 361 ? -22.261 8.714 12.548 1.00 70.38 361 HIS A C 1
ATOM 2710 O O . HIS A 1 361 ? -22.834 7.745 12.041 1.00 70.38 361 HIS A O 1
ATOM 2716 N N . ILE A 1 362 ? -22.514 9.116 13.798 1.00 76.62 362 ILE A N 1
ATOM 2717 C CA . ILE A 1 362 ? -23.532 8.488 14.649 1.00 76.62 362 ILE A CA 1
ATOM 2718 C C . ILE A 1 362 ? -24.903 8.598 13.985 1.00 76.62 362 ILE A C 1
ATOM 2720 O O . ILE A 1 362 ? -25.580 7.589 13.862 1.00 76.62 362 ILE A O 1
ATOM 2724 N N . LEU A 1 363 ? -25.292 9.775 13.491 1.00 82.31 363 LEU A N 1
ATOM 2725 C CA . LEU A 1 363 ? -26.591 9.973 12.841 1.00 82.31 363 LEU A CA 1
ATOM 2726 C C . LEU A 1 363 ? -26.711 9.244 11.493 1.00 82.31 363 LEU A C 1
ATOM 2728 O O . LEU A 1 363 ? -27.817 8.863 11.112 1.00 82.31 363 LEU A O 1
ATOM 2732 N N . ALA A 1 364 ? -25.594 9.008 10.797 1.00 74.88 364 ALA A N 1
ATOM 2733 C CA . ALA A 1 364 ? -25.561 8.171 9.598 1.00 74.88 364 ALA A CA 1
ATOM 2734 C C . ALA A 1 364 ? -25.731 6.672 9.916 1.00 74.88 364 ALA A C 1
ATOM 2736 O O . ALA A 1 364 ? -26.360 5.950 9.146 1.00 74.88 364 ALA A O 1
ATOM 2737 N N . SER A 1 365 ? -25.189 6.209 11.048 1.00 71.81 365 SER A N 1
ATOM 2738 C CA . SER A 1 365 ? -25.232 4.797 11.473 1.00 71.81 365 SER A CA 1
ATOM 2739 C C . SER A 1 365 ? -26.492 4.449 12.276 1.00 71.81 365 SER A C 1
ATOM 2741 O O . SER A 1 365 ? -26.969 3.318 12.240 1.00 71.81 365 SER A O 1
ATOM 2743 N N . TYR A 1 366 ? -27.033 5.434 12.991 1.00 78.69 366 TYR A N 1
ATOM 2744 C CA . TYR A 1 366 ? -28.168 5.347 13.900 1.00 78.69 366 TYR A CA 1
ATOM 2745 C C . TYR A 1 366 ? -29.126 6.502 13.597 1.00 78.69 366 TYR A C 1
ATOM 2747 O O . TYR A 1 366 ? -29.008 7.577 14.203 1.00 78.69 366 TYR A O 1
ATOM 2755 N N . PRO A 1 367 ? -30.072 6.312 12.661 1.00 81.44 367 PRO A N 1
ATOM 2756 C CA . PRO A 1 367 ? -30.954 7.378 12.217 1.00 81.44 367 PRO A CA 1
ATOM 2757 C C . PRO A 1 367 ? -31.662 8.060 13.388 1.00 81.44 367 PRO A C 1
ATOM 2759 O O . PRO A 1 367 ? -32.118 7.399 14.330 1.00 81.44 367 PRO A O 1
ATOM 2762 N N . TYR A 1 368 ? -31.747 9.389 13.321 1.00 85.94 368 TYR A N 1
ATOM 2763 C CA . TYR A 1 368 ? -32.430 10.187 14.331 1.00 85.94 368 TYR A CA 1
ATOM 2764 C C . TYR A 1 368 ? -33.919 9.837 14.364 1.00 85.94 368 TYR A C 1
ATOM 2766 O O . TYR A 1 368 ? -34.632 10.026 13.379 1.00 85.94 368 TYR A O 1
ATOM 2774 N N . ALA A 1 369 ? -34.387 9.343 15.505 1.00 77.62 369 ALA A N 1
ATOM 2775 C CA . ALA A 1 369 ? -35.759 8.883 15.693 1.00 77.62 369 ALA A CA 1
ATOM 2776 C C . ALA A 1 369 ? -36.647 9.904 16.432 1.00 77.62 369 ALA A C 1
ATOM 2778 O O . ALA A 1 369 ? -37.803 9.608 16.728 1.00 77.62 369 ALA A O 1
ATOM 2779 N N . GLY A 1 370 ? -36.132 11.109 16.715 1.00 80.88 370 GLY A N 1
ATOM 2780 C CA . GLY A 1 370 ? -36.858 12.187 17.394 1.00 80.88 370 GLY A CA 1
ATOM 2781 C C . GLY A 1 370 ? -36.326 12.513 18.796 1.00 80.88 370 GLY A C 1
ATOM 2782 O O . GLY A 1 370 ? -35.264 12.023 19.201 1.00 80.88 370 GLY A O 1
ATOM 2783 N N . PRO A 1 371 ? -37.031 13.373 19.556 1.00 76.88 371 PRO A N 1
ATOM 2784 C CA . PRO A 1 371 ? -36.670 13.646 20.938 1.00 76.88 371 PRO A CA 1
ATOM 2785 C C . PRO A 1 371 ? -36.841 12.384 21.793 1.00 76.88 371 PRO A C 1
ATOM 2787 O O . PRO A 1 371 ? -37.805 11.635 21.635 1.00 76.88 371 PRO A O 1
ATOM 2790 N N . ALA A 1 372 ? -35.926 12.161 22.734 1.00 64.38 372 ALA A N 1
ATOM 2791 C CA . ALA A 1 372 ? -36.096 11.174 23.784 1.00 64.38 372 ALA A CA 1
ATOM 2792 C C . ALA A 1 372 ? -37.243 11.654 24.682 1.00 64.38 372 ALA A C 1
ATOM 2794 O O . ALA A 1 372 ? -37.068 12.513 25.542 1.00 64.38 372 ALA A O 1
ATOM 2795 N N . GLY A 1 373 ? -38.454 11.160 24.448 1.00 50.41 373 GLY A N 1
ATOM 2796 C CA . GLY A 1 373 ? -39.568 11.448 25.339 1.00 50.41 373 GLY A CA 1
ATOM 2797 C C . GLY A 1 373 ? -39.354 10.761 26.688 1.00 50.41 373 GLY A C 1
ATOM 2798 O O . GLY A 1 373 ? -38.964 9.597 26.728 1.00 50.41 373 GLY A O 1
ATOM 2799 N N . CYS A 1 374 ? -39.739 11.408 27.793 1.00 42.25 374 CYS A N 1
ATOM 2800 C CA . CYS A 1 374 ? -40.264 10.651 28.937 1.00 42.25 374 CYS A CA 1
ATOM 2801 C C . CYS A 1 374 ? -41.704 10.205 28.613 1.00 42.25 374 CYS A C 1
ATOM 2803 O O . CYS A 1 374 ? -42.663 10.514 29.306 1.00 42.25 374 CYS A O 1
ATOM 2805 N N . SER A 1 375 ? -41.854 9.460 27.527 1.00 46.06 375 SER A N 1
ATOM 2806 C CA . SER A 1 375 ? -42.696 8.275 27.531 1.00 46.06 375 SER A CA 1
ATOM 2807 C C . SER A 1 375 ? -41.693 7.154 27.770 1.00 46.06 375 SER A C 1
ATOM 2809 O O . SER A 1 375 ? -40.933 6.847 26.858 1.00 46.06 375 SER A O 1
ATOM 2811 N N . ALA A 1 376 ? -41.586 6.702 29.025 1.00 31.44 376 ALA A N 1
ATOM 2812 C CA . ALA A 1 376 ? -40.504 5.870 29.565 1.00 31.44 376 ALA A CA 1
ATOM 2813 C C . ALA A 1 376 ? -39.825 4.924 28.532 1.00 31.44 376 ALA A C 1
ATOM 2815 O O . ALA A 1 376 ? -40.535 4.258 27.773 1.00 31.44 376 ALA A O 1
ATOM 2816 N N . PRO A 1 377 ? -38.479 4.820 28.499 1.00 35.09 377 PRO A N 1
ATOM 2817 C CA . PRO A 1 377 ? -37.749 4.047 27.490 1.00 35.09 377 PRO A CA 1
ATOM 2818 C C . PRO A 1 377 ? -38.183 2.576 27.402 1.00 35.09 377 PRO A C 1
ATOM 2820 O O . PRO A 1 377 ? -38.079 1.835 28.369 1.00 35.09 377 PRO A O 1
ATOM 2823 N N . GLN A 1 378 ? -38.595 2.110 26.222 1.00 43.91 378 GLN A N 1
ATOM 2824 C CA . GLN A 1 378 ? -38.593 0.686 25.844 1.00 43.91 378 GLN A CA 1
ATOM 2825 C C . GLN A 1 378 ? -37.188 0.274 25.374 1.00 43.91 378 GLN A C 1
ATOM 2827 O O . GLN A 1 378 ? -36.971 0.002 24.203 1.00 43.91 378 GLN A O 1
ATOM 2832 N N . THR A 1 379 ? -36.151 0.379 26.197 1.00 47.84 379 THR A N 1
ATOM 2833 C CA . THR A 1 379 ? -35.758 -0.602 27.224 1.00 47.84 379 THR A CA 1
ATOM 2834 C C . THR A 1 379 ? -35.431 0.110 28.536 1.00 47.84 379 THR A C 1
ATOM 2836 O O . THR A 1 379 ? -34.654 1.061 28.540 1.00 47.84 379 THR A O 1
ATOM 2839 N N . GLY A 1 380 ? -36.054 -0.327 29.633 1.00 46.41 380 GLY A N 1
ATOM 2840 C CA . GLY A 1 380 ? -36.431 0.559 30.744 1.00 46.41 380 GLY A CA 1
ATOM 2841 C C . GLY A 1 380 ? -37.950 0.677 30.960 1.00 46.41 380 GLY A C 1
ATOM 2842 O O . GLY A 1 380 ? -38.386 1.464 31.780 1.00 46.41 380 GLY A O 1
ATOM 2843 N N . VAL A 1 381 ? -38.772 -0.109 30.257 1.00 58.28 381 VAL A N 1
ATOM 2844 C CA . VAL A 1 381 ? -40.205 -0.320 30.553 1.00 58.28 381 VAL A CA 1
ATOM 2845 C C . VAL A 1 381 ? -40.489 -1.738 30.967 1.00 58.28 381 VAL A C 1
ATOM 2847 O O . VAL A 1 381 ? -41.407 -1.941 31.736 1.00 58.28 381 VAL A O 1
ATOM 2850 N N . ARG A 1 382 ? -39.780 -2.746 30.458 1.00 70.12 382 ARG A N 1
ATOM 2851 C CA . ARG A 1 382 ? -39.985 -4.114 30.932 1.00 70.12 382 ARG A CA 1
ATOM 2852 C C . ARG A 1 382 ? -39.452 -4.210 32.360 1.00 70.12 382 ARG A C 1
ATOM 2854 O O . ARG A 1 382 ? -40.194 -4.544 33.275 1.00 70.12 382 ARG A O 1
ATOM 2861 N N . GLU A 1 383 ? -38.195 -3.825 32.533 1.00 79.25 383 GLU A N 1
ATOM 2862 C CA . GLU A 1 383 ? -37.495 -3.742 33.811 1.00 79.25 383 GLU A CA 1
ATOM 2863 C C . GLU A 1 383 ? -38.182 -2.750 34.750 1.00 79.25 383 GLU A C 1
ATOM 2865 O O . GLU A 1 383 ? -38.403 -3.068 35.911 1.00 79.25 383 GLU A O 1
ATOM 2870 N N . GLN A 1 384 ? -38.585 -1.575 34.252 1.00 71.62 384 GLN A N 1
ATOM 2871 C CA . GLN A 1 384 ? -39.271 -0.585 35.085 1.00 71.62 384 GLN A CA 1
ATOM 2872 C C . GLN A 1 384 ? -40.695 -1.011 35.443 1.00 71.62 384 GLN A C 1
ATOM 2874 O O . GLN A 1 384 ? -41.060 -0.876 36.598 1.00 71.62 384 GLN A O 1
ATOM 2879 N N . ARG A 1 385 ? -41.481 -1.615 34.536 1.00 75.94 385 ARG A N 1
ATOM 2880 C CA . ARG A 1 385 ? -42.788 -2.209 34.891 1.00 75.94 385 ARG A CA 1
ATOM 2881 C C . ARG A 1 385 ? -42.628 -3.339 35.904 1.00 75.94 385 ARG A C 1
ATOM 2883 O O . ARG A 1 385 ? -43.488 -3.504 36.768 1.00 75.94 385 ARG A O 1
ATOM 2890 N N . ALA A 1 386 ? -41.534 -4.096 35.822 1.00 88.38 386 ALA A N 1
ATOM 2891 C CA . ALA A 1 386 ? -41.186 -5.088 36.829 1.00 88.38 386 ALA A CA 1
ATOM 2892 C C . ALA A 1 386 ? -40.834 -4.439 38.171 1.00 88.38 386 ALA A C 1
ATOM 2894 O O . ALA A 1 386 ? -41.349 -4.875 39.198 1.00 88.38 386 ALA A O 1
ATOM 2895 N N . ILE A 1 387 ? -40.037 -3.369 38.171 1.00 88.62 387 ILE A N 1
ATOM 2896 C CA . ILE A 1 387 ? -39.687 -2.593 39.367 1.00 88.62 387 ILE A CA 1
ATOM 2897 C C . ILE A 1 387 ? -40.922 -1.942 39.993 1.00 88.62 387 ILE A C 1
ATOM 2899 O O . ILE A 1 387 ? -41.125 -2.080 41.196 1.00 88.62 387 ILE A O 1
ATOM 2903 N N . ASP A 1 388 ? -41.754 -1.259 39.212 1.00 84.56 388 ASP A N 1
ATOM 2904 C CA . ASP A 1 388 ? -42.959 -0.565 39.673 1.00 84.56 388 ASP A CA 1
ATOM 2905 C C . ASP A 1 388 ? -43.939 -1.557 40.288 1.00 84.56 388 ASP A C 1
ATOM 2907 O O . ASP A 1 388 ? -44.464 -1.335 41.380 1.00 84.56 388 ASP A O 1
ATOM 2911 N N . TRP A 1 389 ? -44.125 -2.706 39.637 1.00 92.81 389 TRP A N 1
ATOM 2912 C CA . TRP A 1 389 ? -44.936 -3.766 40.206 1.00 92.81 389 TRP A CA 1
ATOM 2913 C C . TRP A 1 389 ? -44.314 -4.355 41.471 1.00 92.81 389 TRP A C 1
ATOM 2915 O O . TRP A 1 389 ? -45.019 -4.524 42.463 1.00 92.81 389 TRP A O 1
ATOM 2925 N N . ALA A 1 390 ? -43.008 -4.632 41.477 1.00 95.00 390 ALA A N 1
ATOM 2926 C CA . ALA A 1 390 ? -42.311 -5.161 42.647 1.00 95.00 390 ALA A CA 1
ATOM 2927 C C . ALA A 1 390 ? -42.408 -4.195 43.839 1.00 95.00 390 ALA A C 1
ATOM 2929 O O . ALA A 1 390 ? -42.657 -4.629 44.962 1.00 95.00 390 ALA A O 1
ATOM 2930 N N . ARG A 1 391 ? -42.298 -2.883 43.591 1.00 91.25 391 ARG A N 1
ATOM 2931 C CA . ARG A 1 391 ? -42.524 -1.822 44.582 1.00 91.25 391 ARG A CA 1
ATOM 2932 C C . ARG A 1 391 ? -43.962 -1.824 45.090 1.00 91.25 391 ARG A C 1
ATOM 2934 O O . ARG A 1 391 ? -44.169 -1.750 46.297 1.00 91.25 391 ARG A O 1
ATOM 2941 N N . ALA A 1 392 ? -44.945 -1.977 44.204 1.00 88.62 392 ALA A N 1
ATOM 2942 C CA . ALA A 1 392 ? -46.354 -2.081 44.584 1.00 88.62 392 ALA A CA 1
ATOM 2943 C C . ALA A 1 392 ? -46.672 -3.345 45.404 1.00 88.62 392 ALA A C 1
ATOM 2945 O O . ALA A 1 392 ? -47.715 -3.406 46.051 1.00 88.62 392 ALA A O 1
ATOM 2946 N N . GLN A 1 393 ? -45.792 -4.352 45.395 1.00 93.81 393 GLN A N 1
ATOM 2947 C CA . GLN A 1 393 ? -45.930 -5.535 46.240 1.00 93.81 393 GLN A CA 1
ATOM 2948 C C . GLN A 1 393 ? -45.304 -5.378 47.629 1.00 93.81 393 GLN A C 1
ATOM 2950 O O . GLN A 1 393 ? -45.525 -6.267 48.447 1.00 93.81 393 GLN A O 1
ATOM 2955 N N . ILE A 1 394 ? -44.549 -4.313 47.930 1.00 91.44 394 ILE A N 1
ATOM 2956 C CA . ILE A 1 394 ? -43.898 -4.138 49.242 1.00 91.44 394 ILE A CA 1
ATOM 2957 C C . ILE A 1 394 ? -44.937 -4.255 50.372 1.00 91.44 394 ILE A C 1
ATOM 2959 O O . ILE A 1 394 ? -45.992 -3.629 50.341 1.00 91.44 394 ILE A O 1
ATOM 2963 N N . GLY A 1 395 ? -44.640 -5.096 51.365 1.00 88.19 395 GLY A N 1
ATOM 2964 C CA . GLY A 1 395 ? -45.531 -5.464 52.468 1.00 88.19 395 GLY A CA 1
ATOM 2965 C C . GLY A 1 395 ? -46.450 -6.661 52.185 1.00 88.19 395 GLY A C 1
ATOM 2966 O O . GLY A 1 395 ? -46.953 -7.275 53.124 1.00 88.19 395 GLY A O 1
ATOM 2967 N N . SER A 1 396 ? -46.638 -7.058 50.922 1.00 90.25 396 SER A N 1
ATOM 2968 C CA . SER A 1 396 ? -47.459 -8.219 50.554 1.00 90.25 396 SER A CA 1
ATOM 2969 C C . SER A 1 396 ? -46.834 -9.516 51.053 1.00 90.25 396 SER A C 1
ATOM 2971 O O . SER A 1 396 ? -45.674 -9.815 50.772 1.00 90.25 396 SER A O 1
ATOM 2973 N N . THR A 1 397 ? -47.619 -10.336 51.744 1.00 91.56 397 THR A N 1
ATOM 2974 C CA . THR A 1 397 ? -47.206 -11.661 52.232 1.00 91.56 397 THR A CA 1
ATOM 2975 C C . THR A 1 397 ? -47.478 -12.783 51.227 1.00 91.56 397 THR A C 1
ATOM 2977 O O . THR A 1 397 ? -47.071 -13.921 51.453 1.00 91.56 397 THR A O 1
ATOM 2980 N N . SER A 1 398 ? -48.104 -12.464 50.088 1.00 89.62 398 SER A N 1
ATOM 2981 C CA . SER A 1 398 ? -48.540 -13.434 49.069 1.00 89.62 398 SER A CA 1
ATOM 2982 C C . SER A 1 398 ? -47.386 -14.166 48.376 1.00 89.62 398 SER A C 1
ATOM 2984 O O . SER A 1 398 ? -47.583 -15.241 47.819 1.00 89.62 398 SER A O 1
ATOM 2986 N N . TYR A 1 399 ? -46.181 -13.592 48.414 1.00 91.00 399 TYR A N 1
ATOM 2987 C CA . TYR A 1 399 ? -44.978 -14.140 47.781 1.00 91.00 399 TYR A CA 1
ATOM 2988 C C . TYR A 1 399 ? -44.002 -14.775 48.772 1.00 91.00 399 TYR A C 1
ATOM 2990 O O . TYR A 1 399 ? -42.864 -15.066 48.410 1.00 91.00 399 TYR A O 1
ATOM 2998 N N . ASN A 1 400 ? -44.410 -14.990 50.025 1.00 88.50 400 ASN A N 1
ATOM 2999 C CA . ASN A 1 400 ? -43.516 -15.588 51.009 1.00 88.50 400 ASN A CA 1
ATOM 3000 C C . ASN A 1 400 ? -43.082 -16.991 50.581 1.00 88.50 400 ASN A C 1
ATOM 3002 O O . ASN A 1 400 ? -43.919 -17.868 50.379 1.00 88.50 400 ASN A O 1
ATOM 3006 N N . GLY A 1 401 ? -41.769 -17.192 50.454 1.00 86.25 401 GLY A N 1
ATOM 3007 C CA . GLY A 1 401 ? -41.196 -18.449 49.958 1.00 86.25 401 GLY A CA 1
ATOM 3008 C C . GLY A 1 401 ? -41.306 -18.656 48.440 1.00 86.25 401 GLY A C 1
ATOM 3009 O O . GLY A 1 401 ? -40.895 -19.701 47.950 1.00 86.25 401 GLY A O 1
ATOM 3010 N N . TRP A 1 402 ? -41.809 -17.672 47.687 1.00 91.12 402 TRP A N 1
ATOM 3011 C CA . TRP A 1 402 ? -42.023 -17.740 46.237 1.00 91.12 402 TRP A CA 1
ATOM 3012 C C . TRP A 1 402 ? -41.162 -16.711 45.484 1.00 91.12 402 TRP A C 1
ATOM 3014 O O . TRP A 1 402 ? -41.683 -15.900 44.719 1.00 91.12 402 TRP A O 1
ATOM 3024 N N . CYS A 1 403 ? -39.842 -16.729 45.701 1.00 93.81 403 CYS A N 1
ATOM 3025 C CA . CYS A 1 403 ? -38.907 -15.739 45.146 1.00 93.81 403 CYS A CA 1
ATOM 3026 C C . CYS A 1 403 ? -38.823 -15.756 43.615 1.00 93.81 403 CYS A C 1
ATOM 3028 O O . CYS A 1 403 ? -38.937 -14.705 42.990 1.00 93.81 403 CYS A O 1
ATOM 3030 N N . GLU A 1 404 ? -38.716 -16.937 43.003 1.00 95.56 404 GLU A N 1
ATOM 3031 C CA . GLU A 1 404 ? -38.691 -17.059 41.539 1.00 95.56 404 GLU A CA 1
ATOM 3032 C C . GLU A 1 404 ? -39.996 -16.554 40.925 1.00 95.56 404 GLU A C 1
ATOM 3034 O O . GLU A 1 404 ? -40.001 -15.673 40.070 1.00 95.56 404 GLU A O 1
ATOM 3039 N N . ARG A 1 405 ? -41.129 -17.033 41.447 1.00 95.19 405 ARG A N 1
ATOM 3040 C CA . ARG A 1 405 ? -42.448 -16.623 40.963 1.00 95.19 405 ARG A CA 1
ATOM 3041 C C . ARG A 1 405 ? -42.700 -15.128 41.152 1.00 95.19 405 ARG A C 1
ATOM 3043 O O . ARG A 1 405 ? -43.400 -14.524 40.347 1.00 95.19 405 ARG A O 1
ATOM 3050 N N . PHE A 1 406 ? -42.155 -14.523 42.206 1.00 96.56 406 PHE A N 1
ATOM 3051 C CA . PHE A 1 406 ? -42.205 -13.077 42.393 1.00 96.56 406 PHE A CA 1
ATOM 3052 C C . PHE A 1 406 ? -41.500 -12.343 41.246 1.00 96.56 406 PHE A C 1
ATOM 3054 O O . PHE A 1 406 ? -42.085 -11.426 40.672 1.00 96.56 406 PHE A O 1
ATOM 3061 N N . ILE A 1 407 ? -40.290 -12.766 40.874 1.00 97.12 407 ILE A N 1
ATOM 3062 C CA . ILE A 1 407 ? -39.537 -12.174 39.760 1.00 97.12 407 ILE A CA 1
ATOM 3063 C C . ILE A 1 407 ? -40.235 -12.419 38.422 1.00 97.12 407 ILE A C 1
ATOM 3065 O O . ILE A 1 407 ? -40.421 -11.479 37.651 1.00 97.12 407 ILE A O 1
ATOM 3069 N N . GLU A 1 408 ? -40.693 -13.641 38.159 1.00 96.00 408 GLU A N 1
ATOM 3070 C CA . GLU A 1 408 ? -41.476 -13.958 36.961 1.00 96.00 408 GLU A CA 1
ATOM 3071 C C . GLU A 1 408 ? -42.705 -13.055 36.841 1.00 96.00 408 GLU A C 1
ATOM 3073 O O . GLU A 1 408 ? -42.915 -12.412 35.809 1.00 96.00 408 GLU A O 1
ATOM 3078 N N . ASN A 1 409 ? -43.478 -12.938 37.925 1.00 95.56 409 ASN A N 1
ATOM 3079 C CA . ASN A 1 409 ? -44.677 -12.114 37.953 1.00 95.56 409 ASN A CA 1
ATOM 3080 C C . ASN A 1 409 ? -44.345 -10.623 37.837 1.00 95.56 409 ASN A C 1
ATOM 3082 O O . ASN A 1 409 ? -45.148 -9.883 37.268 1.00 95.56 409 ASN A O 1
ATOM 3086 N N . ALA A 1 410 ? -43.192 -10.160 38.335 1.00 95.31 410 ALA A N 1
ATOM 3087 C CA . ALA A 1 410 ? -42.705 -8.801 38.097 1.00 95.31 410 ALA A CA 1
ATOM 3088 C C . ALA A 1 410 ? -42.525 -8.557 36.593 1.00 95.31 410 ALA A C 1
ATOM 3090 O O . ALA A 1 410 ? -43.008 -7.559 36.057 1.00 95.31 410 ALA A O 1
ATOM 3091 N N . TYR A 1 411 ? -41.967 -9.540 35.896 1.00 91.81 411 TYR A N 1
ATOM 3092 C CA . TYR A 1 411 ? -41.743 -9.532 34.455 1.00 91.81 411 TYR A CA 1
ATOM 3093 C C . TYR A 1 411 ? -42.925 -10.026 33.603 1.00 91.81 411 TYR A C 1
ATOM 3095 O O . TYR A 1 411 ? -42.757 -10.271 32.409 1.00 91.81 411 TYR A O 1
ATOM 3103 N N . GLY A 1 412 ? -44.126 -10.141 34.182 1.00 88.62 412 GLY A N 1
ATOM 3104 C CA . GLY A 1 412 ? -45.356 -10.449 33.442 1.00 88.62 412 GLY A CA 1
ATOM 3105 C C . GLY A 1 412 ? -45.477 -11.901 32.977 1.00 88.62 412 GLY A C 1
ATOM 3106 O O . GLY A 1 412 ? -46.295 -12.207 32.114 1.00 88.62 412 GLY A O 1
ATOM 3107 N N . THR A 1 413 ? -44.685 -12.811 33.540 1.00 91.00 413 THR A N 1
ATOM 3108 C CA . THR A 1 413 ? -44.754 -14.243 33.245 1.00 91.00 413 THR A CA 1
ATOM 3109 C C . THR A 1 413 ? -44.945 -15.062 34.519 1.00 91.00 413 THR A C 1
ATOM 3111 O O . THR A 1 413 ? -45.027 -14.512 35.610 1.00 91.00 413 THR A O 1
ATOM 3114 N N . THR A 1 414 ? -45.105 -16.378 34.390 1.00 94.56 414 THR A N 1
ATOM 3115 C CA . THR A 1 414 ? -45.275 -17.277 35.535 1.00 94.56 414 THR A CA 1
ATOM 3116 C C . THR A 1 414 ? -44.954 -18.716 35.123 1.00 94.56 414 THR A C 1
ATOM 3118 O O . THR A 1 414 ? -45.246 -19.111 33.991 1.00 94.56 414 THR A O 1
ATOM 3121 N N . GLY A 1 415 ? -44.367 -19.503 36.021 1.00 92.12 415 GLY A N 1
ATOM 3122 C CA . GLY A 1 415 ? -44.071 -20.923 35.833 1.00 92.12 415 GLY A CA 1
ATOM 3123 C C . GLY A 1 415 ? -43.013 -21.227 34.767 1.00 92.12 415 GLY A C 1
ATOM 3124 O O . GLY A 1 415 ? -43.119 -22.254 34.099 1.00 92.12 415 GLY A O 1
ATOM 3125 N N . ARG A 1 416 ? -42.025 -20.349 34.560 1.00 95.44 416 ARG A N 1
ATOM 3126 C CA . ARG A 1 416 ? -40.928 -20.558 33.596 1.00 95.44 416 ARG A CA 1
ATOM 3127 C C . ARG A 1 416 ? -39.785 -21.363 34.198 1.00 95.44 416 ARG A C 1
ATOM 3129 O O . ARG A 1 416 ? -39.218 -22.209 33.509 1.00 95.44 416 ARG A O 1
ATOM 3136 N N . TYR A 1 417 ? -39.483 -21.134 35.469 1.00 96.38 417 TYR A N 1
ATOM 3137 C CA . TYR A 1 417 ? -38.457 -21.844 36.213 1.00 96.38 417 TYR A CA 1
ATOM 3138 C C . TYR A 1 417 ? -39.037 -22.472 37.478 1.00 96.38 417 TYR A C 1
ATOM 3140 O O . TYR A 1 417 ? -39.849 -21.887 38.190 1.00 96.38 417 TYR A O 1
ATOM 3148 N N . ALA A 1 418 ? -38.594 -23.696 37.776 1.00 93.81 418 ALA A N 1
ATOM 3149 C CA . ALA A 1 418 ? -39.027 -24.414 38.973 1.00 93.81 418 ALA A CA 1
ATOM 3150 C C . ALA A 1 418 ? -38.493 -23.778 40.272 1.00 93.81 418 ALA A C 1
ATOM 3152 O O . ALA A 1 418 ? -39.073 -23.976 41.337 1.00 93.81 418 ALA A O 1
ATOM 3153 N N . SER A 1 419 ? -37.376 -23.046 40.197 1.00 95.94 419 SER A N 1
ATOM 3154 C CA . SER A 1 419 ? -36.754 -22.351 41.323 1.00 95.94 419 SER A CA 1
ATOM 3155 C C . SER A 1 419 ? -35.768 -21.273 40.861 1.00 95.94 419 SER A C 1
ATOM 3157 O O . SER A 1 419 ? -35.303 -21.292 39.719 1.00 95.94 419 SER A O 1
ATOM 3159 N N . ALA A 1 420 ? -35.375 -20.406 41.796 1.00 96.12 420 ALA A N 1
ATOM 3160 C CA . ALA A 1 420 ? -34.318 -19.410 41.622 1.00 96.12 420 ALA A CA 1
ATOM 3161 C C . ALA A 1 420 ? -32.994 -20.039 41.164 1.00 96.12 420 ALA A C 1
ATOM 3163 O O . ALA A 1 420 ? -32.315 -19.533 40.270 1.00 96.12 420 ALA A O 1
ATOM 3164 N N . LEU A 1 421 ? -32.633 -21.186 41.747 1.00 96.12 421 LEU A N 1
ATOM 3165 C CA . LEU A 1 421 ? -31.435 -21.925 41.359 1.00 96.12 421 LEU A CA 1
ATOM 3166 C C . LEU A 1 421 ? -31.550 -22.512 39.946 1.00 96.12 421 LEU A C 1
ATOM 3168 O O . LEU A 1 421 ? -30.563 -22.527 39.212 1.00 96.12 421 LEU A O 1
ATOM 3172 N N . ALA A 1 422 ? -32.738 -22.974 39.540 1.00 97.62 422 ALA A N 1
ATOM 3173 C CA . ALA A 1 422 ? -32.962 -23.461 38.180 1.00 97.62 422 ALA A CA 1
ATOM 3174 C C . ALA A 1 422 ? -32.789 -22.332 37.150 1.00 97.62 422 ALA A C 1
ATOM 3176 O O . ALA A 1 422 ? -32.125 -22.533 36.129 1.00 97.62 422 ALA A O 1
ATOM 3177 N N . GLN A 1 423 ? -33.305 -21.134 37.448 1.00 97.69 423 GLN A N 1
ATOM 3178 C CA . GLN A 1 423 ? -33.078 -19.952 36.618 1.00 97.69 423 GLN A CA 1
ATOM 3179 C C . GLN A 1 423 ? -31.589 -19.575 36.577 1.00 97.69 423 GLN A C 1
ATOM 3181 O O . GLN A 1 423 ? -31.033 -19.395 35.490 1.00 97.69 423 GLN A O 1
ATOM 3186 N N . ALA A 1 424 ? -30.912 -19.532 37.729 1.00 97.00 424 ALA A N 1
ATOM 3187 C CA . ALA A 1 424 ? -29.482 -19.230 37.805 1.00 97.00 424 ALA A CA 1
ATOM 3188 C C . ALA A 1 424 ? -28.639 -20.203 36.962 1.00 97.00 424 ALA A C 1
ATOM 3190 O O . ALA A 1 424 ? -27.803 -19.773 36.167 1.00 97.00 424 ALA A O 1
ATOM 3191 N N . ASN A 1 425 ? -28.899 -21.509 37.073 1.00 96.25 425 ASN A N 1
ATOM 3192 C CA . ASN A 1 425 ? -28.203 -22.540 36.301 1.00 96.25 425 ASN A CA 1
ATOM 3193 C C . ASN A 1 425 ? -28.449 -22.389 34.793 1.00 96.25 425 ASN A C 1
ATOM 3195 O O . ASN A 1 425 ? -27.509 -22.507 34.007 1.00 96.25 425 ASN A O 1
ATOM 3199 N N . SER A 1 426 ? -29.679 -22.058 34.380 1.00 95.38 426 SER A N 1
ATOM 3200 C CA . SER A 1 426 ? -29.994 -21.733 32.981 1.00 95.38 426 SER A CA 1
ATOM 3201 C C . SER A 1 426 ? -29.162 -20.546 32.482 1.00 95.38 426 SER A C 1
ATOM 3203 O O . SER A 1 426 ? -28.560 -20.621 31.409 1.00 95.38 426 SER A O 1
ATOM 3205 N N . LYS A 1 427 ? -29.056 -19.469 33.269 1.00 93.62 427 LYS A N 1
ATOM 3206 C CA . LYS A 1 427 ? -28.270 -18.276 32.912 1.00 93.62 427 LYS A CA 1
ATOM 3207 C C . LYS A 1 427 ? -26.773 -18.558 32.816 1.00 93.62 427 LYS A C 1
ATOM 3209 O O . LYS A 1 427 ? -26.142 -18.109 31.857 1.00 93.62 427 LYS A O 1
ATOM 3214 N N . ILE A 1 428 ? -26.234 -19.336 33.757 1.00 92.06 428 ILE A N 1
ATOM 3215 C CA . ILE A 1 428 ? -24.839 -19.800 33.750 1.00 92.06 428 ILE A CA 1
ATOM 3216 C C . ILE A 1 428 ? -24.576 -20.656 32.507 1.00 92.06 428 ILE A C 1
ATOM 3218 O O . ILE A 1 428 ? -23.638 -20.376 31.768 1.00 92.06 428 ILE A O 1
ATOM 3222 N N . SER A 1 429 ? -25.433 -21.642 32.222 1.00 91.75 429 SER A N 1
ATOM 3223 C CA . SER A 1 429 ? -25.258 -22.547 31.074 1.00 91.75 429 SER A CA 1
ATOM 3224 C C . SER A 1 429 ? -25.285 -21.829 29.720 1.00 91.75 429 SER A C 1
ATOM 3226 O O . SER A 1 429 ? -24.593 -22.238 28.794 1.00 91.75 429 SER A O 1
ATOM 3228 N N . ARG A 1 430 ? -26.037 -20.725 29.614 1.00 84.56 430 ARG A N 1
ATOM 3229 C CA . ARG A 1 430 ? -26.111 -19.881 28.412 1.00 84.56 430 ARG A CA 1
ATOM 3230 C C . ARG A 1 430 ? -25.023 -18.806 28.336 1.00 84.56 430 ARG A C 1
ATOM 3232 O O . ARG A 1 430 ? -25.038 -18.016 27.401 1.00 84.56 430 ARG A O 1
ATOM 3239 N N . GLY A 1 431 ? -24.125 -18.721 29.321 1.00 87.88 431 GLY A N 1
ATOM 3240 C CA . GLY A 1 431 ? -23.084 -17.687 29.367 1.00 87.88 431 GLY A CA 1
ATOM 3241 C C . GLY A 1 431 ? -23.623 -16.261 29.540 1.00 87.88 431 GLY A C 1
ATOM 3242 O O . GLY A 1 431 ? -22.941 -15.303 29.201 1.00 87.88 431 GLY A O 1
ATOM 3243 N N . THR A 1 432 ? -24.849 -16.113 30.054 1.00 83.12 432 THR A N 1
ATOM 3244 C CA . THR A 1 432 ? -25.519 -14.806 30.249 1.00 83.12 432 THR A CA 1
ATOM 3245 C C . THR A 1 432 ? -25.466 -14.312 31.697 1.00 83.12 432 THR A C 1
ATOM 3247 O O . THR A 1 432 ? -25.978 -13.239 32.006 1.00 83.12 432 THR A O 1
ATOM 3250 N N . MET A 1 433 ? -24.878 -15.105 32.598 1.00 92.88 433 MET A N 1
ATOM 3251 C CA . MET A 1 433 ? -24.668 -14.741 33.997 1.00 92.88 433 MET A CA 1
ATOM 3252 C C . MET A 1 433 ? -23.370 -13.944 34.153 1.00 92.88 433 MET A C 1
ATOM 3254 O O . MET A 1 433 ? -22.296 -14.420 33.791 1.00 92.88 433 MET A O 1
ATOM 3258 N N . HIS A 1 434 ? -23.453 -12.782 34.792 1.00 90.06 434 HIS A N 1
ATOM 3259 C CA . HIS A 1 434 ? -22.307 -12.012 35.265 1.00 90.06 434 HIS A CA 1
ATOM 3260 C C . HIS A 1 434 ? -21.870 -12.550 36.635 1.00 90.06 434 HIS A C 1
ATOM 3262 O O . HIS A 1 434 ? -22.225 -12.016 37.689 1.00 90.06 434 HIS A O 1
ATOM 3268 N N . THR A 1 435 ? -21.165 -13.684 36.625 1.00 92.31 435 THR A N 1
ATOM 3269 C CA . THR A 1 435 ? -20.769 -14.412 37.840 1.00 92.31 435 THR A CA 1
ATOM 3270 C C . THR A 1 435 ? -19.836 -13.583 38.723 1.00 92.31 435 THR A C 1
ATOM 3272 O O . THR A 1 435 ? -18.841 -13.037 38.254 1.00 92.31 435 THR A O 1
ATOM 3275 N N . GLY A 1 436 ? -20.144 -13.502 40.019 1.00 85.00 436 GLY A N 1
ATOM 3276 C CA . GLY A 1 436 ? -19.325 -12.811 41.024 1.00 85.00 436 GLY A CA 1
ATOM 3277 C C . GLY A 1 436 ? -19.362 -11.275 40.988 1.00 85.00 436 GLY A C 1
ATOM 3278 O O . GLY A 1 436 ? -19.051 -10.652 42.004 1.00 85.00 436 GLY A O 1
ATOM 3279 N N . ASP A 1 437 ? -19.789 -10.657 39.884 1.00 84.56 437 ASP A N 1
ATOM 3280 C CA . ASP A 1 437 ? -19.955 -9.205 39.791 1.00 84.56 437 ASP A CA 1
ATOM 3281 C C . ASP A 1 437 ? -21.113 -8.737 40.680 1.00 84.56 437 ASP A C 1
ATOM 3283 O O . ASP A 1 437 ? -22.214 -9.279 40.623 1.00 84.56 437 ASP A O 1
ATOM 3287 N N . ARG A 1 438 ? -20.867 -7.729 41.518 1.00 88.19 438 ARG A N 1
ATOM 3288 C CA . ARG A 1 438 ? -21.855 -7.153 42.445 1.00 88.19 438 ARG A CA 1
ATOM 3289 C C . ARG A 1 438 ? -22.419 -5.815 41.966 1.00 88.19 438 ARG A C 1
ATOM 3291 O O . ARG A 1 438 ? -23.297 -5.265 42.630 1.00 88.19 438 ARG A O 1
ATOM 3298 N N . ASN A 1 439 ? -21.964 -5.301 40.825 1.00 82.69 439 ASN A N 1
ATOM 3299 C CA . ASN A 1 439 ? -22.473 -4.072 40.221 1.00 82.69 439 ASN A CA 1
ATOM 3300 C C . ASN A 1 439 ? -23.738 -4.357 39.406 1.00 82.69 439 ASN A C 1
ATOM 3302 O O . ASN A 1 439 ? -23.750 -4.244 38.185 1.00 82.69 439 ASN A O 1
ATOM 3306 N N . VAL A 1 440 ? -24.809 -4.757 40.091 1.00 81.56 440 VAL A N 1
ATOM 3307 C CA . VAL A 1 440 ? -26.041 -5.210 39.436 1.00 81.56 440 VAL A CA 1
ATOM 3308 C C . VAL A 1 440 ? -26.795 -4.021 38.826 1.00 81.56 440 VAL A C 1
ATOM 3310 O O . VAL A 1 440 ? -27.248 -3.146 39.576 1.00 81.56 440 VAL A O 1
ATOM 3313 N N . PRO A 1 441 ? -26.989 -3.975 37.494 1.00 81.25 441 PRO A N 1
ATOM 3314 C CA . PRO A 1 441 ? -27.733 -2.900 36.848 1.00 81.25 441 PRO A CA 1
ATOM 3315 C C . PRO A 1 441 ? -29.174 -2.819 37.351 1.00 81.25 441 PRO A C 1
ATOM 3317 O O . PRO A 1 441 ? -29.751 -3.819 37.779 1.00 81.25 441 PRO A O 1
ATOM 3320 N N . VAL A 1 442 ? -29.783 -1.635 37.270 1.00 78.81 442 VAL A N 1
ATOM 3321 C CA . VAL A 1 442 ? -31.221 -1.471 37.531 1.00 78.81 442 VAL A CA 1
ATOM 3322 C C . VAL A 1 442 ? -32.031 -2.438 36.659 1.00 78.81 442 VAL A C 1
ATOM 3324 O O . VAL A 1 442 ? -31.731 -2.627 35.480 1.00 78.81 442 VAL A O 1
ATOM 3327 N N . GLY A 1 443 ? -33.022 -3.102 37.253 1.00 83.31 443 GLY A N 1
ATOM 3328 C CA . GLY A 1 443 ? -33.846 -4.106 36.584 1.00 83.31 443 GLY A CA 1
ATOM 3329 C C . GLY A 1 443 ? -33.220 -5.495 36.482 1.00 83.31 443 GLY A C 1
ATOM 3330 O O . GLY A 1 443 ? -33.944 -6.472 36.322 1.00 83.31 443 GLY A O 1
ATOM 3331 N N . ALA A 1 444 ? -31.905 -5.649 36.614 1.00 91.81 444 ALA A N 1
ATOM 3332 C CA . ALA A 1 444 ? -31.313 -6.981 36.588 1.00 91.81 444 ALA A CA 1
ATOM 3333 C C . ALA A 1 444 ? -31.721 -7.812 37.820 1.00 91.81 444 ALA A C 1
ATOM 3335 O O . ALA A 1 444 ? -32.071 -7.284 38.882 1.00 91.81 444 ALA A O 1
ATOM 3336 N N . ILE A 1 445 ? -31.683 -9.132 37.653 1.00 96.88 445 ILE A N 1
ATOM 3337 C CA . ILE A 1 445 ? -31.996 -10.113 38.688 1.00 96.88 445 ILE A CA 1
ATOM 3338 C C . ILE A 1 445 ? -30.671 -10.558 39.304 1.00 96.88 445 ILE A C 1
ATOM 3340 O O . ILE A 1 445 ? -29.761 -10.991 38.593 1.00 96.88 445 ILE A O 1
ATOM 3344 N N . ALA A 1 446 ? -30.555 -10.436 40.622 1.00 97.25 446 ALA A N 1
ATOM 3345 C CA . ALA A 1 446 ? -29.425 -10.948 41.385 1.00 97.25 446 ALA A CA 1
ATOM 3346 C C . ALA A 1 446 ? -29.760 -12.338 41.934 1.00 97.25 446 ALA A C 1
ATOM 3348 O O . ALA A 1 446 ? -30.831 -12.535 42.511 1.00 97.25 446 ALA A O 1
ATOM 3349 N N . PHE A 1 447 ? -28.835 -13.282 41.760 1.00 97.50 447 PHE A N 1
ATOM 3350 C CA . PHE A 1 447 ? -29.027 -14.701 42.045 1.00 97.50 447 PHE A CA 1
ATOM 3351 C C . PHE A 1 447 ? -28.163 -15.168 43.215 1.00 97.50 447 PHE A C 1
ATOM 3353 O O . PHE A 1 447 ? -26.975 -14.847 43.308 1.00 97.50 447 PHE A O 1
ATOM 3360 N N . PHE A 1 448 ? -28.747 -16.008 44.065 1.00 95.75 448 PHE A N 1
ATOM 3361 C CA . PHE A 1 448 ? -28.087 -16.641 45.199 1.00 95.75 448 PHE A CA 1
ATOM 3362 C C . PHE A 1 448 ? -28.289 -18.155 45.151 1.00 95.75 448 PHE A C 1
ATOM 3364 O O . PHE A 1 448 ? -29.353 -18.661 44.787 1.00 95.75 448 PHE A O 1
ATOM 3371 N N . GLY A 1 449 ? -27.243 -18.885 45.516 1.00 94.06 449 GLY A N 1
ATOM 3372 C CA . GLY A 1 449 ? -27.179 -20.331 45.426 1.00 94.06 449 GLY A CA 1
ATOM 3373 C C . GLY A 1 449 ? -27.941 -21.052 46.526 1.00 94.06 449 GLY A C 1
ATOM 3374 O O . GLY A 1 449 ? -28.495 -20.462 47.457 1.00 94.06 449 GLY A O 1
ATOM 3375 N N . SER A 1 450 ? -27.952 -22.375 46.400 1.00 92.56 450 SER A N 1
ATOM 3376 C CA . SER A 1 450 ? -28.600 -23.282 47.342 1.00 92.56 450 SER A CA 1
ATOM 3377 C C . SER A 1 450 ? -28.025 -23.128 48.753 1.00 92.56 450 SER A C 1
ATOM 3379 O O . SER A 1 450 ? -26.809 -23.161 48.948 1.00 92.56 450 SER A O 1
ATOM 3381 N N . SER A 1 451 ? -28.890 -22.959 49.751 1.00 89.38 451 SER A N 1
ATOM 3382 C CA . SER A 1 451 ? -28.496 -22.945 51.159 1.00 89.38 451 SER A CA 1
ATOM 3383 C C . SER A 1 451 ? -29.661 -23.350 52.064 1.00 89.38 451 SER A C 1
ATOM 3385 O O . SER A 1 451 ? -30.826 -23.294 51.670 1.00 89.38 451 SER A O 1
ATOM 3387 N N . LYS A 1 452 ? -29.363 -23.708 53.319 1.00 86.75 452 LYS A N 1
ATOM 3388 C CA . LYS A 1 452 ? -30.398 -24.076 54.299 1.00 86.75 452 LYS A CA 1
ATOM 3389 C C . LYS A 1 452 ? -31.431 -22.959 54.511 1.00 86.75 452 LYS A C 1
ATOM 3391 O O . LYS A 1 452 ? -32.603 -23.258 54.712 1.00 86.75 452 LYS A O 1
ATOM 3396 N N . VAL A 1 453 ? -31.018 -21.688 54.439 1.00 81.69 453 VAL A N 1
ATOM 3397 C CA . VAL A 1 453 ? -31.904 -20.533 54.684 1.00 81.69 453 VAL A CA 1
ATOM 3398 C C . VAL A 1 453 ? -32.934 -20.308 53.573 1.00 81.69 453 VAL A C 1
ATOM 3400 O O . VAL A 1 453 ? -33.974 -19.716 53.832 1.00 81.69 453 VAL A O 1
ATOM 3403 N N . ASN A 1 454 ? -32.691 -20.832 52.366 1.00 85.44 454 ASN A N 1
ATOM 3404 C CA . ASN A 1 454 ? -33.611 -20.749 51.225 1.00 85.44 454 ASN A CA 1
ATOM 3405 C C . ASN A 1 454 ? -34.225 -22.111 50.846 1.00 85.44 454 ASN A C 1
ATOM 3407 O O . ASN A 1 454 ? -34.671 -22.315 49.717 1.00 85.44 454 ASN A O 1
ATOM 3411 N N . GLY A 1 455 ? -34.224 -23.071 51.782 1.00 85.38 455 GLY A N 1
ATOM 3412 C CA . GLY A 1 455 ? -34.773 -24.411 51.552 1.00 85.38 455 GLY A CA 1
ATOM 3413 C C . GLY A 1 455 ? -34.061 -25.185 50.441 1.00 85.38 455 GLY A C 1
ATOM 3414 O O . GLY A 1 455 ? -34.639 -26.117 49.895 1.00 85.38 455 GLY A O 1
ATOM 3415 N N . TYR A 1 456 ? -32.823 -24.802 50.112 1.00 91.19 456 TYR A N 1
ATOM 3416 C CA . TYR A 1 456 ? -32.000 -25.339 49.026 1.00 91.19 456 TYR A CA 1
ATOM 3417 C C . TYR A 1 456 ? -32.468 -25.010 47.597 1.00 91.19 456 TYR A C 1
ATOM 3419 O O . TYR A 1 456 ? -31.851 -25.484 46.640 1.00 91.19 456 TYR A O 1
ATOM 3427 N N . TYR A 1 457 ? -33.470 -24.142 47.429 1.00 92.25 457 TYR A N 1
ATOM 3428 C CA . TYR A 1 457 ? -34.015 -23.751 46.121 1.00 92.25 457 TYR A CA 1
ATOM 3429 C C . TYR A 1 457 ? -33.330 -22.525 45.490 1.00 92.25 457 TYR A C 1
ATOM 3431 O O . TYR A 1 457 ? -33.657 -22.153 44.361 1.00 92.25 457 TYR A O 1
ATOM 3439 N N . GLY A 1 458 ? -32.355 -21.924 46.181 1.00 94.25 458 GLY A N 1
ATOM 3440 C CA . GLY A 1 458 ? -31.735 -20.659 45.779 1.00 94.25 458 GLY A CA 1
ATOM 3441 C C . GLY A 1 458 ? -32.613 -19.452 46.110 1.00 94.25 458 GLY A C 1
ATOM 3442 O O . GLY A 1 458 ? -33.708 -19.594 46.654 1.00 94.25 458 GLY A O 1
ATOM 3443 N N . HIS A 1 459 ? -32.130 -18.252 45.792 1.00 95.31 459 HIS A N 1
ATOM 3444 C CA . HIS A 1 459 ? -32.888 -17.012 45.984 1.00 95.31 459 HIS A CA 1
ATOM 3445 C C . HIS A 1 459 ? -32.641 -16.022 44.848 1.00 95.31 459 HIS A C 1
ATOM 3447 O O . HIS A 1 459 ? -31.570 -16.028 44.241 1.00 95.31 459 HIS A O 1
ATOM 3453 N N . VAL A 1 460 ? -33.628 -15.172 44.573 1.00 96.44 460 VAL A N 1
ATOM 3454 C CA . VAL A 1 460 ? -33.540 -14.098 43.577 1.00 96.44 460 VAL A CA 1
ATOM 3455 C C . VAL A 1 460 ? -34.124 -12.803 44.116 1.00 96.44 460 VAL A C 1
ATOM 3457 O O . VAL A 1 460 ? -35.118 -12.813 44.845 1.00 96.44 460 VAL A O 1
ATOM 3460 N N . ILE A 1 461 ? -33.510 -11.684 43.735 1.00 96.75 461 ILE A N 1
ATOM 3461 C CA . ILE A 1 461 ? -33.969 -10.330 44.069 1.00 96.75 461 ILE A CA 1
ATOM 3462 C C . ILE A 1 461 ? -33.878 -9.417 42.839 1.00 96.75 461 ILE A C 1
ATOM 3464 O O . ILE A 1 461 ? -32.995 -9.585 41.995 1.00 96.75 461 ILE A O 1
ATOM 3468 N N . LEU A 1 462 ? -34.784 -8.440 42.743 1.00 96.75 462 LEU A N 1
ATOM 3469 C CA . LEU A 1 462 ? -34.850 -7.490 41.627 1.00 96.75 462 LEU A CA 1
ATOM 3470 C C . LEU A 1 462 ? -34.103 -6.200 41.966 1.00 96.75 462 LEU A C 1
ATOM 3472 O O . LEU A 1 462 ? -34.425 -5.562 42.968 1.00 96.75 462 LEU A O 1
ATOM 3476 N N . SER A 1 463 ? -33.150 -5.787 41.131 1.00 94.81 463 SER A N 1
ATOM 3477 C CA . SER A 1 463 ? -32.409 -4.536 41.321 1.00 94.81 463 SER A CA 1
ATOM 3478 C C . SER A 1 463 ? -33.279 -3.307 41.069 1.00 94.81 463 SER A C 1
ATOM 3480 O O . SER A 1 463 ? -33.853 -3.139 39.994 1.00 94.81 463 SER A O 1
ATOM 3482 N N . LEU A 1 464 ? -33.323 -2.408 42.050 1.00 81.38 464 LEU A N 1
ATOM 3483 C CA . LEU A 1 464 ? -33.915 -1.072 41.945 1.00 81.38 464 LEU A CA 1
ATOM 3484 C C . LEU A 1 464 ? -32.917 -0.024 41.429 1.00 81.38 464 LEU A C 1
ATOM 3486 O O . LEU A 1 464 ? -33.302 1.126 41.228 1.00 81.38 464 LEU A O 1
ATOM 3490 N N . GLY A 1 465 ? -31.651 -0.405 41.231 1.00 75.75 465 GLY A N 1
ATOM 3491 C CA . GLY A 1 465 ? -30.545 0.529 41.028 1.00 75.75 465 GLY A CA 1
ATOM 3492 C C . GLY A 1 465 ? -29.980 1.068 42.348 1.00 75.75 465 GLY A C 1
ATOM 3493 O O . GLY A 1 465 ? -30.550 0.882 43.422 1.00 75.75 465 GLY A O 1
ATOM 3494 N N . GLY A 1 466 ? -28.800 1.694 42.282 1.00 71.44 466 GLY A N 1
ATOM 3495 C CA . GLY A 1 466 ? -28.155 2.308 43.454 1.00 71.44 466 GLY A CA 1
ATOM 3496 C C . GLY A 1 466 ? -27.805 1.334 44.590 1.00 71.44 466 GLY A C 1
ATOM 3497 O O . GLY A 1 466 ? -27.683 1.757 45.735 1.00 71.44 466 GLY A O 1
ATOM 3498 N N . GLY A 1 467 ? -27.685 0.032 44.302 1.00 79.44 467 GLY A N 1
ATOM 3499 C CA . GLY A 1 467 ? -27.415 -1.010 45.303 1.00 79.44 467 GLY A CA 1
ATOM 3500 C C . GLY A 1 467 ? -28.632 -1.453 46.126 1.00 79.44 467 GLY A C 1
ATOM 3501 O O . GLY A 1 467 ? -28.470 -2.237 47.063 1.00 79.44 467 GLY A O 1
ATOM 3502 N N . GLN A 1 468 ? -29.836 -0.984 45.786 1.00 85.88 468 GLN A N 1
ATOM 3503 C CA . GLN A 1 468 ? -31.088 -1.391 46.424 1.00 85.88 468 GLN A CA 1
ATOM 3504 C C . GLN A 1 468 ? -31.808 -2.463 45.606 1.00 85.88 468 GLN A C 1
ATOM 3506 O O . GLN A 1 468 ? -31.763 -2.461 44.376 1.00 85.88 468 GLN A O 1
ATOM 3511 N N . PHE A 1 469 ? -32.512 -3.360 46.292 1.00 95.50 469 PHE A N 1
ATOM 3512 C CA . PHE A 1 469 ? -33.207 -4.489 45.682 1.00 95.50 469 PHE A CA 1
ATOM 3513 C C . PHE A 1 469 ? -34.562 -4.723 46.339 1.00 95.50 469 PHE A C 1
ATOM 3515 O O . PHE A 1 469 ? -34.739 -4.416 47.516 1.00 95.50 469 PHE A O 1
ATOM 3522 N N . VAL A 1 470 ? -35.501 -5.317 45.607 1.00 95.44 470 VAL A N 1
ATOM 3523 C CA . VAL A 1 470 ? -36.743 -5.857 46.173 1.00 95.44 470 VAL A CA 1
ATOM 3524 C C . VAL A 1 470 ? -36.644 -7.372 46.228 1.00 95.44 470 VAL A C 1
ATOM 3526 O O . VAL A 1 470 ? -36.348 -8.023 45.224 1.00 95.44 470 VAL A O 1
ATOM 3529 N N . SER A 1 471 ? -36.914 -7.922 47.405 1.00 94.12 471 SER A N 1
ATOM 3530 C CA . SER A 1 471 ? -36.962 -9.358 47.654 1.00 94.12 471 SER A CA 1
ATOM 3531 C C . SER A 1 471 ? -38.376 -9.774 48.023 1.00 94.12 471 SER A C 1
ATOM 3533 O O . SER A 1 471 ? -39.071 -9.062 48.753 1.00 94.12 471 SER A O 1
ATOM 3535 N N . SER A 1 472 ? -38.782 -10.970 47.595 1.00 90.38 472 SER A N 1
ATOM 3536 C CA . SER A 1 472 ? -39.922 -11.627 48.226 1.00 90.38 472 SER A CA 1
ATOM 3537 C C . SER A 1 472 ? -39.613 -11.871 49.703 1.00 90.38 472 SER A C 1
ATOM 3539 O O . SER A 1 472 ? -38.470 -12.176 50.061 1.00 90.38 472 SER A O 1
ATOM 3541 N N . GLY A 1 473 ? -40.628 -11.765 50.555 1.00 79.56 473 GLY A N 1
ATOM 3542 C CA . GLY A 1 473 ? -40.501 -12.152 51.953 1.00 79.56 473 GLY A CA 1
ATOM 3543 C C . GLY A 1 473 ? -40.145 -13.627 52.109 1.00 79.56 473 GLY A C 1
ATOM 3544 O O . GLY A 1 473 ? -40.369 -14.451 51.216 1.00 79.56 473 GLY A O 1
ATOM 3545 N N . TYR A 1 474 ? -39.619 -13.973 53.274 1.00 73.69 474 TYR A N 1
ATOM 3546 C CA . TYR A 1 474 ? -39.516 -15.355 53.719 1.00 73.69 474 TYR A CA 1
ATOM 3547 C C . TYR A 1 474 ? -40.548 -15.600 54.827 1.00 73.69 474 TYR A C 1
ATOM 3549 O O . TYR A 1 474 ? -40.979 -14.672 55.516 1.00 73.69 474 TYR A O 1
ATOM 3557 N N . ALA A 1 475 ? -40.993 -16.847 54.969 1.00 63.81 475 ALA A N 1
ATOM 3558 C CA . ALA A 1 475 ? -41.778 -17.274 56.120 1.00 63.81 475 ALA A CA 1
ATOM 3559 C C . ALA A 1 475 ? -40.850 -18.052 57.053 1.00 63.81 475 ALA A C 1
ATOM 3561 O O . ALA A 1 475 ? -40.276 -19.063 56.653 1.00 63.81 475 ALA A O 1
ATOM 3562 N N . TYR A 1 476 ? -40.689 -17.576 58.286 1.00 60.59 476 TYR A N 1
ATOM 3563 C CA . TYR A 1 476 ? -39.866 -18.238 59.298 1.00 60.59 476 TYR A CA 1
ATOM 3564 C C . TYR A 1 476 ? -40.613 -18.270 60.628 1.00 60.59 476 TYR A C 1
ATOM 3566 O O . TYR A 1 476 ? -41.165 -17.257 61.053 1.00 60.59 476 TYR A O 1
ATOM 3574 N N . ASN A 1 477 ? -40.669 -19.445 61.265 1.00 56.12 477 ASN A N 1
ATOM 3575 C CA . ASN A 1 477 ? -41.368 -19.678 62.537 1.00 56.12 477 ASN A CA 1
ATOM 3576 C C . ASN A 1 477 ? -42.795 -19.095 62.592 1.00 56.12 477 ASN A C 1
ATOM 3578 O O . ASN A 1 477 ? -43.185 -18.456 63.566 1.00 56.12 477 ASN A O 1
ATOM 3582 N N . GLY A 1 478 ? -43.576 -19.278 61.523 1.00 59.75 478 GLY A N 1
ATOM 3583 C CA . GLY A 1 478 ? -44.968 -18.815 61.457 1.00 59.75 478 GLY A CA 1
ATOM 3584 C C . GLY A 1 478 ? -45.150 -17.306 61.248 1.00 59.75 478 GLY A C 1
ATOM 3585 O O . GLY A 1 478 ? -46.288 -16.855 61.140 1.00 59.75 478 GLY A O 1
ATOM 3586 N N . ARG A 1 479 ? -44.067 -16.520 61.137 1.00 62.03 479 ARG A N 1
ATOM 3587 C CA . ARG A 1 479 ? -44.122 -15.086 60.827 1.00 62.03 479 ARG A CA 1
ATOM 3588 C C . ARG A 1 479 ? -43.772 -14.825 59.363 1.00 62.03 479 ARG A C 1
ATOM 3590 O O . ARG A 1 479 ? -42.734 -15.245 58.856 1.00 62.03 479 ARG A O 1
ATOM 3597 N N . ALA A 1 480 ? -44.673 -14.111 58.702 1.00 70.12 480 ALA A N 1
ATOM 3598 C CA . ALA A 1 480 ? -44.568 -13.644 57.331 1.00 70.12 480 ALA A CA 1
ATOM 3599 C C . ALA A 1 480 ? -43.905 -12.259 57.297 1.00 70.12 480 ALA A C 1
ATOM 3601 O O . ALA A 1 480 ? -44.464 -11.314 57.851 1.00 70.12 480 ALA A O 1
ATOM 3602 N N . TYR A 1 481 ? -42.743 -12.127 56.650 1.00 76.12 481 TYR A N 1
ATOM 3603 C CA . TYR A 1 481 ? -42.045 -10.835 56.552 1.00 76.12 481 TYR A CA 1
ATOM 3604 C C . TYR A 1 481 ? -42.537 -9.967 55.383 1.00 76.12 481 TYR A C 1
ATOM 3606 O O . TYR A 1 481 ? -42.378 -8.751 55.425 1.00 76.12 481 TYR A O 1
ATOM 3614 N N . GLY A 1 482 ? -43.204 -10.574 54.392 1.00 87.38 482 GLY A N 1
ATOM 3615 C CA . GLY A 1 482 ? -43.729 -9.874 53.219 1.00 87.38 482 GLY A CA 1
ATOM 3616 C C . GLY A 1 482 ? -42.626 -9.358 52.297 1.00 87.38 482 GLY A C 1
ATOM 3617 O O . GLY A 1 482 ? -41.450 -9.441 52.624 1.00 87.38 482 GLY A O 1
ATOM 3618 N N . VAL A 1 483 ? -42.982 -8.875 51.109 1.00 93.50 483 VAL A N 1
ATOM 3619 C CA . VAL A 1 483 ? -42.025 -8.286 50.152 1.00 93.50 483 VAL A CA 1
ATOM 3620 C C . VAL A 1 483 ? -41.376 -7.039 50.762 1.00 93.50 483 VAL A C 1
ATOM 3622 O O . VAL A 1 483 ? -42.068 -6.201 51.339 1.00 93.50 483 VAL A O 1
ATOM 3625 N N . TYR A 1 484 ? -40.060 -6.888 50.625 1.00 91.81 484 TYR A N 1
ATOM 3626 C CA . TYR A 1 484 ? -39.298 -5.825 51.288 1.00 91.81 484 TYR A CA 1
ATOM 3627 C C . TYR A 1 484 ? -38.120 -5.332 50.443 1.00 91.81 484 TYR A C 1
ATOM 3629 O O . TYR A 1 484 ? -37.662 -6.014 49.523 1.00 91.81 484 TYR A O 1
ATOM 3637 N N . VAL A 1 485 ? -37.631 -4.133 50.770 1.00 91.25 485 VAL A N 1
ATOM 3638 C CA . VAL A 1 485 ? -36.416 -3.560 50.175 1.00 91.25 485 VAL A CA 1
ATOM 3639 C C . VAL A 1 485 ? -35.197 -4.011 50.976 1.00 91.25 485 VAL A C 1
ATOM 3641 O O . VAL A 1 485 ? -35.214 -4.008 52.205 1.00 91.25 485 VAL A O 1
ATOM 3644 N N . THR A 1 486 ? -34.137 -4.398 50.280 1.00 91.75 486 THR A N 1
ATOM 3645 C CA . THR A 1 486 ? -32.913 -4.961 50.854 1.00 91.75 486 THR A CA 1
ATOM 3646 C C . THR A 1 486 ? -31.686 -4.564 50.026 1.00 91.75 486 THR A C 1
ATOM 3648 O O . THR A 1 486 ? -31.804 -3.876 49.010 1.00 91.75 486 THR A O 1
ATOM 3651 N N . GLY A 1 487 ? -30.501 -4.974 50.474 1.00 89.00 487 GLY A N 1
ATOM 3652 C CA . GLY A 1 487 ? -29.237 -4.822 49.758 1.00 89.00 487 GLY A CA 1
ATOM 3653 C C . GLY A 1 487 ? -28.654 -6.178 49.358 1.00 89.00 487 GLY A C 1
ATOM 3654 O O . GLY A 1 487 ? -28.993 -7.213 49.924 1.00 89.00 487 GLY A O 1
ATOM 3655 N N . ILE A 1 488 ? -27.710 -6.172 48.418 1.00 88.44 488 ILE A N 1
ATOM 3656 C CA . ILE A 1 488 ? -27.065 -7.394 47.895 1.00 88.44 488 ILE A CA 1
ATOM 3657 C C . ILE A 1 488 ? -26.202 -8.155 48.923 1.00 88.44 488 ILE A C 1
ATOM 3659 O O . ILE A 1 488 ? -25.794 -9.291 48.687 1.00 88.44 488 ILE A O 1
ATOM 3663 N N . ASN A 1 489 ? -25.886 -7.517 50.053 1.00 84.81 489 ASN A N 1
ATOM 3664 C CA . ASN A 1 489 ? -25.051 -8.079 51.118 1.00 84.81 489 ASN A CA 1
ATOM 3665 C C . ASN A 1 489 ? -25.871 -8.684 52.271 1.00 84.81 489 ASN A C 1
ATOM 3667 O O . ASN A 1 489 ? -25.300 -9.009 53.310 1.00 84.81 489 ASN A O 1
ATOM 3671 N N . GLU A 1 490 ? -27.189 -8.827 52.113 1.00 79.25 490 GLU A N 1
ATOM 3672 C CA . GLU A 1 490 ? -28.035 -9.484 53.109 1.00 79.25 490 GLU A CA 1
ATOM 3673 C C . GLU A 1 490 ? -27.600 -10.945 53.299 1.00 79.25 490 GLU A C 1
ATOM 3675 O O . GLU A 1 490 ? -27.562 -11.743 52.360 1.00 79.25 490 GLU A O 1
ATOM 3680 N N . THR A 1 491 ? -27.261 -11.309 54.534 1.00 71.31 491 THR A N 1
ATOM 3681 C CA . THR A 1 491 ? -26.646 -12.608 54.849 1.00 71.31 491 THR A CA 1
ATOM 3682 C C . THR A 1 491 ? -27.639 -13.771 54.797 1.00 71.31 491 THR A C 1
ATOM 3684 O O . THR A 1 491 ? -27.231 -14.928 54.702 1.00 71.31 491 THR A O 1
ATOM 3687 N N . ASN A 1 492 ? -28.943 -13.483 54.782 1.00 78.88 492 ASN A N 1
ATOM 3688 C CA . ASN A 1 492 ? -30.019 -14.474 54.826 1.00 78.88 492 ASN A CA 1
ATOM 3689 C C . ASN A 1 492 ? -30.512 -14.962 53.446 1.00 78.88 492 ASN A C 1
ATOM 3691 O O . ASN A 1 492 ? -31.623 -15.477 53.345 1.00 78.88 492 ASN A O 1
ATOM 3695 N N . MET A 1 493 ? -29.716 -14.823 52.377 1.00 86.31 493 MET A N 1
ATOM 3696 C CA . MET A 1 493 ? -30.120 -15.200 51.005 1.00 86.31 493 MET A CA 1
ATOM 3697 C C . MET A 1 493 ? -29.392 -16.432 50.441 1.00 86.31 493 MET A C 1
ATOM 3699 O O . MET A 1 493 ? -29.868 -17.050 49.486 1.00 86.31 493 MET A O 1
ATOM 3703 N N . GLY A 1 494 ? -28.267 -16.826 51.046 1.00 89.00 494 GLY A N 1
ATOM 3704 C CA . GLY A 1 494 ? -27.358 -17.850 50.519 1.00 89.00 494 GLY A CA 1
ATOM 3705 C C . GLY A 1 494 ? -26.136 -17.251 49.803 1.00 89.00 494 GLY A C 1
ATOM 3706 O O . GLY A 1 494 ? -25.939 -16.035 49.820 1.00 89.00 494 GLY A O 1
ATOM 3707 N N . PRO A 1 495 ? -25.271 -18.085 49.197 1.00 92.94 495 PRO A N 1
ATOM 3708 C CA . PRO A 1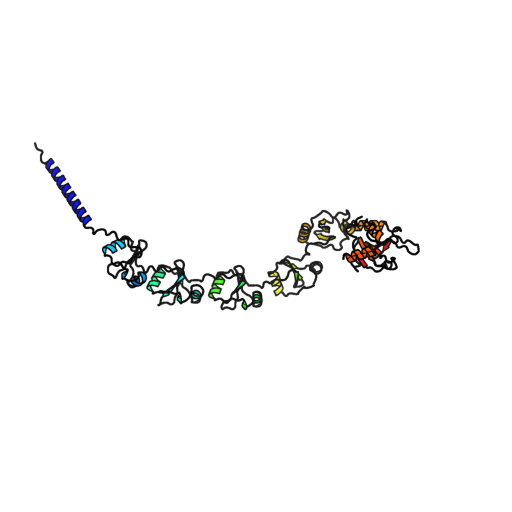 495 ? -24.064 -17.615 48.520 1.00 92.94 495 PRO A CA 1
ATOM 3709 C C . PRO A 1 495 ? -24.417 -16.851 47.242 1.00 92.94 495 PRO A C 1
ATOM 3711 O O . PRO A 1 495 ? -25.111 -17.377 46.379 1.00 92.94 495 PRO A O 1
ATOM 3714 N N . TYR A 1 496 ? -23.928 -15.622 47.094 1.00 94.94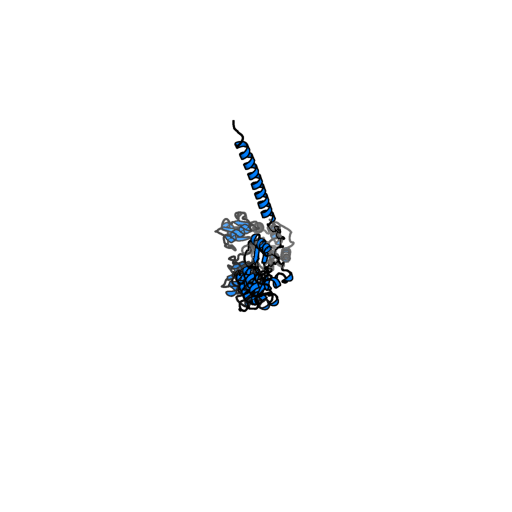 496 TYR A N 1
ATOM 3715 C CA . TYR A 1 496 ? -24.146 -14.836 45.878 1.00 94.94 496 TYR A CA 1
ATOM 3716 C C . TYR A 1 496 ? -23.487 -15.501 44.659 1.00 94.94 496 TYR A C 1
ATOM 3718 O O . TYR A 1 496 ? -22.308 -15.849 44.713 1.00 94.94 496 TYR A O 1
ATOM 3726 N N . LEU A 1 497 ? -24.240 -15.663 43.570 1.00 95.25 497 LEU A N 1
ATOM 3727 C CA . LEU A 1 497 ? -23.765 -16.302 42.338 1.00 95.25 497 LEU A CA 1
ATOM 3728 C C . LEU A 1 497 ? -23.386 -15.281 41.261 1.00 95.25 497 LEU A C 1
ATOM 3730 O O . LEU A 1 497 ? -22.419 -15.489 40.532 1.00 95.25 497 LEU A O 1
ATOM 3734 N N . GLY A 1 498 ? -24.134 -14.187 41.150 1.00 95.44 498 GLY A N 1
ATOM 3735 C CA . GLY A 1 498 ? -23.997 -13.210 40.072 1.00 95.44 498 GLY A CA 1
ATOM 3736 C C . GLY A 1 498 ? -25.338 -12.582 39.714 1.00 95.44 498 GLY A C 1
ATOM 3737 O O . GLY A 1 498 ? -26.343 -12.801 40.398 1.00 95.44 498 GLY A O 1
ATOM 3738 N N . TRP A 1 499 ? -25.357 -11.827 38.621 1.00 96.56 499 TRP A N 1
ATOM 3739 C CA . TRP A 1 499 ? -26.577 -11.221 38.098 1.00 96.56 499 TRP A CA 1
ATOM 3740 C C . TRP A 1 499 ? -26.783 -11.513 36.615 1.00 96.56 499 TRP A C 1
ATOM 3742 O O . TRP A 1 499 ? -25.838 -11.776 35.874 1.00 96.56 499 TRP A O 1
ATOM 3752 N N . ALA A 1 500 ? -28.035 -11.451 36.174 1.00 90.56 500 ALA A N 1
ATOM 3753 C CA . ALA A 1 500 ? -28.394 -11.485 34.762 1.00 90.56 500 ALA A CA 1
ATOM 3754 C C . ALA A 1 500 ? -29.680 -10.689 34.521 1.00 90.56 500 ALA A C 1
ATOM 3756 O O . ALA A 1 500 ? -30.486 -10.486 35.431 1.00 90.56 500 ALA A O 1
ATOM 3757 N N . TYR A 1 501 ? -29.908 -10.264 33.282 1.00 89.19 501 TYR A N 1
ATOM 3758 C CA . TYR A 1 501 ? -31.214 -9.740 32.882 1.00 89.19 501 TYR A CA 1
ATOM 3759 C C . TYR A 1 501 ? -32.265 -10.857 32.818 1.00 89.19 501 TYR A C 1
ATOM 3761 O O . TYR A 1 501 ? -31.927 -12.035 32.660 1.00 89.19 501 TYR A O 1
ATOM 3769 N N . ALA A 1 502 ? -33.548 -10.493 32.908 1.00 87.56 502 ALA A N 1
ATOM 3770 C CA . ALA A 1 502 ? -34.652 -11.409 32.616 1.00 87.56 502 ALA A CA 1
ATOM 3771 C C . ALA A 1 502 ? -34.526 -11.994 31.196 1.00 87.56 502 ALA A C 1
ATOM 3773 O O . ALA A 1 502 ? -33.860 -11.416 30.337 1.00 87.56 502 ALA A O 1
ATOM 3774 N N . ASP A 1 503 ? -35.126 -13.160 30.952 1.00 83.00 503 ASP A N 1
ATOM 3775 C CA . ASP A 1 503 ? -35.080 -13.782 29.626 1.00 83.00 503 ASP A CA 1
ATOM 3776 C C . ASP A 1 503 ? -35.758 -12.945 28.544 1.00 83.00 503 ASP A C 1
ATOM 3778 O O . ASP A 1 503 ? -36.748 -12.244 28.776 1.00 83.00 503 ASP A O 1
ATOM 3782 N N . ASP A 1 504 ? -35.219 -13.059 27.334 1.00 71.12 504 ASP A N 1
ATOM 3783 C CA . ASP A 1 504 ? -35.806 -12.458 26.147 1.00 71.12 504 ASP A CA 1
ATOM 3784 C C . ASP A 1 504 ? -37.209 -13.042 25.923 1.00 71.12 504 ASP A C 1
ATOM 3786 O O . ASP A 1 504 ? -37.430 -14.250 26.014 1.00 71.12 504 ASP A O 1
ATOM 3790 N N . GLY A 1 505 ? -38.187 -12.164 25.698 1.00 66.44 505 GLY A N 1
ATOM 3791 C CA . GLY A 1 505 ? -39.599 -12.537 25.560 1.00 66.44 505 GLY A CA 1
ATOM 3792 C C . GLY A 1 505 ? -40.410 -12.552 26.861 1.00 66.44 505 GLY A C 1
ATOM 3793 O O . GLY A 1 505 ? -41.626 -12.720 26.804 1.00 66.44 505 GLY A O 1
ATOM 3794 N N . TRP A 1 506 ? -39.798 -12.335 28.030 1.00 78.94 506 TRP A N 1
ATOM 3795 C CA . TRP A 1 506 ? -40.573 -11.956 29.215 1.00 78.94 506 TRP A CA 1
ATOM 3796 C C . TRP A 1 506 ? -41.040 -10.514 29.031 1.00 78.94 506 TRP A C 1
ATOM 3798 O O . TRP A 1 506 ? -40.233 -9.653 28.689 1.00 78.94 506 TRP A O 1
ATOM 3808 N N . SER A 1 507 ? -42.325 -10.238 29.223 1.00 70.81 507 SER A N 1
ATOM 3809 C CA . SER A 1 507 ? -42.867 -8.883 29.132 1.00 70.81 507 SER A CA 1
ATOM 3810 C C . SER A 1 507 ? -44.101 -8.745 30.017 1.00 70.81 507 SER A C 1
ATOM 3812 O O . SER A 1 507 ? -45.116 -9.396 29.769 1.00 70.81 507 SER A O 1
ATOM 3814 N N . ARG A 1 508 ? -44.020 -7.863 31.014 1.00 59.84 508 ARG A N 1
ATOM 3815 C CA . ARG A 1 508 ? -45.190 -7.143 31.525 1.00 59.84 508 ARG A CA 1
ATOM 3816 C C . ARG A 1 508 ? -45.496 -5.990 30.584 1.00 59.84 508 ARG A C 1
ATOM 3818 O O . ARG A 1 508 ? -44.542 -5.569 29.899 1.00 59.84 508 ARG A O 1
#

Secondary structure (DSSP, 8-state):
----HHHHHHHHHHHHHHHHHHHHHHHHHHHHHTS--------PPTT-EEESSSS-EEEEETTEEEEE--HHHHHHHHSSGGGPEE--HHHHHHHHHHTT---EE----PPPTT-EEEESS---EEEEETTEEEEE-SHHHIIIII--GGGPEEE-HHHHHHHHHHS-EEEE--PPPPP--TT-EEE-SSS-EEEEETTEEEE---HHHHHTTT-GGGEEE--HHHHHHHHHHSEEEEE------PPTT-EEEETTEEEEEETTEEEE-S-HHHHHHHS-TTTTEEE--HHHHHHHHHHSEEEEE----S-PPTTEEEEETTEEEEEETTEEEEE--HHHHHHHS-TTTTEEE--HHHHHHHHHHS-EEEE--SS--SSSSHHHHHHHHHHHTBT--TTTT-HHHHHHHHTT--SS-SSHHHHHHHHHHTT--EET---PPTTPEEEE---GGGTTS-EEEEEEETTEEEE---EETTEE--BEEEETT-GGG-SEEEEEPPPTT---

pLDDT: mean 79.75, std 13.94, range [31.44, 97.69]